Protein AF-0000000074318643 (afdb_homodimer)

Organism: NCBI:txid2715131

Sequence (458 aa):
MIDPKDTIEVNGYTHQRYYQDFYSNEEMIERSKALLELSLNRRSVRDYSDKEVPYEVIENILKTASSAPSGANKQPWTFCVVKDPEIKRKIREAAEKEEKQSYESRMSERWLKDLEHLGTDHHKPFLETAPYLIIVFKRVFEMENGEKHNNYYVNESVGLACGMLISAIHNAGLVTLTHTPSPMNFLHNILERPGNERPFLLLPIGYPAEKTYVPSISKKSTDDYIKIYMIDPKDTIEVNGYTHQRYYQDFYSNEEMIERSKALLELSLNRRSVRDYSDKEVPYEVIENILKTASSAPSGANKQPWTFCVVKDPEIKRKIREAAEKEEKQSYESRMSERWLKDLEHLGTDHHKPFLETAPYLIIVFKRVFEMENGEKHNNYYVNESVGLACGMLISAIHNAGLVTLTHTPSPMNFLHNILERPGNERPFLLLPIGYPAEKTYVPSISKKSTDDYIKIY

Structure (mmCIF, N/CA/C/O backbone):
data_AF-0000000074318643-model_v1
#
loop_
_entity.id
_entity.type
_entity.pdbx_description
1 polymer 'Nitroreductase family protein'
#
loop_
_atom_site.group_PDB
_atom_site.id
_atom_site.type_symbol
_atom_site.label_atom_id
_atom_site.label_alt_id
_atom_site.label_comp_id
_atom_site.label_asym_id
_atom_site.label_entity_id
_atom_site.label_seq_id
_atom_site.pdbx_PDB_ins_code
_atom_site.Cartn_x
_atom_site.Cartn_y
_atom_site.Cartn_z
_atom_site.occupancy
_atom_site.B_iso_or_equiv
_atom_site.auth_seq_id
_atom_site.auth_comp_id
_atom_site.auth_asym_id
_atom_site.auth_atom_id
_atom_site.pdbx_PDB_model_num
ATOM 1 N N . MET A 1 1 ? 18.359 -22.859 9.438 1 49 1 MET A N 1
ATOM 2 C CA . MET A 1 1 ? 19.234 -21.875 8.82 1 49 1 MET A CA 1
ATOM 3 C C . MET A 1 1 ? 19.312 -22.078 7.309 1 49 1 MET A C 1
ATOM 5 O O . MET A 1 1 ? 19.359 -23.219 6.836 1 49 1 MET A O 1
ATOM 9 N N . ILE A 1 2 ? 18.828 -21.094 6.535 1 59.81 2 ILE A N 1
ATOM 10 C CA . ILE A 1 2 ? 18.891 -21.234 5.086 1 59.81 2 ILE A CA 1
ATOM 11 C C . ILE A 1 2 ? 20.344 -21.484 4.652 1 59.81 2 ILE A C 1
ATOM 13 O O . ILE A 1 2 ? 21.25 -20.766 5.082 1 59.81 2 ILE A O 1
ATOM 17 N N . ASP A 1 3 ? 20.516 -22.609 4.145 1 69.94 3 ASP A N 1
ATOM 18 C CA . ASP A 1 3 ? 21.812 -22.906 3.535 1 69.94 3 ASP A CA 1
ATOM 19 C C . ASP A 1 3 ? 22.062 -22 2.328 1 69.94 3 ASP A C 1
ATOM 21 O O . ASP A 1 3 ? 21.438 -22.156 1.285 1 69.94 3 ASP A O 1
ATOM 25 N N . PRO A 1 4 ? 22.906 -20.906 2.523 1 70 4 PRO A N 1
ATOM 26 C CA . PRO A 1 4 ? 23.141 -19.984 1.401 1 70 4 PRO A CA 1
ATOM 27 C C . PRO A 1 4 ? 23.594 -20.719 0.137 1 70 4 PRO A C 1
ATOM 29 O O . PRO A 1 4 ? 23.484 -20.172 -0.963 1 70 4 PRO A O 1
ATOM 32 N N . LYS A 1 5 ? 24.031 -21.938 0.309 1 77.5 5 LYS A N 1
ATOM 33 C CA . LYS A 1 5 ? 24.562 -22.688 -0.826 1 77.5 5 LYS A CA 1
ATOM 34 C C . LYS A 1 5 ? 23.469 -23.5 -1.516 1 77.5 5 LYS A C 1
ATOM 36 O O . LYS A 1 5 ? 23.688 -24.078 -2.58 1 77.5 5 LYS A O 1
ATOM 41 N N . ASP A 1 6 ? 22.156 -23.344 -0.983 1 91.62 6 ASP A N 1
ATOM 42 C CA . ASP A 1 6 ? 21.062 -24.062 -1.625 1 91.62 6 ASP A CA 1
ATOM 43 C C . ASP A 1 6 ? 20.391 -23.219 -2.697 1 91.62 6 ASP A C 1
ATOM 45 O O . ASP A 1 6 ? 19.453 -22.469 -2.412 1 91.62 6 ASP A O 1
ATOM 49 N N . THR A 1 7 ? 20.922 -23.266 -3.9 1 94.25 7 THR A N 1
ATOM 50 C CA . THR A 1 7 ? 20.484 -22.422 -5.016 1 94.25 7 THR A CA 1
ATOM 51 C C . THR A 1 7 ? 20.25 -23.266 -6.262 1 94.25 7 THR A C 1
ATOM 53 O O . THR A 1 7 ? 20.734 -24.406 -6.355 1 94.25 7 THR A O 1
ATOM 56 N N . ILE A 1 8 ? 19.438 -22.797 -7.102 1 94.25 8 ILE A N 1
ATOM 57 C CA . ILE A 1 8 ? 19.25 -23.375 -8.43 1 94.25 8 ILE A CA 1
ATOM 58 C C . ILE A 1 8 ? 19.391 -22.281 -9.484 1 94.25 8 ILE A C 1
ATOM 60 O O . ILE A 1 8 ? 19.406 -21.094 -9.156 1 94.25 8 ILE A O 1
ATOM 64 N N . GLU A 1 9 ? 19.547 -22.719 -10.719 1 93.56 9 GLU A N 1
ATOM 65 C CA . GLU A 1 9 ? 19.562 -21.781 -11.836 1 93.56 9 GLU A CA 1
ATOM 66 C C . GLU A 1 9 ? 18.281 -21.859 -12.656 1 93.56 9 GLU A C 1
ATOM 68 O O . GLU A 1 9 ? 17.844 -22.953 -13.023 1 93.56 9 GLU A O 1
ATOM 73 N N . VAL A 1 10 ? 17.688 -20.781 -12.789 1 91.31 10 VAL A N 1
ATOM 74 C CA . VAL A 1 10 ? 16.516 -20.672 -13.656 1 91.31 10 VAL A CA 1
ATOM 75 C C . VAL A 1 10 ? 16.797 -19.688 -14.789 1 91.31 10 VAL A C 1
ATOM 77 O O . VAL A 1 10 ? 16.969 -18.5 -14.562 1 91.31 10 VAL A O 1
ATOM 80 N N . ASN A 1 11 ? 16.781 -20.125 -16.031 1 89.75 11 ASN A N 1
ATOM 81 C CA . ASN A 1 11 ? 17.078 -19.312 -17.203 1 89.75 11 ASN A CA 1
ATOM 82 C C . ASN A 1 11 ? 18.391 -18.547 -17.047 1 89.75 11 ASN A C 1
ATOM 84 O O . ASN A 1 11 ? 18.484 -17.375 -17.391 1 89.75 11 ASN A O 1
ATOM 88 N N . GLY A 1 12 ? 19.328 -19.156 -16.375 1 91.69 12 GLY A N 1
ATOM 89 C CA . GLY A 1 12 ? 20.656 -18.594 -16.25 1 91.69 12 GLY A CA 1
ATOM 90 C C . GLY A 1 12 ? 20.797 -17.688 -15.039 1 91.69 12 GLY A C 1
ATOM 91 O O . GLY A 1 12 ? 21.859 -17.109 -14.82 1 91.69 12 GLY A O 1
ATOM 92 N N . TYR A 1 13 ? 19.781 -17.609 -14.281 1 94 13 TYR A N 1
ATOM 93 C CA . TYR A 1 13 ? 19.828 -16.75 -13.109 1 94 13 TYR A CA 1
ATOM 94 C C . TYR A 1 13 ? 19.703 -17.547 -11.82 1 94 13 TYR A C 1
ATOM 96 O O . TYR A 1 13 ? 18.969 -18.531 -11.766 1 94 13 TYR A O 1
ATOM 104 N N . THR A 1 14 ? 20.344 -17.078 -10.867 1 95.06 14 THR A N 1
ATOM 105 C CA . THR A 1 14 ? 20.375 -17.781 -9.586 1 95.06 14 THR A CA 1
ATOM 106 C C . THR A 1 14 ? 19.078 -17.578 -8.828 1 95.06 14 THR A C 1
ATOM 108 O O . THR A 1 14 ? 18.594 -16.453 -8.695 1 95.06 14 THR A O 1
ATOM 111 N N . HIS A 1 15 ? 18.516 -18.625 -8.406 1 96.19 15 HIS A N 1
ATOM 112 C CA . HIS A 1 15 ? 17.406 -18.656 -7.465 1 96.19 15 HIS A CA 1
ATOM 113 C C . HIS A 1 15 ? 17.797 -19.328 -6.156 1 96.19 15 HIS A C 1
ATOM 115 O O . HIS A 1 15 ? 18.516 -20.344 -6.16 1 96.19 15 HIS A O 1
ATOM 121 N N . GLN A 1 16 ? 17.406 -18.75 -5.082 1 95.81 16 GLN A N 1
ATOM 122 C CA . GLN A 1 16 ? 17.812 -19.266 -3.779 1 95.81 16 GLN A CA 1
ATOM 123 C C . GLN A 1 16 ? 16.625 -19.922 -3.057 1 95.81 16 GLN A C 1
ATOM 125 O O . GLN A 1 16 ? 15.484 -19.516 -3.238 1 95.81 16 GLN A O 1
ATOM 130 N N . ARG A 1 17 ? 16.969 -20.906 -2.246 1 95.88 17 ARG A N 1
ATOM 131 C CA . ARG A 1 17 ? 15.961 -21.547 -1.423 1 95.88 17 ARG A CA 1
ATOM 132 C C . ARG A 1 17 ? 15.281 -20.547 -0.5 1 95.88 17 ARG A C 1
ATOM 134 O O . ARG A 1 17 ? 15.938 -19.688 0.093 1 95.88 17 ARG A O 1
ATOM 141 N N . TYR A 1 18 ? 13.953 -20.656 -0.482 1 95.31 18 TYR A N 1
ATOM 142 C CA . TYR A 1 18 ? 13.164 -19.781 0.376 1 95.31 18 TYR A CA 1
ATOM 143 C C . TYR A 1 18 ? 12.703 -20.5 1.629 1 95.31 18 TYR A C 1
ATOM 145 O O . TYR A 1 18 ? 12.227 -21.641 1.553 1 95.31 18 TYR A O 1
ATOM 153 N N . TYR A 1 19 ? 12.891 -19.781 2.803 1 89.94 19 TYR A N 1
ATOM 154 C CA . TYR A 1 19 ? 12.445 -20.312 4.082 1 89.94 19 TYR A CA 1
ATOM 155 C C . TYR A 1 19 ? 11.617 -19.281 4.84 1 89.94 19 TYR A C 1
ATOM 157 O O . TYR A 1 19 ? 11.945 -18.094 4.855 1 89.94 19 TYR A O 1
ATOM 165 N N . GLN A 1 20 ? 10.516 -19.75 5.348 1 87.62 20 GLN A N 1
ATOM 166 C CA . GLN A 1 20 ? 9.703 -18.891 6.215 1 87.62 20 GLN A CA 1
ATOM 167 C C . GLN A 1 20 ? 9.289 -19.641 7.48 1 87.62 20 GLN A C 1
ATOM 169 O O . GLN A 1 20 ? 9.18 -20.859 7.484 1 87.62 20 GLN A O 1
ATOM 174 N N . ASP A 1 21 ? 9.07 -18.828 8.484 1 87.19 21 ASP A N 1
ATOM 175 C CA . ASP A 1 21 ? 8.586 -19.391 9.734 1 87.19 21 ASP A CA 1
ATOM 176 C C . ASP A 1 21 ? 7.215 -20.031 9.562 1 87.19 21 ASP A C 1
ATOM 178 O O . ASP A 1 21 ? 6.371 -19.516 8.828 1 87.19 21 ASP A O 1
ATOM 182 N N . PHE A 1 22 ? 7.078 -21.188 10.188 1 90.31 22 PHE A N 1
ATOM 183 C CA . PHE A 1 22 ? 5.789 -21.859 10.203 1 90.31 22 PHE A CA 1
ATOM 184 C C . PHE A 1 22 ? 5.051 -21.594 11.508 1 90.31 22 PHE A C 1
ATOM 186 O O . PHE A 1 22 ? 5.656 -21.609 12.586 1 90.31 22 PHE A O 1
ATOM 193 N N . TYR A 1 23 ? 3.797 -21.25 11.383 1 96.75 23 TYR A N 1
ATOM 194 C CA . TYR A 1 23 ? 2.922 -21.047 12.531 1 96.75 23 TYR A CA 1
ATOM 195 C C . TYR A 1 23 ? 1.756 -22.031 12.508 1 96.75 23 TYR A C 1
ATOM 197 O O . TYR A 1 23 ? 1.24 -22.359 11.438 1 96.75 23 TYR A O 1
ATOM 205 N N . SER A 1 24 ? 1.366 -22.438 13.734 1 97.75 24 SER A N 1
ATOM 206 C CA . SER A 1 24 ? 0.136 -23.219 13.828 1 97.75 24 SER A CA 1
ATOM 207 C C . SER A 1 24 ? -1.076 -22.391 13.422 1 97.75 24 SER A C 1
ATOM 209 O O . SER A 1 24 ? -0.996 -21.172 13.344 1 97.75 24 SER A O 1
ATOM 211 N N . ASN A 1 25 ? -2.186 -23.078 13.148 1 98 25 ASN A N 1
ATOM 212 C CA . ASN A 1 25 ? -3.424 -22.375 12.836 1 98 25 ASN A CA 1
ATOM 213 C C . ASN A 1 25 ? -3.781 -21.359 13.914 1 98 25 ASN A C 1
ATOM 215 O O . ASN A 1 25 ? -4.168 -20.234 13.617 1 98 25 ASN A O 1
ATOM 219 N N . GLU A 1 26 ? -3.631 -21.797 15.148 1 98.31 26 GLU A N 1
ATOM 220 C CA . GLU A 1 26 ? -3.963 -20.922 16.266 1 98.31 26 GLU A CA 1
ATOM 221 C C . GLU A 1 26 ? -3.059 -19.703 16.312 1 98.31 26 GLU A C 1
ATOM 223 O O . GLU A 1 26 ? -3.529 -18.578 16.547 1 98.31 26 GLU A O 1
ATOM 228 N N . GLU A 1 27 ? -1.794 -19.922 16.109 1 98.5 27 GLU A N 1
ATOM 229 C CA . GLU A 1 27 ? -0.842 -18.812 16.094 1 98.5 27 GLU A CA 1
ATOM 230 C C . GLU A 1 27 ? -1.138 -17.844 14.961 1 98.5 27 GLU A C 1
ATOM 232 O O . GLU A 1 27 ? -1.041 -16.625 15.133 1 98.5 27 GLU A O 1
ATOM 237 N N . MET A 1 28 ? -1.51 -18.344 13.812 1 98.69 28 MET A N 1
ATOM 238 C CA . MET A 1 28 ? -1.831 -17.516 12.656 1 98.69 28 MET A CA 1
ATOM 239 C C . MET A 1 28 ? -3.049 -16.641 12.938 1 98.69 28 MET A C 1
ATOM 241 O O . MET A 1 28 ? -3.066 -15.461 12.586 1 98.69 28 MET A O 1
ATOM 245 N N . ILE A 1 29 ? -4.039 -17.234 13.539 1 98.75 29 ILE A N 1
ATOM 246 C CA . ILE A 1 29 ? -5.25 -16.484 13.891 1 98.75 29 ILE A CA 1
ATOM 247 C C . ILE A 1 29 ? -4.91 -15.383 14.883 1 98.75 29 ILE A C 1
ATOM 249 O O . ILE A 1 29 ? -5.332 -14.234 14.703 1 98.75 29 ILE A O 1
ATOM 253 N N . GLU A 1 30 ? -4.094 -15.711 15.867 1 98.75 30 GLU A N 1
ATOM 254 C CA . GLU A 1 30 ? -3.707 -14.727 16.875 1 98.75 30 GLU A CA 1
ATOM 255 C C . GLU A 1 30 ? -2.893 -13.594 16.25 1 98.75 30 GLU A C 1
ATOM 257 O O . GLU A 1 30 ? -3.123 -12.422 16.547 1 98.75 30 GLU A O 1
ATOM 262 N N . ARG A 1 31 ? -1.938 -13.969 15.406 1 98.56 31 ARG A N 1
ATOM 263 C CA . ARG A 1 31 ? -1.084 -12.977 14.766 1 98.56 31 ARG A CA 1
ATOM 264 C C . ARG A 1 31 ? -1.896 -12.055 13.859 1 98.56 31 ARG A C 1
ATOM 266 O O . ARG A 1 31 ? -1.709 -10.836 13.875 1 98.56 31 ARG A O 1
ATOM 273 N N . SER A 1 32 ? -2.785 -12.641 13.031 1 98.81 32 SER A N 1
ATOM 274 C CA . SER A 1 32 ? -3.609 -11.844 12.125 1 98.81 32 SER A CA 1
ATOM 275 C C . SER A 1 32 ? -4.57 -10.945 12.898 1 98.81 32 SER A C 1
ATOM 277 O O . SER A 1 32 ? -4.809 -9.797 12.516 1 98.81 32 SER A O 1
ATOM 279 N N . LYS A 1 33 ? -5.102 -11.406 13.992 1 98.81 33 LYS A N 1
ATOM 280 C CA . LYS A 1 33 ? -6.004 -10.617 14.828 1 98.81 33 LYS A CA 1
ATOM 281 C C . LYS A 1 33 ? -5.27 -9.461 15.492 1 98.81 33 LYS A C 1
ATOM 283 O O . LYS A 1 33 ? -5.793 -8.344 15.57 1 98.81 33 LYS A O 1
ATOM 288 N N . ALA A 1 34 ? -4.117 -9.719 16.016 1 98.69 34 ALA A N 1
ATOM 289 C CA . ALA A 1 34 ? -3.33 -8.68 16.672 1 98.69 34 ALA A CA 1
ATOM 290 C C . ALA A 1 34 ? -3.002 -7.547 15.703 1 98.69 34 ALA A C 1
ATOM 292 O O . ALA A 1 34 ? -3.113 -6.371 16.062 1 98.69 34 ALA A O 1
ATOM 293 N N . LEU A 1 35 ? -2.576 -7.898 14.492 1 98.69 35 LEU A N 1
ATOM 294 C CA . LEU A 1 35 ? -2.264 -6.867 13.508 1 98.69 35 LEU A CA 1
ATOM 295 C C . LEU A 1 35 ? -3.521 -6.102 13.109 1 98.69 35 LEU A C 1
ATOM 297 O O . LEU A 1 35 ? -3.473 -4.887 12.906 1 98.69 35 LEU A O 1
ATOM 301 N N . LEU A 1 36 ? -4.625 -6.797 12.961 1 98.62 36 LEU A N 1
ATOM 302 C CA . LEU A 1 36 ? -5.895 -6.152 12.648 1 98.62 36 LEU A CA 1
ATOM 303 C C . LEU A 1 36 ? -6.254 -5.121 13.711 1 98.62 36 LEU A C 1
ATOM 305 O O . LEU A 1 36 ? -6.598 -3.98 13.391 1 98.62 36 LEU A O 1
ATOM 309 N N . GLU A 1 37 ? -6.148 -5.488 14.938 1 97.94 37 GLU A N 1
ATOM 310 C CA . GLU A 1 37 ? -6.457 -4.574 16.031 1 97.94 37 GLU A CA 1
ATOM 311 C C . GLU A 1 37 ? -5.551 -3.348 16.016 1 97.94 37 GLU A C 1
ATOM 313 O O . GLU A 1 37 ? -6.016 -2.223 16.219 1 97.94 37 GLU A O 1
ATOM 318 N N . LEU A 1 38 ? -4.297 -3.578 15.789 1 97.5 38 LEU A N 1
ATOM 319 C CA . LEU A 1 38 ? -3.361 -2.469 15.648 1 97.5 38 LEU A CA 1
ATOM 320 C C . LEU A 1 38 ? -3.77 -1.551 14.5 1 97.5 38 LEU A C 1
ATOM 322 O O . LEU A 1 38 ? -3.771 -0.326 14.656 1 97.5 38 LEU A O 1
ATOM 326 N N . SER A 1 39 ? -4.09 -2.131 13.352 1 97.69 39 SER A N 1
ATOM 327 C CA . SER A 1 39 ? -4.402 -1.378 12.141 1 97.69 39 SER A CA 1
ATOM 328 C C . SER A 1 39 ? -5.691 -0.58 12.305 1 97.69 39 SER A C 1
ATOM 330 O O . SER A 1 39 ? -5.812 0.527 11.781 1 97.69 39 SER A O 1
ATOM 332 N N . LEU A 1 40 ? -6.652 -1.126 13.039 1 96 40 LEU A N 1
ATOM 333 C CA . LEU A 1 40 ? -7.938 -0.468 13.242 1 96 40 LEU A CA 1
ATOM 334 C C . LEU A 1 40 ? -7.789 0.766 14.125 1 96 40 LEU A C 1
ATOM 336 O O . LEU A 1 40 ? -8.648 1.646 14.117 1 96 40 LEU A O 1
ATOM 340 N N . ASN A 1 41 ? -6.754 0.829 14.844 1 95.25 41 ASN A N 1
ATOM 341 C CA . ASN A 1 41 ? -6.5 1.983 15.695 1 95.25 41 ASN A CA 1
ATOM 342 C C . ASN A 1 41 ? -5.805 3.105 14.93 1 95.25 41 ASN A C 1
ATOM 344 O O . ASN A 1 41 ? -5.676 4.223 15.438 1 95.25 41 ASN A O 1
ATOM 348 N N . ARG A 1 42 ? -5.336 2.844 13.758 1 97.25 42 ARG A N 1
ATOM 349 C CA . ARG A 1 42 ? -4.695 3.873 12.953 1 97.25 42 ARG A CA 1
ATOM 350 C C . ARG A 1 42 ? -5.719 4.871 12.422 1 97.25 42 ARG A C 1
ATOM 352 O O . ARG A 1 42 ? -6.75 4.48 11.875 1 97.25 42 ARG A O 1
ATOM 359 N N . ARG A 1 43 ? -5.434 6.168 12.57 1 96.81 43 ARG A N 1
ATOM 360 C CA . ARG A 1 43 ? -6.25 7.258 12.047 1 96.81 43 ARG A CA 1
ATOM 361 C C . ARG A 1 43 ? -5.383 8.297 11.344 1 96.81 43 ARG A C 1
ATOM 363 O O . ARG A 1 43 ? -4.215 8.484 11.695 1 96.81 43 ARG A O 1
ATOM 370 N N . SER A 1 44 ? -6 8.953 10.312 1 97.5 44 SER A N 1
ATOM 371 C CA . SER A 1 44 ? -5.363 10.148 9.781 1 97.5 44 SER A CA 1
ATOM 372 C C . SER A 1 44 ? -5.371 11.281 10.805 1 97.5 44 SER A C 1
ATOM 374 O O . SER A 1 44 ? -6.422 11.617 11.352 1 97.5 44 SER A O 1
ATOM 376 N N . VAL A 1 45 ? -4.242 11.82 11.062 1 97.62 45 VAL A N 1
ATOM 377 C CA . VAL A 1 45 ? -4.098 12.828 12.109 1 97.62 45 VAL A CA 1
ATOM 378 C C . VAL A 1 45 ? -3.639 14.148 11.5 1 97.62 45 VAL A C 1
ATOM 380 O O . VAL A 1 45 ? -2.768 14.164 10.625 1 97.62 45 VAL A O 1
ATOM 383 N N . ARG A 1 46 ? -4.223 15.258 11.992 1 97.06 46 ARG A N 1
ATOM 384 C CA . ARG A 1 46 ? -3.91 16.562 11.422 1 97.06 46 ARG A CA 1
ATOM 385 C C . ARG A 1 46 ? -3.396 17.516 12.492 1 97.06 46 ARG A C 1
ATOM 387 O O . ARG A 1 46 ? -3.145 18.703 12.219 1 97.06 46 ARG A O 1
ATOM 394 N N . ASP A 1 47 ? -3.338 17.125 13.727 1 96.56 47 ASP A N 1
ATOM 395 C CA . ASP A 1 47 ? -2.76 17.875 14.828 1 96.56 47 ASP A CA 1
ATOM 396 C C . ASP A 1 47 ? -1.521 17.172 15.391 1 96.56 47 ASP A C 1
ATOM 398 O O . ASP A 1 47 ? -1.609 16.062 15.891 1 96.56 47 ASP A O 1
ATOM 402 N N . TYR A 1 48 ? -0.387 17.906 15.383 1 98.06 48 TYR A N 1
ATOM 403 C CA . TYR A 1 48 ? 0.876 17.25 15.68 1 98.06 48 TYR A CA 1
ATOM 404 C C . TYR A 1 48 ? 1.578 17.922 16.859 1 98.06 48 TYR A C 1
ATOM 406 O O . TYR A 1 48 ? 1.402 19.125 17.094 1 98.06 48 TYR A O 1
ATOM 414 N N . SER A 1 49 ? 2.273 17.109 17.562 1 97.62 49 SER A N 1
ATOM 415 C CA . SER A 1 49 ? 3.336 17.594 18.422 1 97.62 49 SER A CA 1
ATOM 416 C C . SER A 1 49 ? 4.598 17.922 17.625 1 97.62 49 SER A C 1
ATOM 418 O O . SER A 1 49 ? 4.875 17.281 16.609 1 97.62 49 SER A O 1
ATOM 420 N N . ASP A 1 50 ? 5.359 18.859 18.109 1 97.38 50 ASP A N 1
ATOM 421 C CA . ASP A 1 50 ? 6.625 19.172 17.453 1 97.38 50 ASP A CA 1
ATOM 422 C C . ASP A 1 50 ? 7.77 18.344 18.047 1 97.38 50 ASP A C 1
ATOM 424 O O . ASP A 1 50 ? 8.938 18.562 17.719 1 97.38 50 ASP A O 1
ATOM 428 N N . LYS A 1 51 ? 7.43 17.391 18.844 1 97.25 51 LYS A N 1
ATOM 429 C CA . LYS A 1 51 ? 8.438 16.531 19.469 1 97.25 51 LYS A CA 1
ATOM 430 C C . LYS A 1 51 ? 9.266 15.805 18.406 1 97.25 51 LYS A C 1
ATOM 432 O O . LYS A 1 51 ? 8.719 15.312 17.422 1 97.25 51 LYS A O 1
ATOM 437 N N . GLU A 1 52 ? 10.562 15.727 18.641 1 97.5 52 GLU A N 1
ATOM 438 C CA . GLU A 1 52 ? 11.469 15.086 17.688 1 97.5 52 GLU A CA 1
ATOM 439 C C . GLU A 1 52 ? 11.266 13.578 17.656 1 97.5 52 GLU A C 1
ATOM 441 O O . GLU A 1 52 ? 10.898 12.977 18.672 1 97.5 52 GLU A O 1
ATOM 446 N N . VAL A 1 53 ? 11.531 12.984 16.516 1 98.38 53 VAL A N 1
ATOM 447 C CA . VAL A 1 53 ? 11.539 11.547 16.297 1 98.38 53 VAL A CA 1
ATOM 448 C C . VAL A 1 53 ? 12.945 11.086 15.914 1 98.38 53 VAL A C 1
ATOM 450 O O . VAL A 1 53 ? 13.594 11.703 15.07 1 98.38 53 VAL A O 1
ATOM 453 N N . PRO A 1 54 ? 13.453 10.023 16.547 1 98.5 54 PRO A N 1
ATOM 454 C CA . PRO A 1 54 ? 14.781 9.547 16.141 1 98.5 54 PRO A CA 1
ATOM 455 C C . PRO A 1 54 ? 14.859 9.234 14.648 1 98.5 54 PRO A C 1
ATOM 457 O O . PRO A 1 54 ? 13.992 8.531 14.117 1 98.5 54 PRO A O 1
ATOM 460 N N . TYR A 1 55 ? 15.914 9.719 14.055 1 98.56 55 TYR A N 1
ATOM 461 C CA . TYR A 1 55 ? 16.062 9.5 12.617 1 98.56 55 TYR A CA 1
ATOM 462 C C . TYR A 1 55 ? 16.156 8.016 12.297 1 98.56 55 TYR A C 1
ATOM 464 O O . TYR A 1 55 ? 15.68 7.574 11.242 1 98.56 55 TYR A O 1
ATOM 472 N N . GLU A 1 56 ? 16.75 7.254 13.18 1 98.75 56 GLU A N 1
ATOM 473 C CA . GLU A 1 56 ? 16.859 5.812 12.953 1 98.75 56 GLU A CA 1
ATOM 474 C C . GLU A 1 56 ? 15.492 5.188 12.719 1 98.75 56 GLU A C 1
ATOM 476 O O . GLU A 1 56 ? 15.352 4.262 11.914 1 98.75 56 GLU A O 1
ATOM 481 N N . VAL A 1 57 ? 14.461 5.641 13.438 1 98.88 57 VAL A N 1
ATOM 482 C CA . VAL A 1 57 ? 13.102 5.164 13.242 1 98.88 57 VAL A CA 1
ATOM 483 C C . VAL A 1 57 ? 12.625 5.5 11.828 1 98.88 57 VAL A C 1
ATOM 485 O O . VAL A 1 57 ? 12.055 4.652 11.141 1 98.88 57 VAL A O 1
ATOM 488 N N . ILE A 1 58 ? 12.906 6.738 11.344 1 98.88 58 ILE A N 1
ATOM 489 C CA . ILE A 1 58 ? 12.508 7.195 10.016 1 98.88 58 ILE A CA 1
ATOM 490 C C . ILE A 1 58 ? 13.172 6.328 8.953 1 98.88 58 ILE A C 1
ATOM 492 O O . ILE A 1 58 ? 12.516 5.871 8.016 1 98.88 58 ILE A O 1
ATOM 496 N N . GLU A 1 59 ? 14.383 6.082 9.133 1 98.75 59 GLU A N 1
ATOM 497 C CA . GLU A 1 59 ? 15.109 5.266 8.164 1 98.75 59 GLU A CA 1
ATOM 498 C C . GLU A 1 59 ? 14.555 3.846 8.109 1 98.75 59 GLU A C 1
ATOM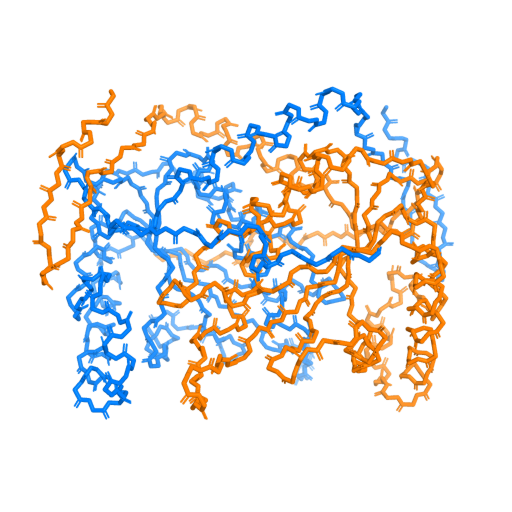 500 O O . GLU A 1 59 ? 14.375 3.285 7.023 1 98.75 59 GLU A O 1
ATOM 505 N N . ASN A 1 60 ? 14.344 3.236 9.312 1 98.88 60 ASN A N 1
ATOM 506 C CA . ASN A 1 60 ? 13.797 1.886 9.367 1 98.88 60 ASN A CA 1
ATOM 507 C C . ASN A 1 60 ? 12.445 1.798 8.664 1 98.88 60 ASN A C 1
ATOM 509 O O . ASN A 1 60 ? 12.18 0.833 7.945 1 98.88 60 ASN A O 1
ATOM 513 N N . ILE A 1 61 ? 11.57 2.787 8.867 1 98.88 61 ILE A N 1
ATOM 514 C CA . ILE A 1 61 ? 10.234 2.721 8.273 1 98.88 61 ILE A CA 1
ATOM 515 C C . ILE A 1 61 ? 10.336 2.869 6.762 1 98.88 61 ILE A C 1
ATOM 517 O O . ILE A 1 61 ? 9.57 2.246 6.016 1 98.88 61 ILE A O 1
ATOM 521 N N . LEU A 1 62 ? 11.305 3.674 6.258 1 98.88 62 LEU A N 1
ATOM 522 C CA . LEU A 1 62 ? 11.477 3.836 4.82 1 98.88 62 LEU A CA 1
ATOM 523 C C . LEU A 1 62 ? 12.055 2.568 4.199 1 98.88 62 LEU A C 1
ATOM 525 O O . LEU A 1 62 ? 11.688 2.197 3.08 1 98.88 62 LEU A O 1
ATOM 529 N N . LYS A 1 63 ? 12.992 1.949 4.902 1 98.75 63 LYS A N 1
ATOM 530 C CA . LYS A 1 63 ? 13.5 0.66 4.441 1 98.75 63 LYS A CA 1
ATOM 531 C C . LYS A 1 63 ? 12.383 -0.377 4.371 1 98.75 63 LYS A C 1
ATOM 533 O O . LYS A 1 63 ? 12.352 -1.203 3.455 1 98.75 63 LYS A O 1
ATOM 538 N N . THR A 1 64 ? 11.492 -0.357 5.328 1 98.88 64 THR A N 1
ATOM 539 C CA . THR A 1 64 ? 10.344 -1.25 5.309 1 98.88 64 THR A CA 1
ATOM 540 C C . THR A 1 64 ? 9.477 -0.993 4.074 1 98.88 64 THR A C 1
ATOM 542 O O . THR A 1 64 ? 9.086 -1.931 3.377 1 98.88 64 THR A O 1
ATOM 545 N N . ALA A 1 65 ? 9.211 0.258 3.787 1 98.88 65 ALA A N 1
ATOM 546 C CA . ALA A 1 65 ? 8.461 0.62 2.586 1 98.88 65 ALA A CA 1
ATOM 547 C C . ALA A 1 65 ? 9.156 0.108 1.329 1 98.88 65 ALA A C 1
ATOM 549 O O . ALA A 1 65 ? 8.5 -0.41 0.419 1 98.88 65 ALA A O 1
ATOM 550 N N . SER A 1 66 ? 10.445 0.178 1.299 1 98.5 66 SER A N 1
ATOM 551 C CA . SER A 1 66 ? 11.242 -0.158 0.122 1 98.5 66 SER A CA 1
ATOM 552 C C . SER A 1 66 ? 11.336 -1.668 -0.072 1 98.5 66 SER A C 1
ATOM 554 O O . SER A 1 66 ? 11.812 -2.139 -1.107 1 98.5 66 SER A O 1
ATOM 556 N N . SER A 1 67 ? 10.898 -2.445 0.891 1 98.19 67 SER A N 1
ATOM 557 C CA . SER A 1 67 ? 10.859 -3.898 0.748 1 98.19 67 SER A CA 1
ATOM 558 C C . SER A 1 67 ? 9.664 -4.336 -0.095 1 98.19 67 SER A C 1
ATOM 560 O O . SER A 1 67 ? 9.508 -5.523 -0.388 1 98.19 67 SER A O 1
ATOM 562 N N . ALA A 1 68 ? 8.836 -3.395 -0.527 1 98.62 68 ALA A N 1
ATOM 563 C CA . ALA A 1 68 ? 7.617 -3.684 -1.277 1 98.62 68 ALA A CA 1
ATOM 564 C C . ALA A 1 68 ? 7.938 -4.359 -2.605 1 98.62 68 ALA A C 1
ATOM 566 O O . ALA A 1 68 ? 9.008 -4.145 -3.18 1 98.62 68 ALA A O 1
ATOM 567 N N . PRO A 1 69 ? 7.055 -5.289 -3.074 1 98.12 69 PRO A N 1
ATOM 568 C CA . PRO A 1 69 ? 7.203 -5.746 -4.457 1 98.12 69 PRO A CA 1
ATOM 569 C C . PRO A 1 69 ? 7.008 -4.621 -5.473 1 98.12 69 PRO A C 1
ATOM 571 O O . PRO A 1 69 ? 6.348 -3.623 -5.172 1 98.12 69 PRO A O 1
ATOM 574 N N . SER A 1 70 ? 7.602 -4.75 -6.641 1 97.81 70 SER A N 1
ATOM 575 C CA . SER A 1 70 ? 7.461 -3.785 -7.727 1 97.81 70 SER A CA 1
ATOM 576 C C . SER A 1 70 ? 7.621 -4.457 -9.086 1 97.81 70 SER A C 1
ATOM 578 O O . SER A 1 70 ? 8.172 -5.555 -9.18 1 97.81 70 SER A O 1
ATOM 580 N N . GLY A 1 71 ? 7.043 -3.797 -10.094 1 96.19 71 GLY A N 1
ATOM 581 C CA . GLY A 1 71 ? 7.207 -4.32 -11.438 1 96.19 71 GLY A CA 1
ATOM 582 C C . GLY A 1 71 ? 8.656 -4.582 -11.805 1 96.19 71 GLY A C 1
ATOM 583 O O . GLY A 1 71 ? 9.484 -3.664 -11.797 1 96.19 71 GLY A O 1
ATOM 584 N N . ALA A 1 72 ? 8.953 -5.891 -12.133 1 94.25 72 ALA A N 1
ATOM 585 C CA . ALA A 1 72 ? 10.281 -6.336 -12.547 1 94.25 72 ALA A CA 1
ATOM 586 C C . ALA A 1 72 ? 11.336 -5.949 -11.516 1 94.25 72 ALA A C 1
ATOM 588 O O . ALA A 1 72 ? 12.508 -5.77 -11.852 1 94.25 72 ALA A O 1
ATOM 589 N N . ASN A 1 73 ? 10.875 -5.68 -10.242 1 96 73 ASN A N 1
ATOM 590 C CA . ASN A 1 73 ? 11.742 -5.277 -9.141 1 96 73 ASN A CA 1
ATOM 591 C C . ASN A 1 73 ? 12.484 -3.979 -9.453 1 96 73 ASN A C 1
ATOM 593 O O . ASN A 1 73 ? 13.648 -3.818 -9.094 1 96 73 ASN A O 1
ATOM 597 N N . LYS A 1 74 ? 11.773 -3.07 -10.156 1 96.5 74 LYS A N 1
ATOM 598 C CA . LYS A 1 74 ? 12.406 -1.813 -10.547 1 96.5 74 LYS A CA 1
ATOM 599 C C . LYS A 1 74 ? 12.461 -0.838 -9.375 1 96.5 74 LYS A C 1
ATOM 601 O O . LYS A 1 74 ? 13.211 0.14 -9.406 1 96.5 74 LYS A O 1
ATOM 606 N N . GLN A 1 75 ? 11.664 -1.037 -8.344 1 98.06 75 GLN A N 1
ATOM 607 C CA . GLN A 1 75 ? 11.68 -0.212 -7.145 1 98.06 75 GLN A CA 1
ATOM 608 C C . GLN A 1 75 ? 11.602 1.271 -7.492 1 98.06 75 GLN A C 1
ATOM 610 O O . GLN A 1 75 ? 12.477 2.053 -7.109 1 98.06 75 GLN A O 1
ATOM 615 N N . PRO A 1 76 ? 10.438 1.645 -8.164 1 98.62 76 PRO A N 1
ATOM 616 C CA . PRO A 1 76 ? 10.328 2.977 -8.766 1 98.62 76 PRO A CA 1
ATOM 617 C C . PRO A 1 76 ? 9.875 4.039 -7.766 1 98.62 76 PRO A C 1
ATOM 619 O O . PRO A 1 76 ? 8.93 4.781 -8.039 1 98.62 76 PRO A O 1
ATOM 622 N N . TRP A 1 77 ? 10.57 4.242 -6.695 1 98.81 77 TRP A N 1
ATOM 623 C CA . TRP A 1 77 ? 10.188 5.207 -5.676 1 98.81 77 TRP A CA 1
ATOM 624 C C . TRP A 1 77 ? 11.398 5.984 -5.172 1 98.81 77 TRP A C 1
ATOM 626 O O . TRP A 1 77 ? 12.516 5.461 -5.148 1 98.81 77 TRP A O 1
ATOM 636 N N . THR A 1 78 ? 11.203 7.191 -4.84 1 98.88 78 THR A N 1
ATOM 637 C CA . THR A 1 78 ? 12.094 8.047 -4.062 1 98.88 78 THR A CA 1
ATOM 638 C C . THR A 1 78 ? 11.367 8.609 -2.842 1 98.88 78 THR A C 1
ATOM 640 O O . THR A 1 78 ? 10.242 9.086 -2.951 1 98.88 78 THR A O 1
ATOM 643 N N . PHE A 1 79 ? 11.977 8.492 -1.711 1 98.94 79 PHE A N 1
ATOM 644 C CA . PHE A 1 79 ? 11.453 9.055 -0.477 1 98.94 79 PHE A CA 1
ATOM 645 C C . PHE A 1 79 ? 12.242 10.297 -0.068 1 98.94 79 PHE A C 1
ATOM 647 O O . PHE A 1 79 ? 13.398 10.188 0.348 1 98.94 79 PHE A O 1
ATOM 654 N N . CYS A 1 80 ? 11.633 11.438 -0.157 1 98.94 80 CYS A N 1
ATOM 655 C CA . CYS A 1 80 ? 12.242 12.68 0.311 1 98.94 80 CYS A CA 1
ATOM 656 C C . CYS A 1 80 ? 11.867 12.961 1.762 1 98.94 80 CYS A C 1
ATOM 658 O O . CYS A 1 80 ? 10.688 13.109 2.084 1 98.94 80 CYS A O 1
ATOM 660 N N . VAL A 1 81 ? 12.836 13 2.6 1 98.94 81 VAL A N 1
ATOM 661 C CA . VAL A 1 81 ? 12.656 13.281 4.02 1 98.94 81 VAL A CA 1
ATOM 662 C C . VAL A 1 81 ? 12.969 14.75 4.301 1 98.94 81 VAL A C 1
ATOM 664 O O . VAL A 1 81 ? 14.117 15.18 4.156 1 98.94 81 VAL A O 1
ATOM 667 N N . VAL A 1 82 ? 11.977 15.508 4.73 1 98.88 82 VAL A N 1
ATOM 668 C CA . VAL A 1 82 ? 12.164 16.938 4.949 1 98.88 82 VAL A CA 1
ATOM 669 C C . VAL A 1 82 ? 12.094 17.25 6.445 1 98.88 82 VAL A C 1
ATOM 671 O O . VAL A 1 82 ? 11.062 17.031 7.078 1 98.88 82 VAL A O 1
ATOM 674 N N . LYS A 1 83 ? 13.094 17.734 7 1 98.38 83 LYS A N 1
ATOM 675 C CA . LYS A 1 83 ? 13.148 18.172 8.391 1 98.38 83 LYS A CA 1
ATOM 676 C C . LYS A 1 83 ? 13.461 19.672 8.492 1 98.38 83 LYS A C 1
ATOM 678 O O . LYS A 1 83 ? 13.219 20.281 9.531 1 98.38 83 LYS A O 1
ATOM 683 N N . ASP A 1 84 ? 14 20.281 7.434 1 98.5 84 ASP A N 1
ATOM 684 C CA . ASP A 1 84 ? 14.367 21.688 7.418 1 98.5 84 ASP A CA 1
ATOM 685 C C . ASP A 1 84 ? 13.133 22.578 7.578 1 98.5 84 ASP A C 1
ATOM 687 O O . ASP A 1 84 ? 12.195 22.5 6.781 1 98.5 84 ASP A O 1
ATOM 691 N N . PRO A 1 85 ? 13.133 23.422 8.625 1 98.31 85 PRO A N 1
ATOM 692 C CA . PRO A 1 85 ? 11.93 24.219 8.898 1 98.31 85 PRO A CA 1
ATOM 693 C C . PRO A 1 85 ? 11.586 25.172 7.758 1 98.31 85 PRO A C 1
ATOM 695 O O . PRO A 1 85 ? 10.406 25.438 7.512 1 98.31 85 PRO A O 1
ATOM 698 N N . GLU A 1 86 ? 12.555 25.688 7.078 1 98.62 86 GLU A N 1
ATOM 699 C CA . GLU A 1 86 ? 12.289 26.609 5.98 1 98.62 86 GLU A CA 1
ATOM 700 C C . GLU A 1 86 ? 11.641 25.906 4.797 1 98.62 86 GLU A C 1
ATOM 702 O O . GLU A 1 86 ? 10.727 26.438 4.172 1 98.62 86 GLU A O 1
ATOM 707 N N . ILE A 1 87 ? 12.156 24.734 4.449 1 98.88 87 ILE A N 1
ATOM 708 C CA . ILE A 1 87 ? 11.586 23.953 3.354 1 98.88 87 ILE A CA 1
ATOM 709 C C . ILE A 1 87 ? 10.172 23.516 3.715 1 98.88 87 ILE A C 1
ATOM 711 O O . ILE A 1 87 ? 9.266 23.562 2.877 1 98.88 87 ILE A O 1
ATOM 715 N N . LYS A 1 88 ? 9.969 23.062 4.957 1 98.81 88 LYS A N 1
ATOM 716 C CA . LYS A 1 88 ? 8.625 22.703 5.398 1 98.81 88 LYS A CA 1
ATOM 717 C C . LYS A 1 88 ? 7.672 23.891 5.266 1 98.81 88 LYS A C 1
ATOM 719 O O . LYS A 1 88 ? 6.527 23.734 4.844 1 98.81 88 LYS A O 1
ATOM 724 N N . ARG A 1 89 ? 8.133 25.062 5.652 1 98.69 89 ARG A N 1
ATOM 725 C CA . ARG A 1 89 ? 7.316 26.266 5.527 1 98.69 89 ARG A CA 1
ATOM 726 C C . ARG A 1 89 ? 6.945 26.516 4.07 1 98.69 89 ARG A C 1
ATOM 728 O O . ARG A 1 89 ? 5.789 26.828 3.762 1 98.69 89 ARG A O 1
ATOM 735 N N . LYS A 1 90 ? 7.93 26.453 3.176 1 98.75 90 LYS A N 1
ATOM 736 C CA . LYS A 1 90 ? 7.672 26.641 1.752 1 98.75 90 LYS A CA 1
ATOM 737 C C . LYS A 1 90 ? 6.629 25.656 1.245 1 98.75 90 LYS A C 1
ATOM 739 O O . LYS A 1 90 ? 5.742 26.016 0.471 1 98.75 90 LYS A O 1
ATOM 744 N N . ILE A 1 91 ? 6.758 24.391 1.672 1 98.81 91 ILE A N 1
ATOM 745 C CA . ILE A 1 91 ? 5.82 23.344 1.265 1 98.81 91 ILE A CA 1
ATOM 746 C C . ILE A 1 91 ? 4.426 23.672 1.791 1 98.81 91 ILE A C 1
ATOM 748 O O . ILE A 1 91 ? 3.441 23.578 1.053 1 98.81 91 ILE A O 1
ATOM 752 N N . ARG A 1 92 ? 4.336 24.047 3.053 1 98.56 92 ARG A N 1
ATOM 753 C CA . ARG A 1 92 ? 3.045 24.406 3.637 1 98.56 92 ARG A CA 1
ATOM 754 C C . ARG A 1 92 ? 2.379 25.531 2.855 1 98.56 92 ARG A C 1
ATOM 756 O O . ARG A 1 92 ? 1.214 25.422 2.467 1 98.56 92 ARG A O 1
ATOM 763 N N . GLU A 1 93 ? 3.107 26.578 2.645 1 98.44 93 GLU A N 1
ATOM 764 C CA . GLU A 1 93 ? 2.566 27.75 1.952 1 98.44 93 GLU A CA 1
ATOM 765 C C . GLU A 1 93 ? 2.08 27.391 0.553 1 98.44 93 GLU A C 1
ATOM 767 O O . GLU A 1 93 ? 0.999 27.797 0.136 1 98.44 93 GLU A O 1
ATOM 772 N N . ALA A 1 94 ? 2.861 26.672 -0.161 1 98.12 94 ALA A N 1
ATOM 773 C CA . ALA A 1 94 ? 2.498 26.266 -1.518 1 98.12 94 ALA A CA 1
ATOM 774 C C . ALA A 1 94 ? 1.278 25.344 -1.51 1 98.12 94 ALA A C 1
ATOM 776 O O . ALA A 1 94 ? 0.38 25.484 -2.344 1 98.12 94 ALA A O 1
ATOM 777 N N . ALA A 1 95 ? 1.3 24.359 -0.59 1 97.56 95 ALA A N 1
ATOM 778 C CA . ALA A 1 95 ? 0.164 23.453 -0.475 1 97.56 95 ALA A CA 1
ATOM 779 C C . ALA A 1 95 ? -1.126 24.203 -0.189 1 97.56 95 ALA A C 1
ATOM 781 O O . ALA A 1 95 ? -2.16 23.953 -0.808 1 97.56 95 ALA A O 1
ATOM 782 N N . GLU A 1 96 ? -1.085 25.125 0.751 1 97.31 96 GLU A N 1
ATOM 783 C CA . GLU A 1 96 ? -2.258 25.922 1.121 1 97.31 96 GLU A CA 1
ATOM 784 C C . GLU A 1 96 ? -2.746 26.766 -0.049 1 97.31 96 GLU A C 1
ATOM 786 O O . GLU A 1 96 ? -3.951 26.906 -0.258 1 97.31 96 GLU A O 1
ATOM 791 N N . LYS A 1 97 ? -1.822 27.328 -0.776 1 95.5 97 LYS A N 1
ATOM 792 C CA . LYS A 1 97 ? -2.182 28.109 -1.955 1 95.5 97 LYS A CA 1
ATOM 793 C C . LYS A 1 97 ? -2.912 27.25 -2.982 1 95.5 97 LYS A C 1
ATOM 795 O O . LYS A 1 97 ? -3.965 27.641 -3.492 1 95.5 97 LYS A O 1
ATOM 800 N N . GLU A 1 98 ? -2.344 26.078 -3.291 1 93 98 GLU A N 1
ATOM 801 C CA . GLU A 1 98 ? -2.957 25.156 -4.25 1 93 98 GLU A CA 1
ATOM 802 C C . GLU A 1 98 ? -4.344 24.719 -3.787 1 93 98 GLU A C 1
ATOM 804 O O . GLU A 1 98 ? -5.285 24.672 -4.582 1 93 98 GLU A O 1
ATOM 809 N N . GLU A 1 99 ? -4.457 24.328 -2.533 1 91.56 99 GLU A N 1
ATOM 810 C CA . GLU A 1 99 ? -5.73 23.844 -2.002 1 91.56 99 GLU A CA 1
ATOM 811 C C . GLU A 1 99 ? -6.777 24.953 -1.99 1 91.56 99 GLU A C 1
ATOM 813 O O . GLU A 1 99 ? -7.953 24.719 -2.262 1 91.56 99 GLU A O 1
ATOM 818 N N . LYS A 1 100 ? -6.379 26.156 -1.609 1 91.75 100 LYS A N 1
ATOM 819 C CA . LYS A 1 100 ? -7.305 27.297 -1.653 1 91.75 100 LYS A CA 1
ATOM 820 C C . LYS A 1 100 ? -7.883 27.469 -3.053 1 91.75 100 LYS A C 1
ATOM 822 O O . LYS A 1 100 ? -9.094 27.641 -3.213 1 91.75 100 LYS A O 1
ATOM 827 N N . GLN A 1 101 ? -7.039 27.422 -4.027 1 90 101 GLN A N 1
ATOM 828 C CA . GLN A 1 101 ? -7.477 27.547 -5.414 1 90 101 GLN A CA 1
ATOM 829 C C . GLN A 1 101 ? -8.398 26.391 -5.805 1 90 101 GLN A C 1
ATOM 831 O O . GLN A 1 101 ? -9.406 26.594 -6.484 1 90 101 GLN A O 1
ATOM 836 N N . SER A 1 102 ? -8.047 25.203 -5.398 1 86.06 102 SER A N 1
ATOM 837 C CA . SER A 1 102 ? -8.844 24.031 -5.715 1 86.06 102 SER A CA 1
ATOM 838 C C . SER A 1 102 ? -10.219 24.109 -5.07 1 86.06 102 SER A C 1
ATOM 840 O O . SER A 1 102 ? -11.234 23.828 -5.719 1 86.06 102 SER A O 1
ATOM 842 N N . TYR A 1 103 ? -10.281 24.453 -3.793 1 82.56 103 TYR A N 1
ATOM 843 C CA . TYR A 1 103 ? -11.531 24.547 -3.049 1 82.56 103 TYR A CA 1
ATOM 844 C C . TYR A 1 103 ? -12.445 25.609 -3.666 1 82.56 103 TYR A C 1
ATOM 846 O O . TYR A 1 103 ? -13.672 25.453 -3.668 1 82.56 103 TYR A O 1
ATOM 854 N N . GLU A 1 104 ? -11.859 26.578 -4.223 1 83.5 104 GLU A N 1
ATOM 855 C CA . GLU A 1 104 ? -12.633 27.703 -4.719 1 83.5 104 GLU A CA 1
ATOM 856 C C . GLU A 1 104 ? -13.023 27.516 -6.184 1 83.5 104 GLU A C 1
ATOM 858 O O . GLU A 1 104 ? -13.984 28.109 -6.66 1 83.5 104 GLU A O 1
ATOM 863 N N . SER A 1 105 ? -12.32 26.688 -6.918 1 82.25 105 SER A N 1
ATOM 864 C CA . SER A 1 105 ? -12.562 26.75 -8.359 1 82.25 105 SER A CA 1
ATOM 865 C C . SER A 1 105 ? -12.547 25.359 -8.977 1 82.25 105 SER A C 1
ATOM 867 O O . SER A 1 105 ? -13.156 25.141 -10.023 1 82.25 105 SER A O 1
ATOM 869 N N . ARG A 1 106 ? -11.867 24.438 -8.414 1 75.38 106 ARG A N 1
ATOM 870 C CA . ARG A 1 106 ? -11.609 23.203 -9.125 1 75.38 106 ARG A CA 1
ATOM 871 C C . ARG A 1 106 ? -12.484 22.062 -8.594 1 75.38 106 ARG A C 1
ATOM 873 O O . ARG A 1 106 ? -12.914 21.188 -9.359 1 75.38 106 ARG A O 1
ATOM 880 N N . MET A 1 107 ? -12.867 22.125 -7.383 1 81.81 107 MET A N 1
ATOM 881 C CA . MET A 1 107 ? -13.578 21.016 -6.77 1 81.81 107 MET A CA 1
ATOM 882 C C . MET A 1 107 ? -15.078 21.109 -7.031 1 81.81 107 MET A C 1
ATOM 884 O O . MET A 1 107 ? -15.664 22.188 -6.93 1 81.81 107 MET A O 1
ATOM 888 N N . SER A 1 108 ? -15.578 19.984 -7.434 1 84.75 108 SER A N 1
ATOM 889 C CA . SER A 1 108 ? -17.031 19.938 -7.605 1 84.75 108 SER A CA 1
ATOM 890 C C . SER A 1 108 ? -17.75 20.094 -6.27 1 84.75 108 SER A C 1
ATOM 892 O O . SER A 1 108 ? -17.172 19.844 -5.211 1 84.75 108 SER A O 1
ATOM 894 N N . GLU A 1 109 ? -18.922 20.516 -6.355 1 86.19 109 GLU A N 1
ATOM 895 C CA . GLU A 1 109 ? -19.75 20.625 -5.16 1 86.19 109 GLU A CA 1
ATOM 896 C C . GLU A 1 109 ? -19.859 19.281 -4.445 1 86.19 109 GLU A C 1
ATOM 898 O O . GLU A 1 109 ? -19.859 19.234 -3.213 1 86.19 109 GLU A O 1
ATOM 903 N N . ARG A 1 110 ? -19.953 18.328 -5.203 1 86.62 110 ARG A N 1
ATOM 904 C CA . ARG A 1 110 ? -20.094 17 -4.629 1 86.62 110 ARG A CA 1
ATOM 905 C C . ARG A 1 110 ? -18.844 16.594 -3.861 1 86.62 110 ARG A C 1
ATOM 907 O O . ARG A 1 110 ? -18.922 16.047 -2.764 1 86.62 110 ARG A O 1
ATOM 914 N N . TRP A 1 111 ? -17.75 16.812 -4.422 1 85.12 111 TRP A N 1
ATOM 915 C CA . TRP A 1 111 ? -16.5 16.5 -3.748 1 85.12 111 TRP A CA 1
ATOM 916 C C . TRP A 1 111 ? -16.375 17.266 -2.434 1 85.12 111 TRP A C 1
ATOM 918 O O . TRP A 1 111 ? -15.969 16.703 -1.414 1 85.12 111 TRP A O 1
ATOM 928 N N . LEU A 1 112 ? -16.766 18.5 -2.51 1 87.19 112 LEU A N 1
ATOM 929 C CA . LEU A 1 112 ? -16.719 19.328 -1.307 1 87.19 112 LEU A CA 1
ATOM 930 C C . LEU A 1 112 ? -17.641 18.766 -0.226 1 87.19 112 LEU A C 1
ATOM 932 O O . LEU A 1 112 ? -17.266 18.703 0.946 1 87.19 112 LEU A O 1
ATOM 936 N N . LYS A 1 113 ? -18.75 18.359 -0.651 1 88.62 113 LYS A N 1
ATOM 937 C CA . LYS A 1 113 ? -19.703 17.766 0.28 1 88.62 113 LYS A CA 1
ATOM 938 C C . LYS A 1 113 ? -19.172 16.469 0.877 1 88.62 113 LYS A C 1
ATOM 940 O O . LYS A 1 113 ? -19.328 16.219 2.072 1 88.62 113 LYS A O 1
ATOM 945 N N . ASP A 1 114 ? -18.516 15.695 0.073 1 89.75 114 ASP A N 1
ATOM 946 C CA . ASP A 1 114 ? -17.969 14.406 0.505 1 89.75 114 ASP A CA 1
ATOM 947 C C . ASP A 1 114 ? -16.828 14.602 1.5 1 89.75 114 ASP A C 1
ATOM 949 O O . ASP A 1 114 ? -16.484 13.688 2.25 1 89.75 114 ASP A O 1
ATOM 953 N N . LEU A 1 115 ? -16.281 15.797 1.524 1 90.31 115 LEU A N 1
ATOM 954 C CA . LEU A 1 115 ? -15.141 16.078 2.389 1 90.31 115 LEU A CA 1
ATOM 955 C C . LEU A 1 115 ? -15.586 16.719 3.697 1 90.31 115 LEU A C 1
ATOM 957 O O . LEU A 1 115 ? -14.82 16.781 4.66 1 90.31 115 LEU A O 1
ATOM 961 N N . GLU A 1 116 ? -16.797 17.141 3.777 1 89 116 GLU A N 1
ATOM 962 C CA . GLU A 1 116 ? -17.281 17.969 4.879 1 89 116 GLU A CA 1
ATOM 963 C C . GLU A 1 116 ? -17.125 17.25 6.219 1 89 116 GLU A C 1
ATOM 965 O O . GLU A 1 116 ? -16.688 17.859 7.199 1 89 116 GLU A O 1
ATOM 970 N N . HIS A 1 117 ? -17.422 15.969 6.234 1 89.62 117 HIS A N 1
ATOM 971 C CA . HIS A 1 117 ? -17.422 15.242 7.496 1 89.62 117 HIS A CA 1
ATOM 972 C C . HIS A 1 117 ? -16 15.055 8.031 1 89.62 117 HIS A C 1
ATOM 974 O O . HIS A 1 117 ? -15.812 14.742 9.203 1 89.62 117 HIS A O 1
ATOM 980 N N . LEU A 1 118 ? -15.031 15.281 7.172 1 92.12 118 LEU A N 1
ATOM 981 C CA . LEU A 1 118 ? -13.641 15.102 7.582 1 92.12 118 LEU A CA 1
ATOM 982 C C . LEU A 1 118 ? -13.094 16.375 8.219 1 92.12 118 LEU A C 1
ATOM 984 O O . LEU A 1 118 ? -12.062 16.344 8.891 1 92.12 118 LEU A O 1
ATOM 988 N N . GLY A 1 119 ? -13.742 17.453 7.996 1 87.69 119 GLY A N 1
ATOM 989 C CA . GLY A 1 119 ? -13.422 18.703 8.664 1 87.69 119 GLY A CA 1
ATOM 990 C C . GLY A 1 119 ? -12.109 19.312 8.195 1 87.69 119 GLY A C 1
ATOM 991 O O . GLY A 1 119 ? -11.391 19.938 8.977 1 87.69 119 GLY A O 1
ATOM 992 N N . THR A 1 120 ? -11.781 19.094 6.988 1 84.94 120 THR A N 1
ATOM 993 C CA . THR A 1 120 ? -10.508 19.609 6.484 1 84.94 120 THR A CA 1
ATOM 994 C C . THR A 1 120 ? -10.711 20.953 5.777 1 84.94 120 THR A C 1
ATOM 996 O O . THR A 1 120 ? -11.812 21.25 5.312 1 84.94 120 THR A O 1
ATOM 999 N N . ASP A 1 121 ? -9.781 21.828 5.875 1 87.5 121 ASP A N 1
ATOM 1000 C CA . ASP A 1 121 ? -9.758 23.094 5.145 1 87.5 121 ASP A CA 1
ATOM 1001 C C . ASP A 1 121 ? -8.383 23.328 4.52 1 87.5 121 ASP A C 1
ATOM 1003 O O . ASP A 1 121 ? -7.559 22.422 4.445 1 87.5 121 ASP A O 1
ATOM 1007 N N . HIS A 1 122 ? -8.227 24.531 3.945 1 90.75 122 HIS A N 1
ATOM 1008 C CA . HIS A 1 122 ? -7 24.781 3.195 1 90.75 122 HIS A CA 1
ATOM 1009 C C . HIS A 1 122 ? -5.836 25.094 4.129 1 90.75 122 HIS A C 1
ATOM 1011 O O . HIS A 1 122 ? -4.684 25.141 3.697 1 90.75 122 HIS A O 1
ATOM 1017 N N . HIS A 1 123 ? -6.047 25.266 5.398 1 93 123 HIS A N 1
ATOM 1018 C CA . HIS A 1 123 ? -4.98 25.547 6.352 1 93 123 HIS A CA 1
ATOM 1019 C C . HIS A 1 123 ? -4.297 24.25 6.805 1 93 123 HIS A C 1
ATOM 1021 O O . HIS A 1 123 ? -4.961 23.328 7.289 1 93 123 HIS A O 1
ATOM 1027 N N . LYS A 1 124 ? -2.98 24.188 6.621 1 96.56 124 LYS A N 1
ATOM 1028 C CA . LYS A 1 124 ? -2.236 22.953 6.883 1 96.56 124 LYS A CA 1
ATOM 1029 C C . LYS A 1 124 ? -1.062 23.219 7.82 1 96.56 124 LYS A C 1
ATOM 1031 O O . LYS A 1 124 ? 0.079 22.875 7.504 1 96.56 124 LYS A O 1
ATOM 1036 N N . PRO A 1 125 ? -1.307 23.781 9.031 1 96.94 125 PRO A N 1
ATOM 1037 C CA . PRO A 1 125 ? -0.19 24.094 9.922 1 96.94 125 PRO A CA 1
ATOM 1038 C C . PRO A 1 125 ? 0.646 22.875 10.289 1 96.94 125 PRO A C 1
ATOM 1040 O O . PRO A 1 125 ? 1.83 23 10.609 1 96.94 125 PRO A O 1
ATOM 1043 N N . PHE A 1 126 ? 0.066 21.688 10.227 1 97.31 126 PHE A N 1
ATOM 1044 C CA . PHE A 1 126 ? 0.747 20.469 10.625 1 97.31 126 PHE A CA 1
ATOM 1045 C C . PHE A 1 126 ? 1.926 20.172 9.703 1 97.31 126 PHE A C 1
ATOM 1047 O O . PHE A 1 126 ? 2.816 19.391 10.055 1 97.31 126 PHE A O 1
ATOM 1054 N N . LEU A 1 127 ? 2 20.766 8.508 1 98.56 127 LEU A N 1
ATOM 1055 C CA . LEU A 1 127 ? 3.123 20.578 7.594 1 98.56 127 LEU A CA 1
ATOM 1056 C C . LEU A 1 127 ? 4.383 21.234 8.133 1 98.56 127 LEU A C 1
ATOM 1058 O O . LEU A 1 127 ? 5.496 20.875 7.746 1 98.56 127 LEU A O 1
ATOM 1062 N N . GLU A 1 128 ? 4.18 22.188 9.023 1 98.31 128 GLU A N 1
ATOM 1063 C CA . GLU A 1 128 ? 5.328 22.797 9.68 1 98.31 128 GLU A CA 1
ATOM 1064 C C . GLU A 1 128 ? 5.574 22.188 11.055 1 98.31 128 GLU A C 1
ATOM 1066 O O . GLU A 1 128 ? 6.719 22.094 11.5 1 98.31 128 GLU A O 1
ATOM 1071 N N . THR A 1 129 ? 4.504 21.828 11.75 1 98.56 129 THR A N 1
ATOM 1072 C CA . THR A 1 129 ? 4.594 21.375 13.133 1 98.56 129 THR A CA 1
ATOM 1073 C C . THR A 1 129 ? 5.211 19.984 13.203 1 98.56 129 THR A C 1
ATOM 1075 O O . THR A 1 129 ? 6.043 19.719 14.078 1 98.56 129 THR A O 1
ATOM 1078 N N . ALA A 1 130 ? 4.805 19.094 12.32 1 98.75 130 ALA A N 1
ATOM 1079 C CA . ALA A 1 130 ? 5.34 17.734 12.328 1 98.75 130 ALA A CA 1
ATOM 1080 C C . ALA A 1 130 ? 6.859 17.734 12.172 1 98.75 130 ALA A C 1
ATOM 1082 O O . ALA A 1 130 ? 7.402 18.5 11.367 1 98.75 130 ALA A O 1
ATOM 1083 N N . PRO A 1 131 ? 7.559 16.938 12.875 1 98.75 131 PRO A N 1
ATOM 1084 C CA . PRO A 1 131 ? 9.023 16.969 12.828 1 98.75 131 PRO A CA 1
ATOM 1085 C C . PRO A 1 131 ? 9.578 16.547 11.469 1 98.75 131 PRO A C 1
ATOM 1087 O O . PRO A 1 131 ? 10.664 16.984 11.078 1 98.75 131 PRO A O 1
ATOM 1090 N N . TYR A 1 132 ? 8.891 15.656 10.766 1 98.81 132 TYR A N 1
ATOM 1091 C CA . TYR A 1 132 ? 9.305 15.234 9.43 1 98.81 132 TYR A CA 1
ATOM 1092 C C . TYR A 1 132 ? 8.148 15.297 8.445 1 98.81 132 TYR A C 1
ATOM 1094 O O . TYR A 1 132 ? 6.992 15.094 8.828 1 98.81 132 TYR A O 1
ATOM 1102 N N . LEU A 1 133 ? 8.438 15.664 7.25 1 98.94 133 LEU A N 1
ATOM 1103 C CA . LEU A 1 133 ? 7.605 15.344 6.094 1 98.94 133 LEU A CA 1
ATOM 1104 C C . LEU A 1 133 ? 8.266 14.273 5.227 1 98.94 133 LEU A C 1
ATOM 1106 O O . LEU A 1 133 ? 9.469 14.336 4.977 1 98.94 133 LEU A O 1
ATOM 1110 N N . ILE A 1 134 ? 7.531 13.281 4.871 1 98.94 134 ILE A N 1
ATOM 1111 C CA . ILE A 1 134 ? 7.965 12.359 3.826 1 98.94 134 ILE A CA 1
ATOM 1112 C C . ILE A 1 134 ? 7.172 12.625 2.547 1 98.94 134 ILE A C 1
ATOM 1114 O O . ILE A 1 134 ? 5.949 12.477 2.527 1 98.94 134 ILE A O 1
ATOM 1118 N N . ILE A 1 135 ? 7.832 13.047 1.515 1 98.94 135 ILE A N 1
ATOM 1119 C CA . ILE A 1 135 ? 7.234 13.156 0.188 1 98.94 135 ILE A CA 1
ATOM 1120 C C . ILE A 1 135 ? 7.664 11.977 -0.674 1 98.94 135 ILE A C 1
ATOM 1122 O O . ILE A 1 135 ? 8.859 11.773 -0.911 1 98.94 135 ILE A O 1
ATOM 1126 N N . VAL A 1 136 ? 6.695 11.25 -1.096 1 98.94 136 VAL A N 1
ATOM 1127 C CA . VAL A 1 136 ? 6.957 10.094 -1.941 1 98.94 136 VAL A CA 1
ATOM 1128 C C . VAL A 1 136 ? 6.855 10.492 -3.412 1 98.94 136 VAL A C 1
ATOM 1130 O O . VAL A 1 136 ? 5.844 11.055 -3.84 1 98.94 136 VAL A O 1
ATOM 1133 N N . PHE A 1 137 ? 7.895 10.258 -4.148 1 98.88 137 PHE A N 1
ATOM 1134 C CA . PHE A 1 137 ? 7.902 10.445 -5.594 1 98.88 137 PHE A CA 1
ATOM 1135 C C . PHE A 1 137 ? 7.902 9.102 -6.312 1 98.88 137 PHE A C 1
ATOM 1137 O O . PHE A 1 137 ? 8.586 8.164 -5.891 1 98.88 137 PHE A O 1
ATOM 1144 N N . LYS A 1 138 ? 7.102 8.984 -7.336 1 98.81 138 LYS A N 1
ATOM 1145 C CA . LYS A 1 138 ? 7.203 7.82 -8.211 1 98.81 138 LYS A CA 1
ATOM 1146 C C . LYS A 1 138 ? 8.117 8.102 -9.398 1 98.81 138 LYS A C 1
ATOM 1148 O O . LYS A 1 138 ? 8.062 9.188 -9.992 1 98.81 138 LYS A O 1
ATOM 1153 N N . ARG A 1 139 ? 9.008 7.238 -9.664 1 98.62 139 ARG A N 1
ATOM 1154 C CA . ARG A 1 139 ? 9.898 7.324 -10.812 1 98.62 139 ARG A CA 1
ATOM 1155 C C . ARG A 1 139 ? 9.281 6.664 -12.039 1 98.62 139 ARG A C 1
ATOM 1157 O O . ARG A 1 139 ? 9.227 5.434 -12.133 1 98.62 139 ARG A O 1
ATOM 1164 N N . VAL A 1 140 ? 8.891 7.465 -12.938 1 98.31 140 VAL A N 1
ATOM 1165 C CA . VAL A 1 140 ? 8.102 6.953 -14.062 1 98.31 140 VAL A C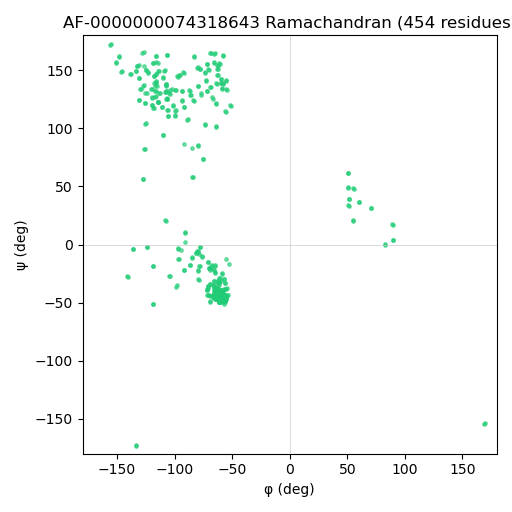A 1
ATOM 1166 C C . VAL A 1 140 ? 9.023 6.305 -15.086 1 98.31 140 VAL A C 1
ATOM 1168 O O . VAL A 1 140 ? 8.609 5.406 -15.82 1 98.31 140 VAL A O 1
ATOM 1171 N N . PHE A 1 141 ? 10.203 6.762 -15.18 1 97.75 141 PHE A N 1
ATOM 1172 C CA . PHE A 1 141 ? 11.219 6.184 -16.047 1 97.75 141 PHE A CA 1
ATOM 1173 C C . PHE A 1 141 ? 12.609 6.359 -15.461 1 97.75 141 PHE A C 1
ATOM 1175 O O . PHE A 1 141 ? 12.789 7.086 -14.484 1 97.75 141 PHE A O 1
ATOM 1182 N N . GLU A 1 142 ? 13.469 5.621 -15.938 1 96.5 142 GLU A N 1
ATOM 1183 C CA . GLU A 1 142 ? 14.891 5.773 -15.625 1 96.5 142 GLU A CA 1
ATOM 1184 C C . GLU A 1 142 ? 15.688 6.188 -16.859 1 96.5 142 GLU A C 1
ATOM 1186 O O . GLU A 1 142 ? 15.289 5.895 -17.984 1 96.5 142 GLU A O 1
ATOM 1191 N N . MET A 1 143 ? 16.75 6.945 -16.578 1 93.88 143 MET A N 1
ATOM 1192 C CA . MET A 1 143 ? 17.703 7.266 -17.625 1 93.88 143 MET A CA 1
ATOM 1193 C C . MET A 1 143 ? 18.938 6.355 -17.547 1 93.88 143 MET A C 1
ATOM 1195 O O . MET A 1 143 ? 19.656 6.383 -16.547 1 93.88 143 MET A O 1
ATOM 1199 N N . GLU A 1 144 ? 19.078 5.484 -18.5 1 88.94 144 GLU A N 1
ATOM 1200 C CA . GLU A 1 144 ? 20.25 4.602 -18.578 1 88.94 144 GLU A CA 1
ATOM 1201 C C . GLU A 1 144 ? 21.016 4.828 -19.875 1 88.94 144 GLU A C 1
ATOM 1203 O O . GLU A 1 144 ? 20.484 4.625 -20.969 1 88.94 144 GLU A O 1
ATOM 1208 N N . ASN A 1 145 ? 22.344 5.23 -19.75 1 91.88 145 ASN A N 1
ATOM 1209 C CA . ASN A 1 145 ? 23.203 5.496 -20.891 1 91.88 145 ASN A CA 1
ATOM 1210 C C . ASN A 1 145 ? 22.547 6.465 -21.875 1 91.88 145 ASN A C 1
ATOM 1212 O O . ASN A 1 145 ? 22.531 6.215 -23.078 1 91.88 145 ASN A O 1
ATOM 1216 N N . GLY A 1 146 ? 21.859 7.453 -21.359 1 91.12 146 GLY A N 1
ATOM 1217 C CA . GLY A 1 146 ? 21.281 8.516 -22.156 1 91.12 146 GLY A CA 1
ATOM 1218 C C . GLY A 1 146 ? 19.953 8.148 -22.766 1 91.12 146 GLY A C 1
ATOM 1219 O O . GLY A 1 146 ? 19.344 8.945 -23.484 1 91.12 146 GLY A O 1
ATOM 1220 N N . GLU A 1 147 ? 19.531 6.977 -22.5 1 93.75 147 GLU A N 1
ATOM 1221 C CA . GLU A 1 147 ? 18.25 6.516 -23.047 1 93.75 147 GLU A CA 1
ATOM 1222 C C . GLU A 1 147 ? 17.203 6.395 -21.953 1 93.75 147 GLU A C 1
ATOM 1224 O O . GLU A 1 147 ? 17.5 5.977 -20.828 1 93.75 147 GLU A O 1
ATOM 1229 N N . LYS A 1 148 ? 16.016 6.715 -22.312 1 94.62 148 LYS A N 1
ATOM 1230 C CA . LYS A 1 148 ? 14.883 6.648 -21.406 1 94.62 148 LYS A CA 1
ATOM 1231 C C . LYS A 1 148 ? 14.266 5.254 -21.406 1 94.62 148 LYS A C 1
ATOM 1233 O O . LYS A 1 148 ? 14.008 4.676 -22.453 1 94.62 148 LYS A O 1
ATOM 1238 N N . HIS A 1 149 ? 14.109 4.75 -20.234 1 94.75 149 HIS A N 1
ATOM 1239 C CA . HIS A 1 149 ? 13.453 3.461 -20.062 1 94.75 149 HIS A CA 1
ATOM 1240 C C . HIS A 1 149 ? 12.297 3.564 -19.078 1 94.75 149 HIS A C 1
ATOM 1242 O O . HIS A 1 149 ? 12.508 3.842 -17.891 1 94.75 149 HIS A O 1
ATOM 1248 N N . ASN A 1 150 ? 11.133 3.225 -19.531 1 95.25 150 ASN A N 1
ATOM 1249 C CA . ASN A 1 150 ? 9.953 3.316 -18.672 1 95.25 150 ASN A CA 1
ATOM 1250 C C . ASN A 1 150 ? 9.945 2.219 -17.609 1 95.25 150 ASN A C 1
ATOM 1252 O O . ASN A 1 150 ? 10.352 1.087 -17.875 1 95.25 150 ASN A O 1
ATOM 1256 N N . ASN A 1 151 ? 9.508 2.586 -16.391 1 96.69 151 ASN A N 1
ATOM 1257 C CA . ASN A 1 151 ? 9.25 1.581 -15.367 1 96.69 151 ASN A CA 1
ATOM 1258 C C . ASN A 1 151 ? 7.867 0.96 -15.523 1 96.69 151 ASN A C 1
ATOM 1260 O O . ASN A 1 151 ? 7.008 1.514 -16.203 1 96.69 151 ASN A O 1
ATOM 1264 N N . TYR A 1 152 ? 7.734 -0.199 -14.883 1 93.69 152 TYR A N 1
ATOM 1265 C CA . TYR A 1 152 ? 6.516 -0.978 -15.055 1 93.69 152 TYR A CA 1
ATOM 1266 C C . TYR A 1 152 ? 5.648 -0.917 -13.805 1 93.69 152 TYR A C 1
ATOM 1268 O O . TYR A 1 152 ? 6.156 -0.973 -12.688 1 93.69 152 TYR A O 1
ATOM 1276 N N . TYR A 1 153 ? 4.305 -0.775 -14.07 1 96.19 153 TYR A N 1
ATOM 1277 C CA . TYR A 1 153 ? 3.352 -0.807 -12.961 1 96.19 153 TYR A CA 1
ATOM 1278 C C . TYR A 1 153 ? 3.77 0.154 -11.859 1 96.19 153 TYR A C 1
ATOM 1280 O O . TYR A 1 153 ? 3.807 -0.22 -10.68 1 96.19 153 TYR A O 1
ATOM 1288 N N . VAL A 1 154 ? 4.078 1.367 -12.258 1 98.31 154 VAL A N 1
ATOM 1289 C CA . VAL A 1 154 ? 4.688 2.342 -11.359 1 98.31 154 VAL A CA 1
ATOM 1290 C C . VAL A 1 154 ? 3.701 2.717 -10.258 1 98.31 154 VAL A C 1
ATOM 1292 O O . VAL A 1 154 ? 4.043 2.688 -9.078 1 98.31 154 VAL A O 1
ATOM 1295 N N . ASN A 1 155 ? 2.453 2.986 -10.633 1 98.19 155 ASN A N 1
ATOM 1296 C CA . ASN A 1 155 ? 1.459 3.4 -9.648 1 98.19 155 ASN A CA 1
ATOM 1297 C C . ASN A 1 155 ? 1.174 2.293 -8.641 1 98.19 155 ASN A C 1
ATOM 1299 O O . ASN A 1 155 ? 1.107 2.547 -7.438 1 98.19 155 ASN A O 1
ATOM 1303 N N . GLU A 1 156 ? 1.016 1.089 -9.156 1 98.38 156 GLU A N 1
ATOM 1304 C CA . GLU A 1 156 ? 0.788 -0.051 -8.273 1 98.38 156 GLU A CA 1
ATOM 1305 C C . GLU A 1 156 ? 1.97 -0.263 -7.332 1 98.38 156 GLU A C 1
ATOM 1307 O O . GLU A 1 156 ? 1.785 -0.423 -6.125 1 98.38 156 GLU A O 1
ATOM 1312 N N . SER A 1 157 ? 3.188 -0.208 -7.879 1 98.75 157 SER A N 1
ATOM 1313 C CA . SER A 1 157 ? 4.406 -0.436 -7.105 1 98.75 157 SER A CA 1
ATOM 1314 C C . SER A 1 157 ? 4.543 0.583 -5.98 1 98.75 157 SER A C 1
ATOM 1316 O O . SER A 1 157 ? 4.766 0.213 -4.824 1 98.75 157 SER A O 1
ATOM 1318 N N . VAL A 1 158 ? 4.391 1.831 -6.297 1 98.88 158 VAL A N 1
ATOM 1319 C CA . VAL A 1 158 ? 4.574 2.898 -5.32 1 98.88 158 VAL A CA 1
ATOM 1320 C C . VAL A 1 158 ? 3.42 2.887 -4.32 1 98.88 158 VAL A C 1
ATOM 1322 O O . VAL A 1 158 ? 3.619 3.154 -3.131 1 98.88 158 VAL A O 1
ATOM 1325 N N . GLY A 1 159 ? 2.203 2.566 -4.777 1 98.88 159 GLY A N 1
ATOM 1326 C CA . GLY A 1 159 ? 1.077 2.42 -3.869 1 98.88 159 GLY A CA 1
ATOM 1327 C C . GLY A 1 159 ? 1.298 1.354 -2.812 1 98.88 159 GLY A C 1
ATOM 1328 O O . GLY A 1 159 ? 1.03 1.579 -1.63 1 98.88 159 GLY A O 1
ATOM 1329 N N . LEU A 1 160 ? 1.792 0.205 -3.264 1 98.94 160 LEU A N 1
ATOM 1330 C CA . LEU A 1 160 ? 2.1 -0.871 -2.328 1 98.94 160 LEU A CA 1
ATOM 1331 C C . LEU A 1 160 ? 3.119 -0.413 -1.29 1 98.94 160 LEU A C 1
ATOM 1333 O O . LEU A 1 160 ? 2.926 -0.622 -0.09 1 98.94 160 LEU A O 1
ATOM 1337 N N . ALA A 1 161 ? 4.156 0.243 -1.749 1 98.94 161 ALA A N 1
ATOM 1338 C CA . ALA A 1 161 ? 5.207 0.735 -0.861 1 98.94 161 ALA A CA 1
ATOM 1339 C C . ALA A 1 161 ? 4.645 1.712 0.167 1 98.94 161 ALA A C 1
ATOM 1341 O O . ALA A 1 161 ? 5.02 1.674 1.341 1 98.94 161 ALA A O 1
ATOM 1342 N N . CYS A 1 162 ? 3.76 2.521 -0.251 1 98.94 162 CYS A N 1
ATOM 1343 C CA . CYS A 1 162 ? 3.189 3.525 0.641 1 98.94 162 CYS A CA 1
ATOM 1344 C C . CYS A 1 162 ? 2.271 2.879 1.672 1 98.94 162 CYS A C 1
ATOM 1346 O O . CYS A 1 162 ? 2.186 3.344 2.811 1 98.94 162 CY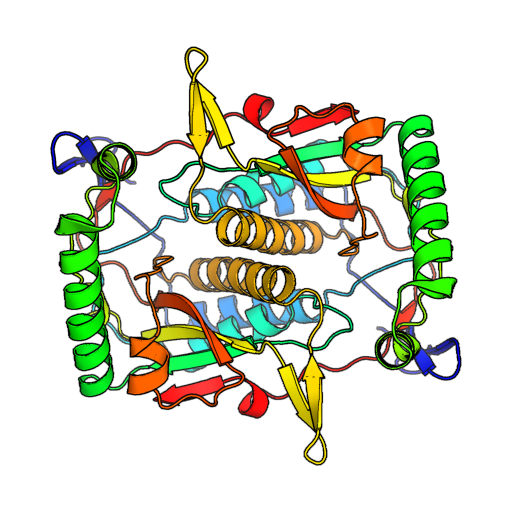S A O 1
ATOM 1348 N N . GLY A 1 163 ? 1.502 1.843 1.249 1 98.94 163 GLY A N 1
ATOM 1349 C CA . GLY A 1 163 ? 0.742 1.098 2.24 1 98.94 163 GLY A CA 1
ATOM 1350 C C . GLY A 1 163 ? 1.609 0.5 3.332 1 98.94 163 GLY A C 1
ATOM 1351 O O . GLY A 1 163 ? 1.267 0.572 4.512 1 98.94 163 GLY A O 1
ATOM 1352 N N . MET A 1 164 ? 2.709 -0.061 2.949 1 98.94 164 MET A N 1
ATOM 1353 C CA . MET A 1 164 ? 3.658 -0.624 3.906 1 98.94 164 MET A CA 1
ATOM 1354 C C . MET A 1 164 ? 4.277 0.472 4.766 1 98.94 164 MET A C 1
ATOM 1356 O O . MET A 1 164 ? 4.492 0.28 5.965 1 98.94 164 MET A O 1
ATOM 1360 N N . LEU A 1 165 ? 4.523 1.616 4.164 1 98.94 165 LEU A N 1
ATOM 1361 C CA . LEU A 1 165 ? 5.078 2.768 4.871 1 98.94 165 LEU A CA 1
ATOM 1362 C C . LEU A 1 165 ? 4.137 3.223 5.98 1 98.94 165 LEU A C 1
ATOM 1364 O O . LEU A 1 165 ? 4.555 3.379 7.129 1 98.94 165 LEU A O 1
ATOM 1368 N N . ILE A 1 166 ? 2.893 3.391 5.645 1 98.94 166 ILE A N 1
ATOM 1369 C CA . ILE A 1 166 ? 1.898 3.873 6.598 1 98.94 166 ILE A CA 1
ATOM 1370 C C . ILE A 1 166 ? 1.757 2.875 7.746 1 98.94 166 ILE A C 1
ATOM 1372 O O . ILE A 1 166 ? 1.681 3.27 8.914 1 98.94 166 ILE A O 1
ATOM 1376 N N . SER A 1 167 ? 1.767 1.59 7.414 1 98.88 167 SER A N 1
ATOM 1377 C CA . SER A 1 167 ? 1.725 0.56 8.445 1 98.88 167 SER A CA 1
ATOM 1378 C C . SER A 1 167 ? 2.949 0.635 9.352 1 98.88 167 SER A C 1
ATOM 1380 O O . SER A 1 167 ? 2.834 0.491 10.57 1 98.88 167 SER A O 1
ATOM 1382 N N . ALA A 1 168 ? 4.102 0.835 8.75 1 98.94 168 ALA A N 1
ATOM 1383 C CA . ALA A 1 168 ? 5.348 0.906 9.508 1 98.94 168 ALA A CA 1
ATOM 1384 C C . ALA A 1 168 ? 5.363 2.123 10.43 1 98.94 168 ALA A C 1
ATOM 1386 O O . ALA A 1 168 ? 5.824 2.041 11.57 1 98.94 168 ALA A O 1
ATOM 1387 N N . ILE A 1 169 ? 4.887 3.256 9.93 1 98.88 169 ILE A N 1
ATOM 1388 C CA . ILE A 1 169 ? 4.777 4.473 10.734 1 98.88 169 ILE A CA 1
ATOM 1389 C C . ILE A 1 169 ? 3.938 4.195 11.977 1 98.88 169 ILE A C 1
ATOM 1391 O O . ILE A 1 169 ? 4.359 4.492 13.094 1 98.88 169 ILE A O 1
ATOM 1395 N N . HIS A 1 170 ? 2.816 3.598 11.789 1 98.69 170 HIS A N 1
ATOM 1396 C CA . HIS A 1 170 ? 1.899 3.326 12.891 1 98.69 170 HIS A CA 1
ATOM 1397 C C . HIS A 1 170 ? 2.494 2.312 13.867 1 98.69 170 HIS A C 1
ATOM 1399 O O . HIS A 1 170 ? 2.367 2.467 15.086 1 98.69 170 HIS A O 1
ATOM 1405 N N . ASN A 1 171 ? 3.105 1.263 13.32 1 98.5 171 ASN A N 1
ATOM 1406 C CA . ASN A 1 171 ? 3.746 0.247 14.148 1 98.5 171 ASN A CA 1
ATOM 1407 C C . ASN A 1 171 ? 4.793 0.857 15.078 1 98.5 171 ASN A C 1
ATOM 1409 O O . ASN A 1 171 ? 4.988 0.383 16.188 1 98.5 171 ASN A O 1
ATOM 1413 N N . ALA A 1 172 ? 5.449 1.899 14.648 1 98.5 172 ALA A N 1
ATOM 1414 C CA . ALA A 1 172 ? 6.512 2.547 15.414 1 98.5 172 ALA A CA 1
ATOM 1415 C C . ALA A 1 172 ? 5.934 3.471 16.484 1 98.5 172 ALA A C 1
ATOM 1417 O O . ALA A 1 172 ? 6.676 4.051 17.281 1 98.5 172 ALA A O 1
ATOM 1418 N N . GLY A 1 173 ? 4.625 3.652 16.516 1 97.94 173 GLY A N 1
ATOM 1419 C CA . GLY A 1 173 ? 3.988 4.516 17.484 1 97.94 173 GLY A CA 1
ATOM 1420 C C . GLY A 1 173 ? 3.867 5.953 17.031 1 97.94 173 GLY A C 1
ATOM 1421 O O . GLY A 1 173 ? 3.723 6.863 17.859 1 97.94 173 GLY A O 1
ATOM 1422 N N . LEU A 1 174 ? 4.008 6.18 15.75 1 98.62 174 LEU A N 1
ATOM 1423 C CA . LEU A 1 174 ? 3.869 7.508 15.164 1 98.62 174 LEU A CA 1
ATOM 1424 C C . LEU A 1 174 ? 2.562 7.629 14.391 1 98.62 174 LEU A C 1
ATOM 1426 O O . LEU A 1 174 ? 1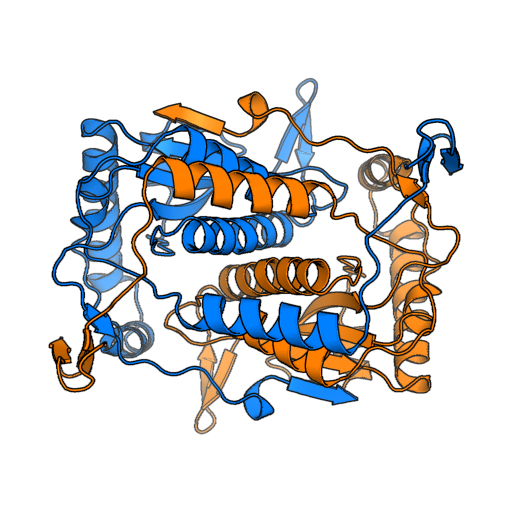.879 6.629 14.156 1 98.62 174 LEU A O 1
ATOM 1430 N N . VAL A 1 175 ? 2.168 8.883 14.117 1 98.62 175 VAL A N 1
ATOM 1431 C CA . VAL A 1 175 ? 0.966 9.133 13.328 1 98.62 175 VAL A CA 1
ATOM 1432 C C . VAL A 1 175 ? 1.34 9.836 12.031 1 98.62 175 VAL A C 1
ATOM 1434 O O . VAL A 1 175 ? 2.451 10.359 11.891 1 98.62 175 VAL A O 1
ATOM 1437 N N . THR A 1 176 ? 0.411 9.789 11.086 1 98.75 176 THR A N 1
ATOM 1438 C CA . THR A 1 176 ? 0.614 10.438 9.797 1 98.75 176 THR A CA 1
ATOM 1439 C C . THR A 1 176 ? -0.724 10.781 9.148 1 98.75 176 THR A C 1
ATOM 1441 O O . THR A 1 176 ? -1.783 10.547 9.734 1 98.75 176 THR A O 1
ATOM 1444 N N . LEU A 1 177 ? -0.667 11.508 8.062 1 98.38 177 LEU A N 1
ATOM 1445 C CA . LEU A 1 177 ? -1.771 11.875 7.18 1 98.38 177 LEU A CA 1
ATOM 1446 C C . LEU A 1 177 ? -1.419 11.602 5.723 1 98.38 177 LEU A C 1
ATOM 1448 O O . LEU A 1 177 ? -0.332 11.961 5.266 1 98.38 177 LEU A O 1
ATOM 1452 N N . THR A 1 178 ? -2.273 10.805 5.043 1 98.12 178 THR A N 1
ATOM 1453 C CA . THR A 1 178 ? -2.141 10.695 3.596 1 98.12 178 THR A CA 1
ATOM 1454 C C . THR A 1 178 ? -2.645 11.961 2.91 1 98.12 178 THR A C 1
ATOM 1456 O O . THR A 1 178 ? -3.854 12.156 2.76 1 98.12 178 THR A O 1
ATOM 1459 N N . HIS A 1 179 ? -1.743 12.773 2.49 1 96.81 179 HIS A N 1
ATOM 1460 C CA . HIS A 1 179 ? -2.08 14.086 1.952 1 96.81 179 HIS A CA 1
ATOM 1461 C C . HIS A 1 179 ? -1.692 14.195 0.482 1 96.81 179 HIS A C 1
ATOM 1463 O O . HIS A 1 179 ? -0.596 13.789 0.092 1 96.81 179 HIS A O 1
ATOM 1469 N N . THR A 1 180 ? -2.619 14.594 -0.341 1 93.62 180 THR A N 1
ATOM 1470 C CA . THR A 1 180 ? -2.408 14.82 -1.767 1 93.62 180 THR A CA 1
ATOM 1471 C C . THR A 1 180 ? -2.857 16.219 -2.164 1 93.62 180 THR A C 1
ATOM 1473 O O . THR A 1 180 ? -3.949 16.406 -2.709 1 93.62 180 THR A O 1
ATOM 1476 N N . PRO A 1 181 ? -2.086 17.203 -1.979 1 91.38 181 PRO A N 1
ATOM 1477 C CA . PRO A 1 181 ? -2.447 18.562 -2.381 1 91.38 181 PRO A CA 1
ATOM 1478 C C . PRO A 1 181 ? -2.346 18.781 -3.889 1 91.38 181 PRO A C 1
ATOM 1480 O O . PRO A 1 181 ? -1.451 19.484 -4.355 1 91.38 181 PRO A O 1
ATOM 1483 N N . SER A 1 182 ? -3.182 18.297 -4.605 1 85.69 182 SER A N 1
ATOM 1484 C CA . SER A 1 182 ? -3.141 18.266 -6.066 1 85.69 182 SER A CA 1
ATOM 1485 C C . SER A 1 182 ? -3.574 19.609 -6.66 1 85.69 182 SER A C 1
ATOM 1487 O O . SER A 1 182 ? -4.586 20.172 -6.25 1 85.69 182 SER A O 1
ATOM 1489 N N . PRO A 1 183 ? -2.818 20.141 -7.73 1 91.56 183 PRO A N 1
ATOM 1490 C CA . PRO A 1 183 ? -1.614 19.547 -8.328 1 91.56 183 PRO A CA 1
ATOM 1491 C C . PRO A 1 183 ? -0.388 19.672 -7.43 1 91.56 183 PRO A C 1
ATOM 1493 O O . PRO A 1 183 ? -0.274 20.641 -6.664 1 91.56 183 PRO A O 1
ATOM 1496 N N . MET A 1 184 ? 0.474 18.703 -7.52 1 94.94 184 MET A N 1
ATOM 1497 C CA . MET A 1 184 ? 1.568 18.594 -6.559 1 94.94 184 MET A CA 1
ATOM 1498 C C . MET A 1 184 ? 2.898 18.969 -7.207 1 94.94 184 MET A C 1
ATOM 1500 O O . MET A 1 184 ? 3.963 18.688 -6.652 1 94.94 184 MET A O 1
ATOM 1504 N N . ASN A 1 185 ? 2.865 19.688 -8.312 1 94.62 185 ASN A N 1
ATOM 1505 C CA . ASN A 1 185 ? 4.074 20.078 -9.031 1 94.62 185 ASN A CA 1
ATOM 1506 C C . ASN A 1 185 ? 4.98 20.953 -8.172 1 94.62 185 ASN A C 1
ATOM 1508 O O . ASN A 1 185 ? 6.203 20.938 -8.328 1 94.62 185 ASN A O 1
ATOM 1512 N N . PHE A 1 186 ? 4.344 21.766 -7.281 1 97.25 186 PHE A N 1
ATOM 1513 C CA . PHE A 1 186 ? 5.137 22.641 -6.43 1 97.25 186 PHE A CA 1
ATOM 1514 C C . PHE A 1 186 ? 6.141 21.828 -5.613 1 97.25 186 PHE A C 1
ATOM 1516 O O . PHE A 1 186 ? 7.215 22.328 -5.27 1 97.25 186 PHE A O 1
ATOM 1523 N N . LEU A 1 187 ? 5.852 20.562 -5.258 1 98.5 187 LEU A N 1
ATOM 1524 C CA . LEU A 1 187 ? 6.77 19.703 -4.512 1 98.5 187 LEU A CA 1
ATOM 1525 C C . LEU A 1 187 ? 8.016 19.406 -5.336 1 98.5 187 LEU A C 1
ATOM 1527 O O . LEU A 1 187 ? 9.133 19.406 -4.812 1 98.5 187 LEU A O 1
ATOM 1531 N N . HIS A 1 188 ? 7.754 19.078 -6.598 1 97.62 188 HIS A N 1
ATOM 1532 C CA . HIS A 1 188 ? 8.859 18.844 -7.52 1 97.62 188 HIS A CA 1
ATOM 1533 C C . HIS A 1 188 ? 9.805 20.031 -7.574 1 97.62 188 HIS A C 1
ATOM 1535 O O . HIS A 1 188 ? 11.023 19.875 -7.527 1 97.62 188 HIS A O 1
ATOM 1541 N N . ASN A 1 189 ? 9.25 21.234 -7.664 1 97.88 189 ASN A N 1
ATOM 1542 C CA . ASN A 1 189 ? 10.023 22.469 -7.781 1 97.88 189 ASN A CA 1
ATOM 1543 C C . ASN A 1 189 ? 10.773 22.781 -6.492 1 97.88 189 ASN A C 1
ATOM 1545 O O . ASN A 1 189 ? 11.977 23.047 -6.52 1 97.88 189 ASN A O 1
ATOM 1549 N N . ILE A 1 190 ? 10.086 22.734 -5.363 1 98.62 190 ILE A N 1
ATOM 1550 C CA . ILE A 1 190 ? 10.656 23.094 -4.07 1 98.62 190 ILE A CA 1
ATOM 1551 C C . ILE A 1 190 ? 11.805 22.156 -3.729 1 98.62 190 ILE A C 1
ATOM 1553 O O . ILE A 1 190 ? 12.836 22.594 -3.207 1 98.62 190 ILE A O 1
ATOM 1557 N N . LEU A 1 191 ? 11.648 20.875 -4.082 1 98.75 191 LEU A N 1
ATOM 1558 C CA . LEU A 1 191 ? 12.641 19.875 -3.699 1 98.75 191 LEU A CA 1
ATOM 1559 C C . LEU A 1 191 ? 13.625 19.625 -4.84 1 98.75 191 LEU A C 1
ATOM 1561 O O . LEU A 1 191 ? 14.539 18.812 -4.707 1 98.75 191 LEU A O 1
ATOM 1565 N N . GLU A 1 192 ? 13.414 20.25 -5.945 1 98.31 192 GLU A N 1
ATOM 1566 C CA . GLU A 1 192 ? 14.297 20.188 -7.105 1 98.31 192 GLU A CA 1
ATOM 1567 C C . GLU A 1 192 ? 14.539 18.734 -7.535 1 98.31 192 GLU A C 1
ATOM 1569 O O . GLU A 1 192 ? 15.68 18.312 -7.695 1 98.31 192 GLU A O 1
ATOM 1574 N N . ARG A 1 193 ? 13.5 18.047 -7.633 1 98.25 193 ARG A N 1
ATOM 1575 C CA . ARG A 1 193 ? 13.594 16.641 -8.039 1 98.25 193 ARG A CA 1
ATOM 1576 C C . ARG A 1 193 ? 13.758 16.516 -9.547 1 98.25 193 ARG A C 1
ATOM 1578 O O . ARG A 1 193 ? 13.312 17.391 -10.297 1 98.25 193 ARG A O 1
ATOM 1585 N N . PRO A 1 194 ? 14.391 15.438 -10.023 1 97.12 194 PRO A N 1
ATOM 1586 C CA . PRO A 1 194 ? 14.594 15.273 -11.469 1 97.12 194 PRO A CA 1
ATOM 1587 C C . PRO A 1 194 ? 13.297 15.008 -12.219 1 97.12 194 PRO A C 1
ATOM 1589 O O . PRO A 1 194 ? 12.289 14.633 -11.609 1 97.12 194 PRO A O 1
ATOM 1592 N N . GLY A 1 195 ? 13.305 15.141 -13.539 1 95.94 195 GLY A N 1
ATOM 1593 C CA . GLY A 1 195 ? 12.133 15.125 -14.406 1 95.94 195 GLY A CA 1
ATOM 1594 C C . GLY A 1 195 ? 11.438 13.773 -14.445 1 95.94 195 GLY A C 1
ATOM 1595 O O . GLY A 1 195 ? 10.266 13.688 -14.812 1 95.94 195 GLY A O 1
ATOM 1596 N N . ASN A 1 196 ? 12.148 12.719 -14.094 1 97.75 196 ASN A N 1
ATOM 1597 C CA . ASN A 1 196 ? 11.547 11.391 -14.117 1 97.75 196 ASN A CA 1
ATOM 1598 C C . ASN A 1 196 ? 10.727 11.117 -12.867 1 97.75 196 ASN A C 1
ATOM 1600 O O . ASN A 1 196 ? 10.07 10.078 -12.758 1 97.75 196 ASN A O 1
ATOM 1604 N N . GLU A 1 197 ? 10.773 12.008 -11.891 1 98.25 197 GLU A N 1
ATOM 1605 C CA . GLU A 1 197 ? 10.07 11.812 -10.625 1 98.25 197 GLU A CA 1
ATOM 1606 C C . GLU A 1 197 ? 8.82 12.688 -10.555 1 98.25 197 GLU A C 1
ATOM 1608 O O . GLU A 1 197 ? 8.867 13.875 -10.883 1 98.25 197 GLU A O 1
ATOM 1613 N N . ARG A 1 198 ? 7.711 12.047 -10.203 1 98.19 198 ARG A N 1
ATOM 1614 C CA . ARG A 1 198 ? 6.438 12.727 -9.992 1 98.19 198 ARG A CA 1
ATOM 1615 C C . ARG A 1 198 ? 5.934 12.516 -8.57 1 98.19 198 ARG A C 1
ATOM 1617 O O . ARG A 1 198 ? 5.992 11.398 -8.047 1 98.19 198 ARG A O 1
ATOM 1624 N N . PRO A 1 199 ? 5.504 13.641 -7.965 1 98.38 199 PRO A N 1
ATOM 1625 C CA . PRO A 1 199 ? 5.004 13.453 -6.602 1 98.38 199 PRO A CA 1
ATOM 1626 C C . PRO A 1 199 ? 3.82 12.492 -6.535 1 98.38 199 PRO A C 1
ATOM 1628 O O . PRO A 1 199 ? 2.971 12.492 -7.43 1 98.38 199 PRO A O 1
ATOM 1631 N N . PHE A 1 200 ? 3.777 11.688 -5.508 1 98.56 200 PHE A N 1
ATOM 1632 C CA . PHE A 1 200 ? 2.748 10.672 -5.324 1 98.56 200 PHE A CA 1
ATOM 1633 C C . PHE A 1 200 ? 1.949 10.93 -4.055 1 98.56 200 PHE A C 1
ATOM 1635 O O . PHE A 1 200 ? 0.717 10.969 -4.086 1 98.56 200 PHE A O 1
ATOM 1642 N N . LEU A 1 201 ? 2.66 11.125 -2.881 1 98.44 201 LEU A N 1
ATOM 1643 C CA . LEU A 1 201 ? 2.037 11.398 -1.591 1 98.44 201 LEU A CA 1
ATOM 1644 C C . LEU A 1 201 ? 2.904 12.328 -0.755 1 98.44 201 LEU A C 1
ATOM 1646 O O . LEU A 1 201 ? 4.129 12.336 -0.891 1 98.44 201 LEU A O 1
ATOM 1650 N N . LEU A 1 202 ? 2.26 13.102 0.036 1 98.75 202 LEU A N 1
ATOM 1651 C CA . LEU A 1 202 ? 2.891 13.875 1.101 1 98.75 202 LEU A CA 1
ATOM 1652 C C . LEU A 1 202 ? 2.416 13.398 2.471 1 98.75 202 LEU A C 1
ATOM 1654 O O . LEU A 1 202 ? 1.216 13.398 2.75 1 98.75 202 LEU A O 1
ATOM 1658 N N . LEU A 1 203 ? 3.387 12.969 3.373 1 98.88 203 LEU A N 1
ATOM 1659 C CA . LEU A 1 203 ? 3.061 12.406 4.676 1 98.88 203 LEU A CA 1
ATOM 1660 C C . LEU A 1 203 ? 3.771 13.164 5.793 1 98.88 203 LEU A C 1
ATOM 1662 O O . LEU A 1 203 ? 4.977 12.992 5.992 1 98.88 203 LEU A O 1
ATOM 1666 N N . PRO A 1 204 ? 3.023 14.023 6.543 1 98.88 204 PRO A N 1
ATOM 1667 C CA . PRO A 1 204 ? 3.613 14.477 7.805 1 98.88 204 PRO A CA 1
ATOM 1668 C C . PRO A 1 204 ? 3.713 13.359 8.844 1 98.88 204 PRO A C 1
ATOM 1670 O O . PRO A 1 204 ? 2.787 12.555 8.977 1 98.88 204 PRO A O 1
ATOM 1673 N N . ILE A 1 205 ? 4.816 13.273 9.484 1 98.75 205 ILE A N 1
ATOM 1674 C CA . ILE A 1 205 ? 5.062 12.195 10.438 1 98.75 205 ILE A CA 1
ATOM 1675 C C . ILE A 1 205 ? 5.492 12.773 11.781 1 98.75 205 ILE A C 1
ATOM 1677 O O . ILE A 1 205 ? 6.336 13.672 11.836 1 98.75 205 ILE A O 1
ATOM 1681 N N . GLY A 1 206 ? 4.953 12.227 12.836 1 98.5 206 GLY A N 1
ATOM 1682 C CA . GLY A 1 206 ? 5.312 12.617 14.188 1 98.5 206 GLY A CA 1
ATOM 1683 C C . GLY A 1 206 ? 4.379 12.055 15.242 1 98.5 206 GLY A C 1
ATOM 1684 O O . GLY A 1 206 ? 3.807 10.977 15.055 1 98.5 206 GLY A O 1
ATOM 1685 N N . TYR A 1 207 ? 4.305 12.742 16.344 1 98.25 207 TYR A N 1
ATOM 1686 C CA . TYR A 1 207 ? 3.379 12.422 17.422 1 98.25 207 TYR A CA 1
ATOM 1687 C C . TYR A 1 207 ? 2.123 13.281 17.344 1 98.25 207 TYR A C 1
ATOM 1689 O O . TYR A 1 207 ? 2.18 14.43 16.891 1 98.25 207 TYR A O 1
ATOM 1697 N N . PRO A 1 208 ? 1.003 12.648 17.719 1 97.94 208 PRO A N 1
ATOM 1698 C CA . PRO A 1 208 ? -0.166 13.531 17.812 1 97.94 208 PRO A CA 1
ATOM 1699 C C . PRO A 1 208 ? -0.007 14.617 18.875 1 97.94 208 PRO A C 1
ATOM 1701 O O . PRO A 1 208 ? 0.747 14.438 19.828 1 97.94 208 PRO A O 1
ATOM 1704 N N . ALA A 1 209 ? -0.643 15.727 18.656 1 97.19 209 ALA A N 1
ATOM 1705 C CA . ALA A 1 209 ? -0.732 16.734 19.703 1 97.19 209 ALA A CA 1
ATOM 1706 C C . ALA A 1 209 ? -1.377 16.172 20.969 1 97.19 209 ALA A C 1
ATOM 1708 O O . ALA A 1 209 ? -2.006 15.109 20.922 1 97.19 209 ALA A O 1
ATOM 1709 N N . GLU A 1 210 ? -1.213 16.812 22.062 1 92.62 210 GLU A N 1
ATOM 1710 C CA . GLU A 1 210 ? -1.774 16.359 23.328 1 92.62 210 GLU A CA 1
ATOM 1711 C C . GLU A 1 210 ? -3.285 16.172 23.219 1 92.62 210 GLU A C 1
ATOM 1713 O O . GLU A 1 210 ? -3.826 15.18 23.703 1 92.62 210 GLU A O 1
ATOM 1718 N N . LYS A 1 211 ? -3.949 17.172 22.656 1 92.81 211 LYS A N 1
ATOM 1719 C CA . LYS A 1 211 ? -5.379 17.078 22.375 1 92.81 211 LYS A CA 1
ATOM 1720 C C . LYS A 1 211 ? -5.641 16.984 20.875 1 92.81 211 LYS A C 1
ATOM 1722 O O . LYS A 1 211 ? -5.602 17.984 20.172 1 92.81 211 LYS A O 1
ATOM 1727 N N . THR A 1 212 ? -5.75 15.758 20.438 1 95.5 212 THR A N 1
ATOM 1728 C CA . THR A 1 212 ? -6 15.492 19.016 1 95.5 212 THR A CA 1
ATOM 1729 C C . THR A 1 212 ? -7.379 14.875 18.828 1 95.5 212 THR A C 1
ATOM 1731 O O . THR A 1 212 ? -7.789 14 19.594 1 95.5 212 THR A O 1
ATOM 1734 N N . TYR A 1 213 ? -8.094 15.438 17.922 1 95.75 213 TYR A N 1
ATOM 1735 C CA . TYR A 1 213 ? -9.391 14.883 17.547 1 95.75 213 TYR A CA 1
ATOM 1736 C C . TYR A 1 213 ? -9.391 14.422 16.094 1 95.75 213 TYR A C 1
ATOM 1738 O O . TYR A 1 213 ? -8.773 15.062 15.234 1 95.75 213 TYR A O 1
ATOM 1746 N N . VAL A 1 214 ? -10.023 13.328 15.82 1 96.19 214 VAL A N 1
ATOM 1747 C CA . VAL A 1 214 ? -10.148 12.781 14.477 1 96.19 214 VAL A CA 1
ATOM 1748 C C . VAL A 1 214 ? -11.617 12.562 14.133 1 96.19 214 VAL A C 1
ATOM 1750 O O . VAL A 1 214 ? -12.445 12.359 15.031 1 96.19 214 VAL A O 1
ATOM 1753 N N . PRO A 1 215 ? -11.953 12.656 12.883 1 95.81 215 PRO A N 1
ATOM 1754 C CA . PRO A 1 215 ? -13.359 12.461 12.508 1 95.81 215 PRO A CA 1
ATOM 1755 C C . PRO A 1 215 ? -13.914 11.117 12.984 1 95.81 215 PRO A C 1
ATOM 1757 O O . PRO A 1 215 ? -13.211 10.102 12.922 1 95.81 215 PRO A O 1
ATOM 1760 N N . SER A 1 216 ? -15.164 11.156 13.422 1 93.5 216 SER A N 1
ATOM 1761 C CA . SER A 1 216 ? -15.852 9.914 13.766 1 93.5 216 SER A CA 1
ATOM 1762 C C . SER A 1 216 ? -16.375 9.211 12.516 1 93.5 216 SER A C 1
ATOM 1764 O O . SER A 1 216 ? -17.531 9.398 12.141 1 93.5 216 SER A O 1
ATOM 1766 N N . ILE A 1 217 ? -15.539 8.461 11.93 1 90.62 217 ILE A N 1
ATOM 1767 C CA . ILE A 1 217 ? -15.898 7.77 10.695 1 90.62 217 ILE A CA 1
ATOM 1768 C C . ILE A 1 217 ? -15.875 6.258 10.922 1 90.62 217 ILE A C 1
ATOM 1770 O O . ILE A 1 217 ? -15.289 5.777 11.898 1 90.62 217 ILE A O 1
ATOM 1774 N N . SER A 1 218 ? -16.609 5.605 10.078 1 86.75 218 SER A N 1
ATOM 1775 C CA . SER A 1 218 ? -16.688 4.152 10.195 1 86.75 218 SER A CA 1
ATOM 1776 C C . SER A 1 218 ? -16.156 3.469 8.938 1 86.75 218 SER A C 1
ATOM 1778 O O . SER A 1 218 ? -16.109 4.078 7.867 1 86.75 218 SER A O 1
ATOM 1780 N N . LYS A 1 219 ? -15.727 2.252 9.109 1 88.75 219 LYS A N 1
ATOM 1781 C CA . LYS A 1 219 ? -15.383 1.391 7.98 1 88.75 219 LYS A CA 1
ATOM 1782 C C . LYS A 1 219 ? -16.578 0.553 7.539 1 88.75 219 LYS A C 1
ATOM 1784 O O . LYS A 1 219 ? -17.438 0.196 8.359 1 88.75 219 LYS A O 1
ATOM 1789 N N . LYS A 1 220 ? -16.578 0.313 6.27 1 92.38 220 LYS A N 1
ATOM 1790 C CA . LYS A 1 220 ? -17.656 -0.502 5.703 1 92.38 220 LYS A CA 1
ATOM 1791 C C . LYS A 1 220 ? -17.656 -1.901 6.312 1 92.38 220 LYS A C 1
ATOM 1793 O O . LYS A 1 220 ? -16.625 -2.383 6.789 1 92.38 220 LYS A O 1
ATOM 1798 N N . SER A 1 221 ? -18.828 -2.535 6.266 1 94.06 221 SER A N 1
ATOM 1799 C CA . SER A 1 221 ? -18.938 -3.924 6.699 1 94.06 221 SER A CA 1
ATOM 1800 C C . SER A 1 221 ? -18.281 -4.867 5.703 1 94.06 221 SER A C 1
ATOM 1802 O O . SER A 1 221 ? -18.203 -4.562 4.512 1 94.06 221 SER A O 1
ATOM 1804 N N . THR A 1 222 ? -17.875 -6.031 6.223 1 96.06 222 THR A N 1
ATOM 1805 C CA . THR A 1 222 ? -17.203 -7 5.371 1 96.06 222 THR A CA 1
ATOM 1806 C C . THR A 1 222 ? -18.094 -7.438 4.219 1 96.06 222 THR A C 1
ATOM 1808 O O . THR A 1 222 ? -17.609 -7.727 3.123 1 96.06 222 THR A O 1
ATOM 1811 N N . ASP A 1 223 ? -19.391 -7.426 4.387 1 95.5 223 ASP A N 1
ATOM 1812 C CA . ASP A 1 223 ? -20.328 -7.824 3.34 1 95.5 223 ASP A CA 1
ATOM 1813 C C . ASP A 1 223 ? -20.266 -6.867 2.15 1 95.5 223 ASP A C 1
ATOM 1815 O O . ASP A 1 223 ? -20.609 -7.242 1.028 1 95.5 223 ASP A O 1
ATOM 1819 N N . ASP A 1 224 ? -19.812 -5.66 2.453 1 95.44 224 ASP A N 1
ATOM 1820 C CA . ASP A 1 224 ? -19.781 -4.625 1.423 1 95.44 224 ASP A CA 1
ATOM 1821 C C . ASP A 1 224 ? -18.578 -4.793 0.502 1 95.44 224 ASP A C 1
ATOM 1823 O O . ASP A 1 224 ? -18.594 -4.312 -0.632 1 95.44 224 ASP A O 1
ATOM 1827 N N . TYR A 1 225 ? -17.516 -5.492 1.012 1 97.88 225 TYR A N 1
ATOM 1828 C CA . TYR A 1 225 ? -16.328 -5.438 0.175 1 97.88 225 TYR A CA 1
ATOM 1829 C C . TYR A 1 225 ? -15.68 -6.812 0.056 1 97.88 225 TYR A C 1
ATOM 1831 O O . TYR A 1 225 ? -14.711 -6.988 -0.683 1 97.88 225 TYR A O 1
ATOM 1839 N N . ILE A 1 226 ? -16.172 -7.863 0.736 1 98.69 226 ILE A N 1
ATOM 1840 C CA . ILE A 1 226 ? -15.664 -9.219 0.558 1 98.69 226 ILE A CA 1
ATOM 1841 C C . ILE A 1 226 ? -16.672 -10.047 -0.233 1 98.69 226 ILE A C 1
ATOM 1843 O O . ILE A 1 226 ? -17.859 -10.086 0.11 1 98.69 226 ILE A O 1
ATOM 1847 N N . LYS A 1 227 ? -16.25 -10.633 -1.296 1 98.69 227 LYS A N 1
ATOM 1848 C CA . LYS A 1 227 ? -17.031 -11.578 -2.084 1 98.69 227 LYS A CA 1
ATOM 1849 C C . LYS A 1 227 ? -16.359 -12.945 -2.15 1 98.69 227 LYS A C 1
ATOM 1851 O O . LYS A 1 227 ? -15.203 -13.047 -2.572 1 98.69 227 LYS A O 1
ATOM 1856 N N . ILE A 1 228 ? -17.078 -14.016 -1.785 1 98.5 228 ILE A N 1
ATOM 1857 C CA . ILE A 1 228 ? -16.484 -15.344 -1.666 1 98.5 228 ILE A CA 1
ATOM 1858 C C . ILE A 1 228 ? -16.953 -16.219 -2.82 1 98.5 228 ILE A C 1
ATOM 1860 O O . ILE A 1 228 ? -18.141 -16.25 -3.156 1 98.5 228 ILE A O 1
ATOM 1864 N N . TYR A 1 229 ? -16.062 -16.844 -3.416 1 98.62 229 TYR A N 1
ATOM 1865 C CA . TYR A 1 229 ? -16.328 -17.781 -4.508 1 98.62 229 TYR A CA 1
ATOM 1866 C C . TYR A 1 229 ? -15.773 -19.156 -4.188 1 98.62 229 TYR A C 1
ATOM 1868 O O . TYR A 1 229 ? -14.586 -19.312 -3.879 1 98.62 229 TYR A O 1
ATOM 1876 N N . MET B 1 1 ? -8.016 5.141 29.016 1 49.19 1 MET B N 1
ATOM 1877 C CA . MET B 1 1 ? -9.227 4.723 28.328 1 49.19 1 MET B CA 1
ATOM 1878 C C . MET B 1 1 ? -9.875 5.902 27.609 1 49.19 1 MET B C 1
ATOM 1880 O O . MET B 1 1 ? -9.93 7.008 28.141 1 49.19 1 MET B O 1
ATOM 1884 N N . ILE B 1 2 ? -9.93 5.816 26.25 1 59.47 2 ILE B N 1
ATOM 1885 C CA . ILE B 1 2 ? -10.555 6.906 25.516 1 59.47 2 ILE B CA 1
ATOM 1886 C C . ILE B 1 2 ? -11.977 7.129 26.031 1 59.47 2 ILE B C 1
ATOM 1888 O O . ILE B 1 2 ? -12.75 6.18 26.141 1 59.47 2 ILE B O 1
ATOM 1892 N N . ASP B 1 3 ? -12.156 8.227 26.609 1 69.38 3 ASP B N 1
ATOM 1893 C CA . ASP B 1 3 ? -13.508 8.625 26.984 1 69.38 3 ASP B CA 1
ATOM 1894 C C . ASP B 1 3 ? -14.398 8.828 25.766 1 69.38 3 ASP B C 1
ATOM 1896 O O . ASP B 1 3 ? -14.227 9.789 25.016 1 69.38 3 ASP B O 1
ATOM 1900 N N . PRO B 1 4 ? -15.281 7.844 25.453 1 70 4 PRO B N 1
ATOM 1901 C CA . PRO B 1 4 ? -16.109 7.977 24.25 1 70 4 PRO B CA 1
ATOM 1902 C C . PRO B 1 4 ? -16.906 9.273 24.234 1 70 4 PRO B C 1
ATOM 1904 O O . PRO B 1 4 ? -17.406 9.688 23.172 1 70 4 PRO B O 1
ATOM 1907 N N . LYS B 1 5 ? -16.938 9.875 25.281 1 76.94 5 LYS B N 1
ATOM 1908 C CA . LYS B 1 5 ? -17.75 11.094 25.375 1 76.94 5 LYS B CA 1
ATOM 1909 C C . LYS B 1 5 ? -16.906 12.328 25.094 1 76.94 5 LYS B C 1
ATOM 1911 O O . LYS B 1 5 ? -17.438 13.438 24.969 1 76.94 5 LYS B O 1
ATOM 1916 N N . ASP B 1 6 ? -15.641 12.117 24.922 1 91.94 6 ASP B N 1
ATOM 1917 C CA . ASP B 1 6 ? -14.789 13.266 24.625 1 91.94 6 ASP B CA 1
ATOM 1918 C C . ASP B 1 6 ? -14.789 13.57 23.125 1 91.94 6 ASP B C 1
ATOM 1920 O O . ASP B 1 6 ? -13.977 13.031 22.375 1 91.94 6 ASP B O 1
ATOM 1924 N N . THR B 1 7 ? -15.789 14.289 22.688 1 94.31 7 THR B N 1
ATOM 1925 C CA . THR B 1 7 ? -16 14.609 21.281 1 94.31 7 THR B CA 1
ATOM 1926 C C . THR B 1 7 ? -16.141 16.109 21.078 1 94.31 7 THR B C 1
ATOM 1928 O O . THR B 1 7 ? -16.406 16.844 22.031 1 94.31 7 THR B O 1
ATOM 1931 N N . ILE B 1 8 ? -15.812 16.562 19.938 1 94.19 8 ILE B N 1
ATOM 1932 C CA . ILE B 1 8 ? -16.078 17.938 19.5 1 94.19 8 ILE B CA 1
ATOM 1933 C C . ILE B 1 8 ? -16.828 17.922 18.172 1 94.19 8 ILE B C 1
ATOM 1935 O O . ILE B 1 8 ? -16.938 16.891 17.516 1 94.19 8 ILE B O 1
ATOM 1939 N N . GLU B 1 9 ? -17.375 19.047 17.828 1 93.5 9 GLU B N 1
ATOM 1940 C CA . GLU B 1 9 ? -18.031 19.219 16.531 1 93.5 9 GLU B CA 1
ATOM 1941 C C . GLU B 1 9 ? -17.188 20.094 15.609 1 93.5 9 GLU B C 1
ATOM 1943 O O . GLU B 1 9 ? -16.75 21.172 16 1 93.5 9 GLU B O 1
ATOM 1948 N N . VAL B 1 10 ? -16.922 19.578 14.516 1 91.19 10 VAL B N 1
ATOM 1949 C CA . VAL B 1 10 ? -16.234 20.344 13.477 1 91.19 10 VAL B CA 1
ATOM 1950 C C . VAL B 1 10 ? -17.125 20.453 12.242 1 91.19 10 VAL B C 1
ATOM 1952 O O . VAL B 1 10 ? -17.406 19.453 11.578 1 91.19 10 VAL B O 1
ATOM 1955 N N . ASN B 1 11 ? -17.531 21.641 11.844 1 89.62 11 ASN B N 1
ATOM 1956 C CA . ASN B 1 11 ? -18.406 21.875 10.711 1 89.62 11 ASN B CA 1
ATOM 1957 C C . ASN B 1 11 ? -19.672 21.016 10.789 1 89.62 11 ASN B C 1
ATOM 1959 O O . ASN B 1 11 ? -20.109 20.469 9.773 1 89.62 11 ASN B O 1
ATOM 1963 N N . GLY B 1 12 ? -20.109 20.781 11.984 1 91.56 12 GLY B N 1
ATOM 1964 C CA . GLY B 1 12 ? -21.359 20.047 12.188 1 91.56 12 GLY B CA 1
ATOM 1965 C C . GLY B 1 12 ? -21.172 18.547 12.289 1 91.56 12 GLY B C 1
ATOM 1966 O O . GLY B 1 12 ? -22.141 17.797 12.43 1 91.56 12 GLY B O 1
ATOM 1967 N N . TYR B 1 13 ? -19.969 18.141 12.258 1 93.88 13 TYR B N 1
ATOM 1968 C CA . TYR B 1 13 ? -19.688 16.703 12.32 1 93.88 13 TYR B CA 1
ATOM 1969 C C . TYR B 1 13 ? -18.906 16.359 13.586 1 93.88 13 TYR B C 1
ATOM 1971 O O . TYR B 1 13 ? -18.047 17.109 14.016 1 93.88 13 TYR B O 1
ATOM 1979 N N . THR B 1 14 ? -19.188 15.227 14.047 1 95.06 14 THR B N 1
ATOM 1980 C CA . THR B 1 14 ? -18.562 14.789 15.289 1 95.06 14 THR B CA 1
ATOM 1981 C C . THR B 1 14 ? -17.125 14.344 15.047 1 95.06 14 THR B C 1
ATOM 1983 O O . THR B 1 14 ? -16.859 13.578 14.125 1 95.06 14 THR B O 1
ATOM 1986 N N . HIS B 1 15 ? -16.266 14.836 15.828 1 96.12 15 HIS B N 1
ATOM 1987 C CA . HIS B 1 15 ? -14.875 14.398 15.93 1 96.12 15 HIS B CA 1
ATOM 1988 C C . HIS B 1 15 ? -14.586 13.836 17.328 1 96.12 15 HIS B C 1
ATOM 1990 O O . HIS B 1 15 ? -15.047 14.383 18.328 1 96.12 15 HIS B O 1
ATOM 1996 N N . GLN B 1 16 ? -13.898 12.758 17.344 1 95.81 16 GLN B N 1
ATOM 1997 C CA . GLN B 1 16 ? -13.641 12.094 18.609 1 95.81 16 GLN B CA 1
ATOM 1998 C C . GLN B 1 16 ? -12.172 12.234 19.016 1 95.81 16 GLN B C 1
ATOM 2000 O O . GLN B 1 16 ? -11.289 12.32 18.156 1 95.81 16 GLN B O 1
ATOM 2005 N N . ARG B 1 17 ? -11.977 12.266 20.328 1 95.81 17 ARG B N 1
ATOM 2006 C CA . ARG B 1 17 ? -10.609 12.297 20.844 1 95.81 17 ARG B CA 1
ATOM 2007 C C . ARG B 1 17 ? -9.812 11.086 20.375 1 95.81 17 ARG B C 1
ATOM 2009 O O . ARG B 1 17 ? -10.32 9.969 20.375 1 95.81 17 ARG B O 1
ATOM 2016 N N . TYR B 1 18 ? -8.578 11.383 19.938 1 95.25 18 TYR B N 1
ATOM 2017 C CA . TYR B 1 18 ? -7.691 10.328 19.469 1 95.25 18 TYR B CA 1
ATOM 2018 C C . TYR B 1 18 ? -6.629 10.016 20.516 1 95.25 18 TYR B C 1
ATOM 2020 O O . TYR B 1 18 ? -6.02 10.922 21.094 1 95.25 18 TYR B O 1
ATOM 2028 N N . TYR B 1 19 ? -6.465 8.664 20.75 1 90 19 TYR B N 1
ATOM 2029 C CA . TYR B 1 19 ? -5.441 8.195 21.672 1 90 19 TYR B CA 1
ATOM 2030 C C . TYR B 1 19 ? -4.578 7.113 21.031 1 90 19 TYR B C 1
ATOM 2032 O O . TYR B 1 19 ? -5.09 6.238 20.328 1 90 19 TYR B O 1
ATOM 2040 N N . GLN B 1 20 ? -3.309 7.258 21.203 1 87.62 20 GLN B N 1
ATOM 2041 C CA . GLN B 1 20 ? -2.385 6.219 20.75 1 87.62 20 GLN B CA 1
ATOM 2042 C C . GLN B 1 20 ? -1.363 5.891 21.844 1 87.62 20 GLN B C 1
ATOM 2044 O O . GLN B 1 20 ? -1.043 6.734 22.672 1 87.62 20 GLN B O 1
ATOM 2049 N N . ASP B 1 21 ? -0.9 4.676 21.734 1 87.12 21 ASP B N 1
ATOM 2050 C CA . ASP B 1 21 ? 0.147 4.254 22.672 1 87.12 21 ASP B CA 1
ATOM 2051 C C . ASP B 1 21 ? 1.419 5.074 22.469 1 87.12 21 ASP B C 1
ATOM 2053 O O . ASP B 1 21 ? 1.78 5.406 21.344 1 87.12 21 ASP B O 1
ATOM 2057 N N . PHE B 1 22 ? 2.004 5.422 23.594 1 90.12 22 PHE B N 1
ATOM 2058 C CA . PHE B 1 22 ? 3.287 6.109 23.562 1 90.12 22 PHE B CA 1
ATOM 2059 C C . PHE B 1 22 ? 4.43 5.137 23.828 1 90.12 22 PHE B C 1
ATOM 2061 O O . PHE B 1 22 ? 4.332 4.266 24.688 1 90.12 22 PHE B O 1
ATOM 2068 N N . TYR B 1 23 ? 5.445 5.23 22.984 1 96.81 23 TYR B N 1
ATOM 2069 C CA . TYR B 1 23 ? 6.66 4.438 23.141 1 96.81 23 TYR B CA 1
ATOM 2070 C C . TYR B 1 23 ? 7.871 5.336 23.359 1 96.81 23 TYR B C 1
ATOM 2072 O O . TYR B 1 23 ? 7.961 6.422 22.781 1 96.81 23 TYR B O 1
ATOM 2080 N N . SER B 1 24 ? 8.805 4.812 24.203 1 97.69 24 SER B N 1
ATOM 2081 C CA . SER B 1 24 ? 10.086 5.504 24.297 1 97.69 24 SER B CA 1
ATOM 2082 C C . SER B 1 24 ? 10.852 5.457 22.984 1 97.69 24 SER B C 1
ATOM 2084 O O . SER B 1 24 ? 10.516 4.668 22.094 1 97.69 24 SER B O 1
ATOM 2086 N N . ASN B 1 25 ? 11.859 6.309 22.875 1 98 25 ASN B N 1
ATOM 2087 C CA . ASN B 1 25 ? 12.703 6.285 21.688 1 98 25 ASN B CA 1
ATOM 2088 C C . ASN B 1 25 ? 13.281 4.891 21.438 1 98 25 ASN B C 1
ATOM 2090 O O . ASN B 1 25 ? 13.297 4.418 20.297 1 98 25 ASN B O 1
ATOM 2094 N N . GLU B 1 26 ? 13.727 4.289 22.516 1 98.31 26 GLU B N 1
ATOM 2095 C CA . GLU B 1 26 ? 14.32 2.961 22.406 1 98.31 26 GLU B CA 1
ATOM 2096 C C . GLU B 1 26 ? 13.297 1.938 21.922 1 98.31 26 GLU B C 1
ATOM 2098 O O . GLU B 1 26 ? 13.609 1.104 21.062 1 98.31 26 GLU B O 1
ATOM 2103 N N . GLU B 1 27 ? 12.125 2 22.469 1 98.5 27 GLU B N 1
ATOM 2104 C CA . GLU B 1 27 ? 11.062 1.083 22.062 1 98.5 27 GLU B CA 1
ATOM 2105 C C . GLU B 1 27 ? 10.688 1.294 20.594 1 98.5 27 GLU B C 1
ATOM 2107 O O . GLU B 1 27 ? 10.445 0.33 19.875 1 98.5 27 GLU B O 1
ATOM 2112 N N . MET B 1 28 ? 10.641 2.525 20.156 1 98.62 28 MET B N 1
ATOM 2113 C CA . MET B 1 28 ? 10.305 2.844 18.766 1 98.62 28 MET B CA 1
ATOM 2114 C C . MET B 1 28 ? 11.352 2.273 17.812 1 98.62 28 MET B C 1
ATOM 2116 O O . MET B 1 28 ? 11 1.731 16.766 1 98.62 28 MET B O 1
ATOM 2120 N N . ILE B 1 29 ? 12.586 2.422 18.172 1 98.75 29 ILE B N 1
ATOM 2121 C CA . ILE B 1 29 ? 13.672 1.898 17.344 1 98.75 29 ILE B CA 1
ATOM 2122 C C . ILE B 1 29 ? 13.57 0.378 17.266 1 98.75 29 ILE B C 1
ATOM 2124 O O . ILE B 1 29 ? 13.664 -0.194 16.172 1 98.75 29 ILE B O 1
ATOM 2128 N N . GLU B 1 30 ? 13.297 -0.253 18.391 1 98.75 30 GLU B N 1
ATOM 2129 C CA . GLU B 1 30 ? 13.172 -1.707 18.422 1 98.75 30 GLU B CA 1
ATOM 2130 C C . GLU B 1 30 ? 11.984 -2.18 17.594 1 98.75 30 GLU B C 1
ATOM 2132 O O . GLU B 1 30 ? 12.094 -3.145 16.828 1 98.75 30 GLU B O 1
ATOM 2137 N N . ARG B 1 31 ? 10.859 -1.508 17.75 1 98.56 31 ARG B N 1
ATOM 2138 C CA . ARG B 1 31 ? 9.656 -1.881 17.031 1 98.56 31 ARG B CA 1
ATOM 2139 C C . ARG B 1 31 ? 9.844 -1.705 15.523 1 98.56 31 ARG B C 1
ATOM 2141 O O . ARG B 1 31 ? 9.453 -2.572 14.742 1 98.56 31 ARG B O 1
ATOM 2148 N N . SER B 1 32 ? 10.406 -0.544 15.109 1 98.81 32 SER B N 1
ATOM 2149 C CA . SER B 1 32 ? 10.633 -0.292 13.688 1 98.81 32 SER B CA 1
ATOM 2150 C C . SER B 1 32 ? 11.641 -1.273 13.102 1 98.81 32 SER B C 1
ATOM 2152 O O . SER B 1 32 ? 11.492 -1.729 11.969 1 98.81 32 SER B O 1
ATOM 2154 N N . LYS B 1 33 ? 12.648 -1.642 13.836 1 98.81 33 LYS B N 1
ATOM 2155 C CA . LYS B 1 33 ? 13.648 -2.604 13.398 1 98.81 33 LYS B CA 1
ATOM 2156 C C . LYS B 1 33 ? 13.047 -3.998 13.242 1 98.81 33 LYS B C 1
ATOM 2158 O O . LYS B 1 33 ? 13.352 -4.707 12.281 1 98.81 33 LYS B O 1
ATOM 2163 N N . ALA B 1 34 ? 12.273 -4.402 14.195 1 98.69 34 ALA B N 1
ATOM 2164 C CA . ALA B 1 34 ? 11.641 -5.719 14.148 1 98.69 34 ALA B CA 1
ATOM 2165 C C . ALA B 1 34 ? 10.742 -5.855 12.922 1 98.69 34 ALA B C 1
ATOM 2167 O O . ALA B 1 34 ? 10.773 -6.883 12.234 1 98.69 34 ALA B O 1
ATOM 2168 N N . LEU B 1 35 ? 9.938 -4.832 12.656 1 98.69 35 LEU B N 1
ATOM 2169 C CA . LEU B 1 35 ? 9.07 -4.887 11.484 1 98.69 35 LEU B CA 1
ATOM 2170 C C . LEU B 1 35 ? 9.891 -4.887 10.195 1 98.69 35 LEU B C 1
ATOM 2172 O O . LEU B 1 35 ? 9.539 -5.57 9.234 1 98.69 35 LEU B O 1
ATOM 2176 N N . LEU B 1 36 ? 10.953 -4.105 10.164 1 98.62 36 LEU B N 1
ATOM 2177 C CA . LEU B 1 36 ? 11.844 -4.086 9.008 1 98.62 36 LEU B CA 1
ATOM 2178 C C . LEU B 1 36 ? 12.406 -5.477 8.734 1 98.62 36 LEU B C 1
ATOM 2180 O O . LEU B 1 36 ? 12.375 -5.949 7.598 1 98.62 36 LEU B O 1
ATOM 2184 N N . GLU B 1 37 ? 12.867 -6.133 9.742 1 97.94 37 GLU B N 1
ATOM 2185 C CA . GLU B 1 37 ? 13.422 -7.473 9.586 1 97.94 37 GLU B CA 1
ATOM 2186 C C . GLU B 1 37 ? 12.375 -8.445 9.062 1 97.94 37 GLU B C 1
ATOM 2188 O O . GLU B 1 37 ? 12.664 -9.266 8.188 1 97.94 37 GLU B O 1
ATOM 2193 N N . LEU B 1 38 ? 11.203 -8.367 9.602 1 97.5 38 LEU B N 1
ATOM 2194 C CA . LEU B 1 38 ? 10.109 -9.188 9.117 1 97.5 38 LEU B CA 1
ATOM 2195 C C . LEU B 1 38 ? 9.836 -8.914 7.637 1 97.5 38 LEU B C 1
ATOM 2197 O O . LEU B 1 38 ? 9.672 -9.844 6.848 1 97.5 38 LEU B O 1
ATOM 2201 N N . SER B 1 39 ? 9.75 -7.637 7.266 1 97.75 39 SER B N 1
ATOM 2202 C CA . SER B 1 39 ? 9.398 -7.223 5.91 1 97.75 39 SER B CA 1
ATOM 2203 C C . SER B 1 39 ? 10.477 -7.641 4.91 1 97.75 39 SER B C 1
ATOM 2205 O O . SER B 1 39 ? 10.164 -7.988 3.768 1 97.75 39 SER B O 1
ATOM 2207 N N . LEU B 1 40 ? 11.742 -7.621 5.336 1 96 40 LEU B N 1
ATOM 2208 C CA . LEU B 1 40 ? 12.852 -7.965 4.457 1 96 40 LEU B CA 1
ATOM 2209 C C . LEU B 1 40 ? 12.844 -9.461 4.141 1 96 40 LEU B C 1
ATOM 2211 O O . LEU B 1 40 ? 13.461 -9.891 3.16 1 96 40 LEU B O 1
ATOM 2215 N N . ASN B 1 41 ? 12.203 -10.219 4.922 1 95.31 41 ASN B N 1
ATOM 2216 C CA . ASN B 1 41 ? 12.109 -11.648 4.688 1 95.31 41 ASN B CA 1
ATOM 2217 C C . ASN B 1 41 ? 10.969 -11.992 3.732 1 95.31 41 ASN B C 1
ATOM 2219 O O . ASN B 1 41 ? 10.844 -13.133 3.285 1 95.31 41 ASN B O 1
ATOM 2223 N N . ARG B 1 42 ? 10.125 -11.062 3.434 1 97.25 42 ARG B N 1
ATOM 2224 C CA . ARG B 1 42 ? 9.031 -11.297 2.498 1 97.25 42 ARG B CA 1
ATOM 2225 C C . ARG B 1 42 ? 9.547 -11.406 1.067 1 97.25 42 ARG B C 1
ATOM 2227 O O . ARG B 1 42 ? 10.32 -10.562 0.614 1 97.25 42 ARG B O 1
ATOM 2234 N N . ARG B 1 43 ? 9.117 -12.438 0.335 1 96.88 43 ARG B N 1
ATOM 2235 C CA . ARG B 1 43 ? 9.43 -12.648 -1.074 1 96.88 43 ARG B CA 1
ATOM 2236 C C . ARG B 1 43 ? 8.18 -13.016 -1.865 1 96.88 43 ARG B C 1
ATOM 2238 O O 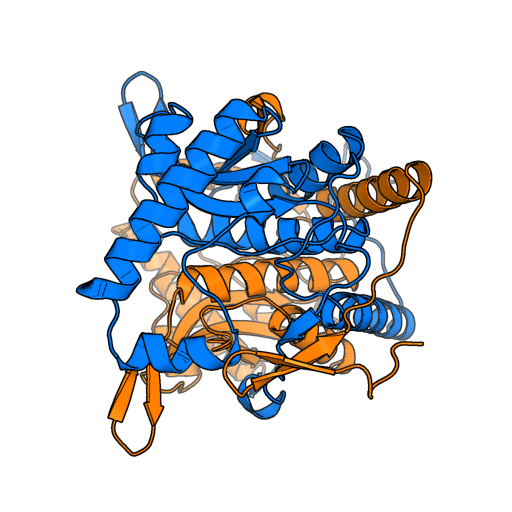. ARG B 1 43 ? 7.238 -13.594 -1.318 1 96.88 43 ARG B O 1
ATOM 2245 N N . SER B 1 44 ? 8.18 -12.609 -3.174 1 97.56 44 SER B N 1
ATOM 2246 C CA . SER B 1 44 ? 7.172 -13.156 -4.074 1 97.56 44 SER B CA 1
ATOM 2247 C C . SER B 1 44 ? 7.383 -14.648 -4.309 1 97.56 44 SER B C 1
ATOM 2249 O O . SER B 1 44 ? 8.484 -15.07 -4.676 1 97.56 44 SER B O 1
ATOM 2251 N N . VAL B 1 45 ? 6.395 -15.406 -4.066 1 97.69 45 VAL B N 1
ATOM 2252 C CA . VAL B 1 45 ? 6.504 -16.859 -4.133 1 97.69 45 VAL B CA 1
ATOM 2253 C C . VAL B 1 45 ? 5.598 -17.406 -5.234 1 97.69 45 VAL B C 1
ATOM 2255 O O . VAL B 1 45 ? 4.457 -16.953 -5.387 1 97.69 45 VAL B O 1
ATOM 2258 N N . ARG B 1 46 ? 6.102 -18.406 -5.988 1 97.12 46 ARG B N 1
ATOM 2259 C CA . ARG B 1 46 ? 5.344 -18.938 -7.113 1 97.12 46 ARG B CA 1
ATOM 2260 C C . ARG B 1 46 ? 5.141 -20.438 -6.977 1 97.12 46 ARG B C 1
ATOM 2262 O O . ARG B 1 46 ? 4.582 -21.078 -7.867 1 97.12 46 ARG B O 1
ATOM 2269 N N . ASP B 1 47 ? 5.672 -21.047 -5.969 1 96.69 47 ASP B N 1
ATOM 2270 C CA . ASP B 1 47 ? 5.465 -22.453 -5.645 1 96.69 47 ASP B CA 1
ATOM 2271 C C . ASP B 1 47 ? 4.715 -22.609 -4.324 1 96.69 47 ASP B C 1
ATOM 2273 O O . ASP B 1 47 ? 5.211 -22.203 -3.271 1 96.69 47 ASP B O 1
ATOM 2277 N N . TYR B 1 48 ? 3.557 -23.312 -4.387 1 98.12 48 TYR B N 1
ATOM 2278 C CA . TYR B 1 48 ? 2.674 -23.312 -3.227 1 98.12 48 TYR B CA 1
ATOM 2279 C C . TYR B 1 48 ? 2.398 -24.734 -2.754 1 98.12 48 TYR B C 1
ATOM 2281 O O . TYR B 1 48 ? 2.424 -25.688 -3.551 1 98.12 48 TYR B O 1
ATOM 2289 N N . SER B 1 49 ? 2.227 -24.812 -1.479 1 97.69 49 SER B N 1
ATOM 2290 C CA . SER B 1 49 ? 1.538 -25.969 -0.903 1 97.69 49 SER B CA 1
ATOM 2291 C C . SER B 1 49 ? 0.027 -25.859 -1.072 1 97.69 49 SER B C 1
ATOM 2293 O O . SER B 1 49 ? -0.518 -24.75 -1.086 1 97.69 49 SER B O 1
ATOM 2295 N N . ASP B 1 50 ? -0.638 -26.984 -1.155 1 97.44 50 ASP B N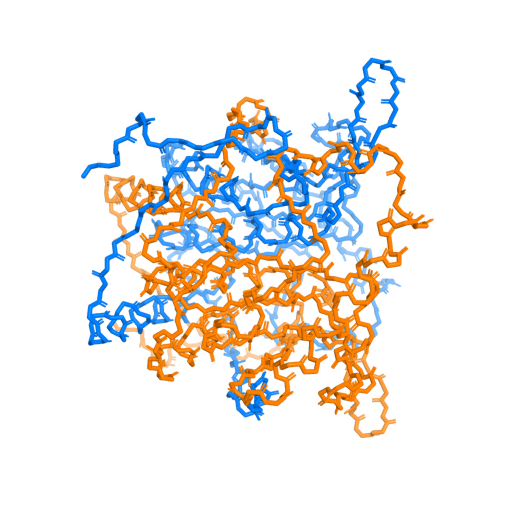 1
ATOM 2296 C CA . ASP B 1 50 ? -2.096 -26.953 -1.235 1 97.44 50 ASP B CA 1
ATOM 2297 C C . ASP B 1 50 ? -2.723 -27.031 0.154 1 97.44 50 ASP B C 1
ATOM 2299 O O . ASP B 1 50 ? -3.941 -27.172 0.283 1 97.44 50 ASP B O 1
ATOM 2303 N N . LYS B 1 51 ? -1.911 -26.891 1.145 1 97.31 51 LYS B N 1
ATOM 2304 C CA . LYS B 1 51 ? -2.402 -26.938 2.518 1 97.31 51 LYS B CA 1
ATOM 2305 C C . LYS B 1 51 ? -3.436 -25.844 2.773 1 97.31 51 LYS B C 1
ATOM 2307 O O . LYS B 1 51 ? -3.258 -24.703 2.338 1 97.31 51 LYS B O 1
ATOM 2312 N N . GLU B 1 52 ? -4.492 -26.188 3.496 1 97.56 52 GLU B N 1
ATOM 2313 C CA . GLU B 1 52 ? -5.574 -25.25 3.777 1 97.56 52 GLU B CA 1
ATOM 2314 C C . GLU B 1 52 ? -5.125 -24.172 4.754 1 97.56 52 GLU B C 1
ATOM 2316 O O . GLU B 1 52 ? -4.262 -24.406 5.602 1 97.56 52 GLU B O 1
ATOM 2321 N N . VAL B 1 53 ? -5.707 -23.016 4.652 1 98.38 53 VAL B N 1
ATOM 2322 C CA . VAL B 1 53 ? -5.543 -21.891 5.559 1 98.38 53 VAL B CA 1
ATOM 2323 C C . VAL B 1 53 ? -6.871 -21.562 6.234 1 98.38 53 VAL B C 1
ATOM 2325 O O . VAL B 1 53 ? -7.91 -21.5 5.57 1 98.38 53 VAL B O 1
ATOM 2328 N N . PRO B 1 54 ? -6.875 -21.391 7.562 1 98.56 54 PRO B N 1
ATOM 2329 C CA . PRO B 1 54 ? -8.133 -21.016 8.211 1 98.56 54 PRO B CA 1
ATOM 2330 C C . PRO B 1 54 ? -8.758 -19.75 7.609 1 98.56 54 PRO B C 1
ATOM 2332 O O . PRO B 1 54 ? -8.07 -18.75 7.453 1 98.56 54 PRO B O 1
ATOM 2335 N N . TYR B 1 55 ? -10.039 -19.859 7.352 1 98.56 55 TYR B N 1
ATOM 2336 C CA . TYR B 1 55 ? -10.711 -18.719 6.738 1 98.56 55 TYR B CA 1
ATOM 2337 C C . TYR B 1 55 ? -10.648 -17.5 7.648 1 98.56 55 TYR B C 1
ATOM 2339 O O . TYR B 1 55 ? -10.578 -16.359 7.172 1 98.56 55 TYR B O 1
ATOM 2347 N N . GLU B 1 56 ? -10.703 -17.719 8.945 1 98.75 56 GLU B N 1
ATOM 2348 C CA . GLU B 1 56 ? -10.625 -16.594 9.891 1 98.75 56 GLU B CA 1
ATOM 2349 C C . GLU B 1 56 ? -9.375 -15.758 9.648 1 98.75 56 GLU B C 1
ATOM 2351 O O . GLU B 1 56 ? -9.406 -14.531 9.789 1 98.75 56 GLU B O 1
ATOM 2356 N N . VAL B 1 57 ? -8.242 -16.391 9.305 1 98.88 57 VAL B N 1
ATOM 2357 C CA . VAL B 1 57 ? -7.012 -15.68 8.984 1 98.88 57 VAL B CA 1
ATOM 2358 C C . VAL B 1 57 ? -7.223 -14.805 7.742 1 98.88 57 VAL B C 1
ATOM 2360 O O . VAL B 1 57 ? -6.828 -13.641 7.723 1 98.88 57 VAL B O 1
ATOM 2363 N N . ILE B 1 58 ? -7.898 -15.359 6.703 1 98.88 58 ILE B N 1
ATOM 2364 C CA . ILE B 1 58 ? -8.164 -14.648 5.457 1 98.88 58 ILE B CA 1
ATOM 2365 C C . ILE B 1 58 ? -9.039 -13.422 5.738 1 98.88 58 ILE B C 1
ATOM 2367 O O . ILE B 1 58 ? -8.742 -12.32 5.262 1 98.88 58 ILE B O 1
ATOM 2371 N N . GLU B 1 59 ? -10 -13.609 6.512 1 98.75 59 GLU B N 1
ATOM 2372 C CA . GLU B 1 59 ? -10.891 -12.5 6.836 1 98.75 59 GLU B CA 1
ATOM 2373 C C . GLU B 1 59 ? -10.148 -11.398 7.59 1 98.75 59 GLU B C 1
ATOM 2375 O O . GLU B 1 59 ? -10.328 -10.211 7.297 1 98.75 59 GLU B O 1
ATOM 2380 N N . ASN B 1 60 ? -9.359 -11.805 8.625 1 98.88 60 ASN B N 1
ATOM 2381 C CA . ASN B 1 60 ? -8.594 -10.828 9.398 1 98.88 60 ASN B CA 1
ATOM 2382 C C . ASN B 1 60 ? -7.66 -10.016 8.508 1 98.88 60 ASN B C 1
ATOM 2384 O O . ASN B 1 60 ? -7.535 -8.805 8.68 1 98.88 60 ASN B O 1
ATOM 2388 N N . ILE B 1 61 ? -6.977 -10.672 7.559 1 98.88 61 ILE B N 1
ATOM 2389 C CA . ILE B 1 61 ? -6.016 -9.961 6.723 1 98.88 61 ILE B CA 1
ATOM 2390 C C . ILE B 1 61 ? -6.754 -9 5.793 1 98.88 61 ILE B C 1
ATOM 2392 O O . ILE B 1 61 ? -6.258 -7.906 5.504 1 98.88 61 ILE B O 1
ATOM 2396 N N . LEU B 1 62 ? -7.969 -9.359 5.336 1 98.88 62 LEU B N 1
ATOM 2397 C CA . LEU B 1 62 ? -8.742 -8.477 4.473 1 98.88 62 LEU B CA 1
ATOM 2398 C C . LEU B 1 62 ? -9.281 -7.281 5.254 1 98.88 62 LEU B C 1
ATOM 2400 O O . LEU B 1 62 ? -9.336 -6.168 4.73 1 98.88 62 LEU B O 1
ATOM 2404 N N . LYS B 1 63 ? -9.711 -7.531 6.484 1 98.81 63 LYS B N 1
ATOM 2405 C CA . LYS B 1 63 ? -10.117 -6.426 7.348 1 98.81 63 LYS B CA 1
ATOM 2406 C C . LYS B 1 63 ? -8.953 -5.469 7.59 1 98.81 63 LYS B C 1
ATOM 2408 O O . LYS B 1 63 ? -9.148 -4.25 7.645 1 98.81 63 LYS B O 1
ATOM 2413 N N . THR B 1 64 ? -7.77 -6 7.758 1 98.88 64 THR B N 1
ATOM 2414 C CA . THR B 1 64 ? -6.582 -5.168 7.91 1 98.88 64 THR B CA 1
ATOM 2415 C C . THR B 1 64 ? -6.359 -4.305 6.672 1 98.88 64 THR B C 1
ATOM 2417 O O . THR B 1 64 ? -6.121 -3.102 6.785 1 98.88 64 THR B O 1
ATOM 2420 N N . ALA B 1 65 ? -6.469 -4.902 5.504 1 98.88 65 ALA B N 1
ATOM 2421 C CA . ALA B 1 65 ? -6.352 -4.156 4.254 1 98.88 65 ALA B CA 1
ATOM 2422 C C . ALA B 1 65 ? -7.391 -3.041 4.184 1 98.88 65 ALA B C 1
ATOM 2424 O O . ALA B 1 65 ? -7.082 -1.921 3.771 1 98.88 65 ALA B O 1
ATOM 2425 N N . SER B 1 66 ? -8.57 -3.303 4.645 1 98.56 66 SER B N 1
ATOM 2426 C CA . SER B 1 66 ? -9.703 -2.385 4.531 1 98.56 66 SER B CA 1
ATOM 2427 C C . SER B 1 66 ? -9.586 -1.242 5.535 1 98.56 66 SER B C 1
ATOM 2429 O O . SER B 1 66 ? -10.352 -0.277 5.477 1 98.56 66 SER B O 1
ATOM 2431 N N . SER B 1 67 ? -8.664 -1.332 6.465 1 98.19 67 SER B N 1
ATOM 2432 C CA . SER B 1 67 ? -8.422 -0.243 7.406 1 98.19 67 SER B CA 1
ATOM 2433 C C . SER B 1 67 ? -7.613 0.877 6.758 1 98.19 67 SER B C 1
ATOM 2435 O O . SER B 1 67 ? -7.375 1.916 7.379 1 98.19 67 SER B O 1
ATOM 2437 N N . ALA B 1 68 ? -7.223 0.707 5.5 1 98.62 68 ALA B N 1
ATOM 2438 C CA . ALA B 1 68 ? -6.379 1.665 4.789 1 98.62 68 ALA B CA 1
ATOM 2439 C C . ALA B 1 68 ? -7.082 3.012 4.648 1 98.62 68 ALA B C 1
ATOM 2441 O O . ALA B 1 68 ? -8.312 3.076 4.598 1 98.62 68 ALA B O 1
ATOM 2442 N N . PRO B 1 69 ? -6.305 4.137 4.695 1 98.06 69 PRO B N 1
ATOM 2443 C CA . PRO B 1 69 ? -6.914 5.406 4.293 1 98.06 69 PRO B CA 1
ATOM 2444 C C . PRO B 1 69 ? -7.355 5.414 2.834 1 98.06 69 PRO B C 1
ATOM 2446 O O . PRO B 1 69 ? -6.82 4.656 2.02 1 98.06 69 PRO B O 1
ATOM 2449 N N . SER B 1 70 ? -8.344 6.223 2.5 1 97.81 70 SER B N 1
ATOM 2450 C CA . SER B 1 70 ? -8.836 6.375 1.135 1 97.81 70 SER B CA 1
ATOM 2451 C C . SER B 1 70 ? -9.414 7.77 0.906 1 97.81 70 SER B C 1
ATOM 2453 O O . SER B 1 70 ? -9.742 8.477 1.861 1 97.81 70 SER B O 1
ATOM 2455 N N . GLY B 1 71 ? -9.422 8.148 -0.375 1 96.12 71 GLY B N 1
ATOM 2456 C CA . GLY B 1 71 ? -10.016 9.43 -0.705 1 96.12 71 GLY B CA 1
ATOM 2457 C C . GLY B 1 71 ? -11.414 9.609 -0.138 1 96.12 71 GLY B C 1
ATOM 2458 O O . GLY B 1 71 ? -12.32 8.836 -0.458 1 96.12 71 GLY B O 1
ATOM 2459 N N . ALA B 1 72 ? -11.562 10.656 0.731 1 94.19 72 ALA B N 1
ATOM 2460 C CA . ALA B 1 72 ? -12.836 11.016 1.355 1 94.19 72 ALA B CA 1
ATOM 2461 C C . ALA B 1 72 ? -13.438 9.82 2.094 1 94.19 72 ALA B C 1
ATOM 2463 O O . ALA B 1 72 ? -14.656 9.734 2.25 1 94.19 72 ALA B O 1
ATOM 2464 N N . ASN B 1 73 ? -12.562 8.812 2.445 1 96 73 ASN B N 1
ATOM 2465 C CA . ASN B 1 73 ? -12.969 7.598 3.137 1 96 73 ASN B CA 1
ATOM 2466 C C . ASN B 1 73 ? -14 6.812 2.326 1 96 73 ASN B C 1
ATOM 2468 O O . ASN B 1 73 ? -14.922 6.227 2.889 1 96 73 ASN B O 1
ATOM 2472 N N . LYS B 1 74 ? -13.812 6.832 0.991 1 96.5 74 LYS B N 1
ATOM 2473 C CA . LYS B 1 74 ? -14.773 6.145 0.125 1 96.5 74 LYS B CA 1
ATOM 2474 C C . LYS B 1 74 ? -14.523 4.637 0.121 1 96.5 74 LYS B C 1
ATOM 2476 O O . LYS B 1 74 ? -15.391 3.863 -0.293 1 96.5 74 LYS B O 1
ATOM 2481 N N . GLN B 1 75 ? -13.359 4.18 0.527 1 98.06 75 GLN B N 1
ATOM 2482 C CA . GLN B 1 75 ? -13.039 2.76 0.631 1 98.06 75 GLN B CA 1
ATOM 2483 C C . GLN B 1 75 ? -13.383 2.021 -0.659 1 98.06 75 GLN B C 1
ATOM 2485 O O . GLN B 1 75 ? -14.156 1.06 -0.644 1 98.06 75 GLN B O 1
ATOM 2490 N N . PRO B 1 76 ? -12.688 2.469 -1.781 1 98.62 76 PRO B N 1
ATOM 2491 C CA . PRO B 1 76 ? -13.078 2.018 -3.119 1 98.62 76 PRO B CA 1
ATOM 2492 C C . PRO B 1 76 ? -12.461 0.673 -3.494 1 98.62 76 PRO B C 1
ATOM 2494 O O . PRO B 1 76 ? -11.859 0.543 -4.562 1 98.62 76 PRO B O 1
ATOM 2497 N N . TRP B 1 77 ? -12.695 -0.358 -2.75 1 98.81 77 TRP B N 1
ATOM 2498 C CA . TRP B 1 77 ? -12.109 -1.67 -3.016 1 98.81 77 TRP B CA 1
ATOM 2499 C C . TRP B 1 77 ? -13.141 -2.775 -2.791 1 98.81 77 TRP B C 1
ATOM 2501 O O . TRP B 1 77 ? -14.031 -2.641 -1.952 1 98.81 77 TRP B O 1
ATOM 2511 N N . THR B 1 78 ? -13.039 -3.797 -3.545 1 98.88 78 THR B N 1
ATOM 2512 C CA . THR B 1 78 ? -13.68 -5.094 -3.346 1 98.88 78 THR B CA 1
ATOM 2513 C C . THR B 1 78 ? -12.648 -6.211 -3.352 1 98.88 78 THR B C 1
ATOM 2515 O O . THR B 1 78 ? -11.766 -6.246 -4.215 1 98.88 78 THR B O 1
ATOM 2518 N N . PHE B 1 79 ? -12.719 -7.051 -2.371 1 98.94 79 PHE B N 1
ATOM 2519 C CA . PHE B 1 79 ? -11.844 -8.219 -2.289 1 98.94 79 PHE B CA 1
ATOM 2520 C C . PHE B 1 79 ? -12.609 -9.492 -2.617 1 98.94 79 PHE B C 1
ATOM 2522 O O . PHE B 1 79 ? -13.461 -9.93 -1.837 1 98.94 79 PHE B O 1
ATOM 2529 N N . CYS B 1 80 ? -12.305 -10.078 -3.727 1 98.94 80 CYS B N 1
ATOM 2530 C CA . CYS B 1 80 ? -12.891 -11.359 -4.098 1 98.94 80 CYS B CA 1
ATOM 2531 C C . CYS B 1 80 ? -12.016 -12.516 -3.621 1 98.94 80 CYS B C 1
ATOM 2533 O O . CYS B 1 80 ? -10.859 -12.625 -4.023 1 98.94 80 CYS B O 1
ATOM 2535 N N . VAL B 1 81 ? -12.555 -13.336 -2.775 1 98.94 81 VAL B N 1
ATOM 2536 C CA . VAL B 1 81 ? -11.867 -14.5 -2.24 1 98.94 81 VAL B CA 1
ATOM 2537 C C . VAL B 1 81 ? -12.305 -15.758 -2.996 1 98.94 81 VAL B C 1
ATOM 2539 O O . VAL B 1 81 ? -13.469 -16.156 -2.916 1 98.94 81 VAL B O 1
ATOM 2542 N N . VAL B 1 82 ? -11.383 -16.375 -3.703 1 98.88 82 VAL B N 1
ATOM 2543 C CA . VAL B 1 82 ? -11.719 -17.531 -4.523 1 98.88 82 VAL B CA 1
ATOM 2544 C C . VAL B 1 82 ? -11.102 -18.797 -3.922 1 98.88 82 VAL B C 1
ATOM 2546 O O . VAL B 1 82 ? -9.875 -18.906 -3.826 1 98.88 82 VAL B O 1
ATOM 2549 N N . LYS B 1 83 ? -11.867 -19.719 -3.543 1 98.44 83 LYS B N 1
ATOM 2550 C CA . LYS B 1 83 ? -11.43 -21.016 -3.029 1 98.44 83 LYS B CA 1
ATOM 2551 C C . LYS B 1 83 ? -11.945 -22.141 -3.908 1 98.44 83 LYS B C 1
ATOM 2553 O O . LYS B 1 83 ? -11.414 -23.266 -3.861 1 98.44 83 LYS B O 1
ATOM 2558 N N . ASP B 1 84 ? -12.969 -21.906 -4.727 1 98.5 84 ASP B N 1
ATOM 2559 C CA . ASP B 1 84 ? -13.562 -22.906 -5.598 1 98.5 84 ASP B CA 1
ATOM 2560 C C . ASP B 1 84 ? -12.562 -23.391 -6.641 1 98.5 84 ASP B C 1
ATOM 2562 O O . ASP B 1 84 ? -12.039 -22.594 -7.422 1 98.5 84 ASP B O 1
ATOM 2566 N N . PRO B 1 85 ? -12.289 -24.719 -6.648 1 98.31 85 PRO B N 1
ATOM 2567 C CA . PRO B 1 85 ? -11.258 -25.234 -7.551 1 98.31 85 PRO B CA 1
ATOM 2568 C C . PRO B 1 85 ? -11.594 -25 -9.023 1 98.31 85 PRO B C 1
ATOM 2570 O O . PRO B 1 85 ? -10.688 -24.797 -9.836 1 98.31 85 PRO B O 1
ATOM 2573 N N . GLU B 1 86 ? -12.828 -25.031 -9.383 1 98.62 86 GLU B N 1
ATOM 2574 C CA . GLU B 1 86 ? -13.211 -24.828 -10.781 1 98.62 86 GLU B CA 1
ATOM 2575 C C . GLU B 1 86 ? -12.984 -23.391 -11.211 1 98.62 86 GLU B C 1
ATOM 2577 O O . GLU B 1 86 ? -12.516 -23.125 -12.32 1 98.62 86 GLU B O 1
ATOM 2582 N N . ILE B 1 87 ? -13.367 -22.453 -10.359 1 98.88 87 ILE B N 1
ATOM 2583 C CA . ILE B 1 87 ? -13.156 -21.031 -10.664 1 98.88 87 ILE B CA 1
ATOM 2584 C C . ILE B 1 87 ? -11.664 -20.734 -10.727 1 98.88 87 ILE B C 1
ATOM 2586 O O . ILE B 1 87 ? -11.203 -20 -11.609 1 98.88 87 ILE B O 1
ATOM 2590 N N . LYS B 1 88 ? -10.898 -21.281 -9.781 1 98.81 88 LYS B N 1
ATOM 2591 C CA . LYS B 1 88 ? -9.453 -21.109 -9.828 1 98.81 88 LYS B CA 1
ATOM 2592 C C . LYS B 1 88 ? -8.875 -21.641 -11.133 1 98.81 88 LYS B C 1
ATOM 2594 O O . LYS B 1 88 ? -7.992 -21.016 -11.727 1 98.81 88 LYS B O 1
ATOM 2599 N N . ARG B 1 89 ? -9.328 -22.781 -11.555 1 98.69 89 ARG B N 1
ATOM 2600 C CA . ARG B 1 89 ? -8.883 -23.359 -12.82 1 98.69 89 ARG B CA 1
ATOM 2601 C C . ARG B 1 89 ? -9.195 -22.422 -13.984 1 98.69 89 ARG B C 1
ATOM 2603 O O . ARG B 1 89 ? -8.344 -22.188 -14.852 1 98.69 89 ARG B O 1
ATOM 2610 N N . LYS B 1 90 ? -10.43 -21.906 -14.047 1 98.75 90 LYS B N 1
ATOM 2611 C CA . LYS B 1 90 ? -10.812 -20.969 -15.094 1 98.75 90 LYS B CA 1
ATOM 2612 C C . LYS B 1 90 ? -9.906 -19.75 -15.102 1 98.75 90 LYS B C 1
ATOM 2614 O O . LYS B 1 90 ? -9.5 -19.281 -16.156 1 98.75 90 LYS B O 1
ATOM 2619 N N . ILE B 1 91 ? -9.617 -19.234 -13.898 1 98.81 91 ILE B N 1
ATOM 2620 C CA . ILE B 1 91 ? -8.75 -18.062 -13.766 1 98.81 91 ILE B CA 1
ATOM 2621 C C . ILE B 1 91 ? -7.352 -18.406 -14.273 1 98.81 91 ILE B C 1
ATOM 2623 O O . ILE B 1 91 ? -6.754 -17.625 -15.031 1 98.81 91 ILE B O 1
ATOM 2627 N N . ARG B 1 92 ? -6.824 -19.547 -13.867 1 98.62 92 ARG B N 1
ATOM 2628 C CA . ARG B 1 92 ? -5.496 -19.953 -14.312 1 98.62 92 ARG B CA 1
ATOM 2629 C C . ARG B 1 92 ? -5.426 -20.047 -15.836 1 98.62 92 ARG B C 1
ATOM 2631 O O . ARG B 1 92 ? -4.52 -19.484 -16.453 1 98.62 92 ARG B O 1
ATOM 2638 N N . GLU B 1 93 ? -6.363 -20.719 -16.406 1 98.44 93 GLU B N 1
ATOM 2639 C CA . GLU B 1 93 ? -6.379 -20.922 -17.859 1 98.44 93 GLU B CA 1
ATOM 2640 C C . GLU B 1 93 ? -6.449 -19.578 -18.594 1 98.44 93 GLU B C 1
ATOM 2642 O O . GLU B 1 93 ? -5.727 -19.375 -19.562 1 98.44 93 GLU B O 1
ATOM 2647 N N . ALA B 1 94 ? -7.305 -18.734 -18.172 1 98.19 94 ALA B N 1
ATOM 2648 C CA . ALA B 1 94 ? -7.457 -17.422 -18.797 1 98.19 94 ALA B CA 1
ATOM 2649 C C . ALA B 1 94 ? -6.191 -16.594 -18.641 1 98.19 94 ALA B C 1
ATOM 2651 O O . ALA B 1 94 ? -5.754 -15.93 -19.578 1 98.19 94 ALA B O 1
ATOM 2652 N N . ALA B 1 95 ? -5.648 -16.578 -17.406 1 97.69 95 ALA B N 1
ATOM 2653 C CA . ALA B 1 95 ? -4.418 -15.844 -17.156 1 97.69 95 ALA B CA 1
ATOM 2654 C C . ALA B 1 95 ? -3.289 -16.328 -18.062 1 97.69 95 ALA B C 1
ATOM 2656 O O . ALA B 1 95 ? -2.57 -15.516 -18.656 1 97.69 95 ALA B O 1
ATOM 2657 N N . GLU B 1 96 ? -3.121 -17.625 -18.172 1 97.44 96 GLU B N 1
ATOM 2658 C CA . GLU B 1 96 ? -2.066 -18.203 -19 1 97.44 96 GLU B CA 1
ATOM 2659 C C . GLU B 1 96 ? -2.264 -17.844 -20.469 1 97.44 96 GLU B C 1
ATOM 2661 O O . GLU B 1 96 ? -1.296 -17.578 -21.188 1 97.44 96 GLU B O 1
ATOM 2666 N N . LYS B 1 97 ? -3.49 -17.875 -20.906 1 95.69 97 LYS B N 1
ATOM 2667 C CA . LYS B 1 97 ? -3.795 -17.5 -22.281 1 95.69 97 LYS B CA 1
ATOM 2668 C C . LYS B 1 97 ? -3.398 -16.047 -22.547 1 95.69 97 LYS B C 1
ATOM 2670 O O . LYS B 1 97 ? -2.734 -15.766 -23.547 1 95.69 97 LYS B O 1
ATOM 2675 N N . GLU B 1 98 ? -3.812 -15.141 -21.656 1 93.31 98 GLU B N 1
ATOM 2676 C CA . GLU B 1 98 ? -3.484 -13.727 -21.797 1 93.31 98 GLU B CA 1
ATOM 2677 C C . GLU B 1 98 ? -1.975 -13.5 -21.781 1 93.31 98 GLU B C 1
ATOM 2679 O O . GLU B 1 98 ? -1.444 -12.734 -22.594 1 93.31 98 GLU B O 1
ATOM 2684 N N . GLU B 1 99 ? -1.292 -14.109 -20.844 1 91.88 99 GLU B N 1
ATOM 2685 C CA . GLU B 1 99 ? 0.152 -13.938 -20.703 1 91.88 99 GLU B CA 1
ATOM 2686 C C . GLU B 1 99 ? 0.886 -14.508 -21.922 1 91.88 99 GLU B C 1
ATOM 2688 O O . GLU B 1 99 ? 1.872 -13.93 -22.391 1 91.88 99 GLU B O 1
ATOM 2693 N N . LYS B 1 100 ? 0.465 -15.672 -22.391 1 92.19 100 LYS B N 1
ATOM 2694 C CA . LYS B 1 100 ? 1.067 -16.234 -23.609 1 92.19 100 LYS B CA 1
ATOM 2695 C C . LYS B 1 100 ? 0.982 -15.25 -24.766 1 92.19 100 LYS B C 1
ATOM 2697 O O . LYS B 1 100 ? 1.97 -15.023 -25.469 1 92.19 100 LYS B O 1
ATOM 2702 N N . GLN B 1 101 ? -0.158 -14.672 -24.953 1 90.25 101 GLN B N 1
ATOM 2703 C CA . GLN B 1 101 ? -0.355 -13.688 -26 1 90.25 101 GLN B CA 1
ATOM 2704 C C . GLN B 1 101 ? 0.525 -12.461 -25.781 1 90.25 101 GLN B C 1
ATOM 2706 O O . GLN B 1 101 ? 1.108 -11.93 -26.734 1 90.25 101 GLN B O 1
ATOM 2711 N N . SER B 1 102 ? 0.593 -12.016 -24.562 1 86.44 102 SER B N 1
ATOM 2712 C CA . SER B 1 102 ? 1.396 -10.844 -24.234 1 86.44 102 SER B CA 1
ATOM 2713 C C . SER B 1 102 ? 2.879 -11.102 -24.469 1 86.44 102 SER B C 1
ATOM 2715 O O . SER B 1 102 ? 3.574 -10.266 -25.062 1 86.44 102 SER B O 1
ATOM 2717 N N . TYR B 1 103 ? 3.395 -12.219 -24 1 83.12 103 TYR B N 1
ATOM 2718 C CA . TYR B 1 103 ? 4.793 -12.594 -24.156 1 83.12 103 TYR B CA 1
ATOM 2719 C C . TYR B 1 103 ? 5.172 -12.703 -25.641 1 83.12 103 TYR B C 1
ATOM 2721 O O . TYR B 1 103 ? 6.293 -12.367 -26.031 1 83.12 103 TYR B O 1
ATOM 2729 N N . GLU B 1 104 ? 4.246 -13.078 -26.406 1 84 104 GLU B N 1
ATOM 2730 C CA . GLU B 1 104 ? 4.531 -13.352 -27.812 1 84 104 GLU B CA 1
ATOM 2731 C C . GLU B 1 104 ? 4.32 -12.109 -28.672 1 84 104 GLU B C 1
ATOM 2733 O O . GLU B 1 104 ? 4.875 -12 -29.766 1 84 104 GLU B O 1
ATOM 2738 N N . SER B 1 105 ? 3.537 -11.156 -28.219 1 82.5 105 SER B N 1
ATOM 2739 C CA . SER B 1 105 ? 3.15 -10.125 -29.188 1 82.5 105 SER B CA 1
ATOM 2740 C C . SER B 1 105 ? 3.15 -8.742 -28.531 1 82.5 105 SER B C 1
ATOM 2742 O O . SER B 1 105 ? 3.316 -7.734 -29.219 1 82.5 105 SER B O 1
ATOM 2744 N N . ARG B 1 106 ? 2.93 -8.656 -27.281 1 75.69 106 ARG B N 1
ATOM 2745 C CA . ARG B 1 106 ? 2.639 -7.344 -26.703 1 75.69 106 ARG B CA 1
ATOM 2746 C C . ARG B 1 106 ? 3.848 -6.797 -25.953 1 75.69 106 ARG B C 1
ATOM 2748 O O . ARG B 1 106 ? 4.082 -5.586 -25.938 1 75.69 106 ARG B O 1
ATOM 2755 N N . MET B 1 107 ? 4.684 -7.633 -25.469 1 82.12 107 MET B N 1
ATOM 2756 C CA . MET B 1 107 ? 5.77 -7.176 -24.609 1 82.12 107 MET B CA 1
ATOM 2757 C C . MET B 1 107 ? 6.992 -6.781 -25.438 1 82.12 107 MET B C 1
ATOM 2759 O O . MET B 1 107 ? 7.355 -7.48 -26.391 1 82.12 107 MET B O 1
ATOM 2763 N N . SER B 1 108 ? 7.484 -5.637 -25.078 1 85.12 108 SER B N 1
ATOM 2764 C CA . SER B 1 108 ? 8.719 -5.219 -25.734 1 85.12 108 SER B CA 1
ATOM 2765 C C . SER B 1 108 ? 9.875 -6.145 -25.375 1 85.12 108 SER B C 1
ATOM 2767 O O . SER B 1 108 ? 9.836 -6.832 -24.344 1 85.12 108 SER B O 1
ATOM 2769 N N . GLU B 1 109 ? 10.82 -6.164 -26.203 1 86.56 109 GLU B N 1
ATOM 2770 C CA . GLU B 1 109 ? 12.031 -6.938 -25.922 1 86.56 109 GLU B CA 1
ATOM 2771 C C . GLU B 1 109 ? 12.664 -6.516 -24.609 1 86.56 109 GLU B C 1
ATOM 2773 O O . GLU B 1 109 ? 13.18 -7.359 -23.859 1 86.56 109 GLU B O 1
ATOM 2778 N N . ARG B 1 110 ? 12.617 -5.309 -24.406 1 86.81 110 ARG B N 1
ATOM 2779 C CA . ARG B 1 110 ? 13.219 -4.793 -23.188 1 86.81 110 ARG B CA 1
ATOM 2780 C C . ARG B 1 110 ? 12.477 -5.301 -21.953 1 86.81 110 ARG B C 1
ATOM 2782 O O . ARG B 1 110 ? 13.102 -5.691 -20.953 1 86.81 110 ARG B O 1
ATOM 2789 N N . TRP B 1 111 ? 11.227 -5.25 -21.969 1 85.56 111 TRP B N 1
ATOM 2790 C CA . TRP B 1 111 ? 10.438 -5.754 -20.859 1 85.56 111 TRP B CA 1
ATOM 2791 C C . TRP B 1 111 ? 10.727 -7.227 -20.609 1 85.56 111 TRP B C 1
ATOM 2793 O O . TRP B 1 111 ? 10.883 -7.645 -19.453 1 85.56 111 TRP B O 1
ATOM 2803 N N . LEU B 1 112 ? 10.828 -7.938 -21.688 1 87.75 112 LEU B N 1
ATOM 2804 C CA . LEU B 1 112 ? 11.125 -9.359 -21.562 1 87.75 112 LEU B CA 1
ATOM 2805 C C . LEU B 1 112 ? 12.484 -9.578 -20.922 1 87.75 112 LEU B C 1
ATOM 2807 O O . LEU B 1 112 ? 12.633 -10.445 -20.062 1 87.75 112 LEU B O 1
ATOM 2811 N N . LYS B 1 113 ? 13.383 -8.805 -21.328 1 89 113 LYS B N 1
ATOM 2812 C CA . LYS B 1 113 ? 14.727 -8.891 -20.766 1 89 113 LYS B CA 1
ATOM 2813 C C . LYS B 1 113 ? 14.727 -8.539 -19.281 1 89 113 LYS B C 1
ATOM 2815 O O . LYS B 1 113 ? 15.406 -9.188 -18.484 1 89 113 LYS B O 1
ATOM 2820 N N . ASP B 1 114 ? 13.961 -7.555 -18.922 1 90 114 ASP B N 1
ATOM 2821 C CA . ASP B 1 114 ? 13.883 -7.094 -17.531 1 90 114 ASP B CA 1
ATOM 2822 C C . ASP B 1 114 ? 13.234 -8.141 -16.641 1 90 114 ASP B C 1
ATOM 2824 O O . ASP B 1 114 ? 13.406 -8.117 -15.422 1 90 114 ASP B O 1
ATOM 2828 N N . LEU B 1 115 ? 12.539 -9.078 -17.266 1 90.56 115 LEU B N 1
ATOM 2829 C CA . LEU B 1 115 ? 11.82 -10.094 -16.5 1 90.56 115 LEU B CA 1
ATOM 2830 C C . LEU B 1 115 ? 12.641 -11.375 -16.391 1 90.56 115 LEU B C 1
ATOM 2832 O O . LEU B 1 115 ? 12.328 -12.242 -15.578 1 90.56 115 LEU B O 1
ATOM 2836 N N . GLU B 1 116 ? 13.672 -11.492 -17.141 1 89.38 116 GLU B N 1
ATOM 2837 C CA . GLU B 1 116 ? 14.406 -12.75 -17.297 1 89.38 116 GLU B CA 1
ATOM 2838 C C . GLU B 1 116 ? 14.938 -13.258 -15.953 1 89.38 116 GLU B C 1
ATOM 2840 O O . GLU B 1 116 ? 14.844 -14.445 -15.656 1 89.38 116 GLU B O 1
ATOM 2845 N N . HIS B 1 117 ? 15.445 -12.352 -15.156 1 89.81 117 HIS B N 1
ATOM 2846 C CA . HIS B 1 117 ? 16.094 -12.758 -13.922 1 89.81 117 HIS B CA 1
ATOM 2847 C C . HIS B 1 117 ? 15.078 -13.266 -12.906 1 89.81 117 HIS B C 1
ATOM 2849 O O . HIS B 1 117 ? 15.445 -13.922 -11.93 1 89.81 117 HIS B O 1
ATOM 2855 N N . LEU B 1 118 ? 13.82 -12.977 -13.148 1 92.38 118 LEU B N 1
ATOM 2856 C CA . LEU B 1 118 ? 12.781 -13.398 -12.219 1 92.38 118 LEU B CA 1
ATOM 2857 C C . LEU B 1 118 ? 12.312 -14.812 -12.539 1 92.38 118 LEU B C 1
ATOM 2859 O O . LEU B 1 118 ? 11.672 -15.461 -11.711 1 92.38 118 LEU B O 1
ATOM 2863 N N . GLY B 1 119 ? 12.602 -15.266 -13.703 1 88.12 119 GLY B N 1
ATOM 2864 C CA . GLY B 1 119 ? 12.344 -16.656 -14.086 1 88.12 119 GLY B CA 1
ATOM 2865 C C . GLY B 1 119 ? 10.875 -16.969 -14.242 1 88.12 119 GLY B C 1
ATOM 2866 O O . GLY B 1 119 ? 10.43 -18.078 -13.945 1 88.12 119 GLY B O 1
ATOM 2867 N N . THR B 1 120 ? 10.117 -16.016 -14.648 1 85.38 120 THR B N 1
ATOM 2868 C CA . THR B 1 120 ? 8.688 -16.234 -14.781 1 85.38 120 THR B CA 1
ATOM 2869 C C . THR B 1 120 ? 8.328 -16.594 -16.219 1 85.38 120 THR B C 1
ATOM 2871 O O . THR B 1 120 ? 9.07 -16.25 -17.156 1 85.38 120 THR B O 1
ATOM 2874 N N . ASP B 1 121 ? 7.367 -17.422 -16.438 1 88.06 121 ASP B N 1
ATOM 2875 C CA . ASP B 1 121 ? 6.809 -17.75 -17.75 1 88.06 121 ASP B CA 1
ATOM 2876 C C . ASP B 1 121 ? 5.281 -17.719 -17.719 1 88.06 121 ASP B C 1
ATOM 2878 O O . ASP B 1 121 ? 4.684 -17.203 -16.766 1 88.06 121 ASP B O 1
ATOM 2882 N N . HIS B 1 122 ? 4.676 -18.156 -18.844 1 91.25 122 HIS B N 1
ATOM 2883 C CA . HIS B 1 122 ? 3.227 -18.016 -18.938 1 91.25 122 HIS B CA 1
ATOM 2884 C C . HIS B 1 122 ? 2.506 -19.109 -18.172 1 91.25 122 HIS B C 1
ATOM 2886 O O . HIS B 1 122 ? 1.287 -19.062 -17.984 1 91.25 122 HIS B O 1
ATOM 2892 N N . HIS B 1 123 ? 3.184 -20.094 -17.641 1 93.38 123 HIS B N 1
ATOM 2893 C CA . HIS B 1 123 ? 2.566 -21.156 -16.859 1 93.38 123 HIS B CA 1
ATOM 2894 C C . HIS B 1 123 ? 2.383 -20.734 -15.398 1 93.38 123 HIS B C 1
ATOM 2896 O O . HIS B 1 123 ? 3.344 -20.344 -14.734 1 93.38 123 HIS B O 1
ATOM 2902 N N . LYS B 1 124 ? 1.138 -20.812 -14.93 1 96.75 124 LYS B N 1
ATOM 2903 C CA . LYS B 1 124 ? 0.811 -20.312 -13.594 1 96.75 124 LYS B CA 1
ATOM 2904 C C . LYS B 1 124 ? 0.095 -21.375 -12.766 1 96.75 124 LYS B C 1
ATOM 2906 O O . LYS B 1 124 ? -0.986 -21.125 -12.227 1 96.75 124 LYS B O 1
ATOM 2911 N N . PRO B 1 125 ? 0.709 -22.578 -12.586 1 97.12 125 PRO B N 1
ATOM 2912 C CA . PRO B 1 125 ? 0.015 -23.641 -11.852 1 97.12 125 PRO B CA 1
ATOM 2913 C C . PRO B 1 125 ? -0.35 -23.219 -10.43 1 97.12 125 PRO B C 1
ATOM 2915 O O . PRO B 1 125 ? -1.3 -23.766 -9.852 1 97.12 125 PRO B O 1
ATOM 2918 N N . PHE B 1 126 ? 0.366 -22.281 -9.844 1 97.44 126 PHE B N 1
ATOM 2919 C CA . PHE B 1 126 ? 0.151 -21.875 -8.469 1 97.44 126 PHE B CA 1
ATOM 2920 C C . PHE B 1 126 ? -1.225 -21.234 -8.297 1 97.44 126 PHE B C 1
ATOM 2922 O O . PHE B 1 126 ? -1.731 -21.125 -7.18 1 97.44 126 PHE B O 1
ATOM 2929 N N . LEU B 1 127 ? -1.893 -20.781 -9.367 1 98.62 127 LEU B N 1
ATOM 2930 C CA . LEU B 1 127 ? -3.232 -20.219 -9.289 1 98.62 127 LEU B CA 1
ATOM 2931 C C . LEU B 1 127 ? -4.262 -21.281 -8.945 1 98.62 127 LEU B C 1
ATOM 2933 O O . LEU B 1 127 ? -5.348 -20.969 -8.453 1 98.62 127 LEU B O 1
ATOM 2937 N N . GLU B 1 128 ? -3.898 -22.516 -9.188 1 98.38 128 GLU B N 1
ATOM 2938 C CA . GLU B 1 128 ? -4.77 -23.625 -8.789 1 98.38 128 GLU B CA 1
ATOM 2939 C C . GLU B 1 128 ? -4.316 -24.234 -7.469 1 98.38 128 GLU B C 1
ATOM 2941 O O . GLU B 1 128 ? -5.141 -24.703 -6.68 1 98.38 128 GLU B O 1
ATOM 2946 N N . THR B 1 129 ? -3.006 -24.297 -7.262 1 98.62 129 THR B N 1
ATOM 2947 C CA . THR B 1 129 ? -2.438 -24.984 -6.113 1 98.62 129 THR B CA 1
ATOM 2948 C C . THR B 1 129 ? -2.703 -24.219 -4.824 1 98.62 129 THR B C 1
ATOM 2950 O O . THR B 1 129 ? -3.041 -24.797 -3.797 1 98.62 129 THR B O 1
ATOM 2953 N N . ALA B 1 130 ? -2.531 -22.891 -4.863 1 98.75 130 ALA B N 1
ATOM 2954 C CA . ALA B 1 130 ? -2.758 -22.078 -3.672 1 98.75 130 ALA B CA 1
ATOM 2955 C C . ALA B 1 130 ? -4.18 -22.25 -3.148 1 98.75 130 ALA B C 1
ATOM 2957 O O . ALA B 1 130 ? -5.133 -22.297 -3.928 1 98.75 130 ALA B O 1
ATOM 2958 N N . PRO B 1 131 ? -4.363 -22.344 -1.876 1 98.75 131 PRO B N 1
ATOM 2959 C CA . PRO B 1 131 ? -5.699 -22.609 -1.333 1 98.75 131 PRO B CA 1
ATOM 2960 C C . PRO B 1 131 ? -6.672 -21.453 -1.587 1 98.75 131 PRO B C 1
ATOM 2962 O O . PRO B 1 131 ? -7.883 -21.672 -1.668 1 98.75 131 PRO B O 1
ATOM 2965 N N . TYR B 1 132 ? -6.188 -20.219 -1.629 1 98.88 132 TYR B N 1
ATOM 2966 C CA . TYR B 1 132 ? -7.027 -19.062 -1.917 1 98.88 132 TYR B CA 1
ATOM 2967 C C . TYR B 1 132 ? -6.402 -18.188 -2.994 1 98.88 132 TYR B C 1
ATOM 2969 O O . TYR B 1 132 ? -5.176 -18.109 -3.102 1 98.88 132 TYR B O 1
ATOM 2977 N N . LEU B 1 133 ? -7.211 -17.641 -3.822 1 98.94 133 LEU B N 1
ATOM 2978 C CA . LEU B 1 133 ? -6.879 -16.438 -4.59 1 98.94 133 LEU B CA 1
ATOM 2979 C C . LEU B 1 133 ? -7.629 -15.227 -4.051 1 98.94 133 LEU B C 1
ATOM 2981 O O . LEU B 1 133 ? -8.82 -15.305 -3.754 1 98.94 133 LEU B O 1
ATOM 2985 N N . ILE B 1 134 ? -6.934 -14.164 -3.848 1 98.94 134 ILE B N 1
ATOM 2986 C CA . ILE B 1 134 ? -7.578 -12.875 -3.609 1 98.94 134 ILE B CA 1
ATOM 2987 C C . ILE B 1 134 ? -7.438 -11.992 -4.848 1 98.94 134 ILE B C 1
ATOM 2989 O O . ILE B 1 134 ? -6.324 -11.656 -5.258 1 98.94 134 ILE B O 1
ATOM 2993 N N . ILE B 1 135 ? -8.516 -11.664 -5.465 1 98.94 135 ILE B N 1
ATOM 2994 C CA . ILE B 1 135 ? -8.547 -10.688 -6.547 1 98.94 135 ILE B CA 1
ATOM 2995 C C . ILE B 1 135 ? -9.062 -9.344 -6.023 1 98.94 135 ILE B C 1
ATOM 2997 O O . ILE B 1 135 ? -10.195 -9.266 -5.527 1 98.94 135 ILE B O 1
ATOM 3001 N N . VAL B 1 136 ? -8.242 -8.383 -6.141 1 98.94 136 VAL B N 1
ATOM 3002 C CA . VAL B 1 136 ? -8.609 -7.043 -5.691 1 98.94 136 VAL B CA 1
ATOM 3003 C C . VAL B 1 136 ? -9.188 -6.242 -6.855 1 98.94 136 VAL B C 1
ATOM 3005 O O . VAL B 1 136 ? -8.562 -6.133 -7.914 1 98.94 136 VAL B O 1
ATOM 3008 N N . PHE B 1 137 ? -10.359 -5.742 -6.684 1 98.88 137 PHE B N 1
ATOM 3009 C CA . PHE B 1 137 ? -10.992 -4.836 -7.637 1 98.88 137 PHE B CA 1
ATOM 3010 C C . PHE B 1 137 ? -11.031 -3.416 -7.086 1 98.88 137 PHE B C 1
ATOM 3012 O O . PHE B 1 137 ? -11.305 -3.213 -5.902 1 98.88 137 PHE B O 1
ATOM 3019 N N . LYS B 1 138 ? -10.727 -2.463 -7.914 1 98.81 138 LYS B N 1
ATOM 3020 C CA . LYS B 1 138 ? -10.953 -1.071 -7.539 1 98.81 138 LYS B CA 1
ATOM 3021 C C . LYS B 1 138 ? -12.312 -0.584 -8.039 1 98.81 138 LYS B C 1
ATOM 3023 O O . LYS B 1 138 ? -12.695 -0.872 -9.18 1 98.81 138 LYS B O 1
ATOM 3028 N N . ARG B 1 139 ? -13.055 0.031 -7.211 1 98.62 139 ARG B N 1
ATOM 3029 C CA . ARG B 1 139 ? -14.336 0.627 -7.562 1 98.62 139 ARG B CA 1
ATOM 3030 C C . ARG B 1 139 ? -14.164 2.064 -8.039 1 98.62 139 ARG B C 1
ATOM 3032 O O . ARG B 1 139 ? -13.938 2.969 -7.23 1 98.62 139 ARG B O 1
ATOM 3039 N N . VAL B 1 140 ? -14.32 2.23 -9.273 1 98.31 140 VAL B N 1
ATOM 3040 C CA . VAL B 1 140 ? -13.977 3.518 -9.875 1 98.31 140 VAL B CA 1
ATOM 3041 C C . VAL B 1 140 ? -15.102 4.523 -9.617 1 98.31 140 VAL B C 1
ATOM 3043 O O . VAL B 1 140 ? -14.859 5.73 -9.555 1 98.31 140 VAL B O 1
ATOM 3046 N N . PHE B 1 141 ? -16.266 4.062 -9.523 1 97.75 141 PHE B N 1
ATOM 3047 C CA . PHE B 1 141 ? -17.422 4.895 -9.203 1 97.75 141 PHE B CA 1
ATOM 3048 C C . PHE B 1 141 ? -18.469 4.098 -8.422 1 97.75 141 PHE B C 1
ATOM 3050 O O . PHE B 1 141 ? -18.359 2.875 -8.305 1 97.75 141 PHE B O 1
ATOM 3057 N N . GLU B 1 142 ? -19.297 4.773 -7.812 1 96.5 142 GLU B N 1
ATOM 3058 C CA . GLU B 1 142 ? -20.469 4.184 -7.172 1 96.5 142 GLU B CA 1
ATOM 3059 C C . GLU B 1 142 ? -21.75 4.637 -7.855 1 96.5 142 GLU B C 1
ATOM 3061 O O . GLU B 1 142 ? -21.797 5.715 -8.453 1 96.5 142 GLU B O 1
ATOM 3066 N N . MET B 1 143 ? -22.719 3.736 -7.805 1 94 143 MET B N 1
ATOM 3067 C CA . MET B 1 143 ? -24.062 4.094 -8.25 1 94 143 MET B CA 1
ATOM 3068 C C . MET B 1 143 ? -24.969 4.426 -7.055 1 94 143 MET B C 1
ATOM 3070 O O . MET B 1 143 ? -25.219 3.566 -6.207 1 94 143 MET B O 1
ATOM 3074 N N . GLU B 1 144 ? -25.328 5.656 -6.938 1 89 144 GLU B N 1
ATOM 3075 C CA . GLU B 1 144 ? -26.234 6.105 -5.887 1 89 144 GLU B CA 1
ATOM 3076 C C . GLU B 1 144 ? -27.5 6.73 -6.477 1 89 144 GLU B C 1
ATOM 3078 O O . GLU B 1 144 ? -27.422 7.742 -7.18 1 89 144 GLU B O 1
ATOM 3083 N N . ASN B 1 145 ? -28.703 6.129 -6.148 1 91.94 145 ASN B N 1
ATOM 3084 C CA . ASN B 1 145 ? -30 6.602 -6.645 1 91.94 145 ASN B CA 1
ATOM 3085 C C . ASN B 1 145 ? -29.984 6.766 -8.164 1 91.94 145 ASN B C 1
ATOM 3087 O O . ASN B 1 145 ? -30.406 7.801 -8.68 1 91.94 145 ASN B O 1
ATOM 3091 N N . GLY B 1 146 ? -29.328 5.844 -8.844 1 91.12 146 GLY B N 1
ATOM 3092 C CA . GLY B 1 146 ? -29.328 5.805 -10.297 1 91.12 146 GLY B CA 1
ATOM 3093 C C . GLY B 1 146 ? -28.312 6.738 -10.922 1 91.12 146 GLY B C 1
ATOM 3094 O O . GLY B 1 146 ? -28.219 6.832 -12.148 1 91.12 146 GLY B O 1
ATOM 3095 N N . GLU B 1 147 ? -27.609 7.418 -10.117 1 93.75 147 GLU B N 1
ATOM 3096 C CA . GLU B 1 147 ? -26.609 8.352 -10.609 1 93.75 147 GLU B CA 1
ATOM 3097 C C . GLU B 1 147 ? -25.203 7.852 -10.32 1 93.75 147 GLU B C 1
ATOM 3099 O O . GLU B 1 147 ? -24.938 7.281 -9.258 1 93.75 147 GLU B O 1
ATOM 3104 N N . LYS B 1 148 ? -24.359 8.102 -11.234 1 94.62 148 LYS B N 1
ATOM 3105 C CA . LYS B 1 148 ? -22.969 7.707 -11.125 1 94.62 148 LYS B CA 1
ATOM 3106 C C . LYS B 1 148 ? -22.156 8.758 -10.375 1 94.62 148 LYS B C 1
ATOM 3108 O O . LYS B 1 148 ? -22.234 9.953 -10.68 1 94.62 148 LYS B O 1
ATOM 3113 N N . HIS B 1 149 ? -21.453 8.305 -9.406 1 94.75 149 HIS B N 1
ATOM 3114 C CA . HIS B 1 149 ? -20.562 9.172 -8.648 1 94.75 149 HIS B CA 1
ATOM 3115 C C . HIS B 1 149 ? -19.141 8.609 -8.625 1 94.75 149 HIS B C 1
ATOM 3117 O O . HIS B 1 149 ? -18.906 7.543 -8.055 1 94.75 149 HIS B O 1
ATOM 3123 N N . ASN B 1 150 ? -18.219 9.375 -9.109 1 95.12 150 ASN B N 1
ATOM 3124 C CA . ASN B 1 150 ? -16.828 8.922 -9.164 1 95.12 150 ASN B CA 1
ATOM 3125 C C . ASN B 1 150 ? -16.188 8.906 -7.773 1 95.12 150 ASN B C 1
ATOM 3127 O O . ASN B 1 150 ? -16.469 9.789 -6.953 1 95.12 150 ASN B O 1
ATOM 3131 N N . ASN B 1 151 ? -15.367 7.875 -7.52 1 96.69 151 ASN B N 1
ATOM 3132 C CA . ASN B 1 151 ? -14.539 7.871 -6.32 1 96.69 151 ASN B CA 1
ATOM 3133 C C . ASN B 1 151 ? -13.25 8.664 -6.527 1 96.69 151 ASN B C 1
ATOM 3135 O O . ASN B 1 151 ? -12.867 8.945 -7.66 1 96.69 151 ASN B O 1
ATOM 3139 N N . TYR B 1 152 ? -12.664 9.008 -5.383 1 93.75 152 TYR B N 1
ATOM 3140 C CA . TYR B 1 152 ? -11.5 9.891 -5.422 1 93.75 152 TYR B CA 1
ATOM 3141 C C . TYR B 1 152 ? -10.227 9.117 -5.113 1 93.75 152 TYR B C 1
ATOM 3143 O O . TYR B 1 152 ? -10.211 8.258 -4.227 1 93.75 152 TYR B O 1
ATOM 3151 N N . TYR B 1 153 ? -9.164 9.453 -5.914 1 96.12 153 TYR B N 1
ATOM 3152 C CA . TYR B 1 153 ? -7.852 8.859 -5.66 1 96.12 153 TYR B CA 1
ATOM 3153 C C . TYR B 1 153 ? -7.953 7.344 -5.547 1 96.12 153 TYR B C 1
ATOM 3155 O O . TYR B 1 153 ? -7.434 6.754 -4.598 1 96.12 153 TYR B O 1
ATOM 3163 N N . VAL B 1 154 ? -8.617 6.758 -6.508 1 98.31 154 VAL B N 1
ATOM 3164 C CA . VAL B 1 154 ? -8.977 5.348 -6.445 1 98.31 154 VAL B CA 1
ATOM 3165 C C . VAL B 1 154 ? -7.715 4.484 -6.488 1 98.31 154 VAL B C 1
ATOM 3167 O O . VAL B 1 154 ? -7.535 3.598 -5.652 1 98.31 154 VAL B O 1
ATOM 3170 N N . ASN B 1 155 ? -6.805 4.797 -7.406 1 98.19 155 ASN B N 1
ATOM 3171 C CA . ASN B 1 155 ? -5.594 3.996 -7.547 1 98.19 155 ASN B CA 1
ATOM 3172 C C . ASN B 1 155 ? -4.719 4.074 -6.301 1 98.19 155 ASN B C 1
ATOM 3174 O O . ASN B 1 155 ? -4.219 3.057 -5.82 1 98.19 155 ASN B O 1
ATOM 3178 N N . GLU B 1 156 ? -4.566 5.289 -5.801 1 98.31 156 GLU B N 1
ATOM 3179 C CA . GLU B 1 156 ? -3.789 5.473 -4.578 1 98.31 156 GLU B CA 1
ATOM 3180 C C . GLU B 1 156 ? -4.418 4.727 -3.406 1 98.31 156 GLU B C 1
ATOM 3182 O O . GLU B 1 156 ? -3.73 4.008 -2.68 1 98.31 156 GLU B O 1
ATOM 3187 N N . SER B 1 157 ? -5.738 4.852 -3.262 1 98.75 157 SER B N 1
ATOM 3188 C CA . SER B 1 157 ? -6.469 4.23 -2.162 1 98.75 157 SER B CA 1
ATOM 3189 C C . SER B 1 157 ? -6.324 2.713 -2.191 1 98.75 157 SER B C 1
ATOM 3191 O O . SER B 1 157 ? -5.984 2.096 -1.181 1 98.75 157 SER B O 1
ATOM 3193 N N . VAL B 1 158 ? -6.551 2.129 -3.326 1 98.94 158 VAL B N 1
ATOM 3194 C CA . VAL B 1 158 ? -6.512 0.676 -3.457 1 98.94 158 VAL B CA 1
ATOM 3195 C C . VAL B 1 158 ? -5.074 0.183 -3.346 1 98.94 158 VAL B C 1
ATOM 3197 O O . VAL B 1 158 ? -4.816 -0.882 -2.779 1 98.94 158 VAL B O 1
ATOM 3200 N N . GLY B 1 159 ? -4.113 0.948 -3.873 1 98.88 159 GLY B N 1
ATOM 3201 C CA . GLY B 1 159 ? -2.711 0.608 -3.709 1 98.88 159 GLY B CA 1
ATOM 3202 C C . GLY B 1 159 ? -2.281 0.533 -2.256 1 98.88 159 GLY B C 1
ATOM 3203 O O . GLY B 1 159 ? -1.602 -0.414 -1.852 1 98.88 159 GLY B O 1
ATOM 3204 N N . LEU B 1 160 ? -2.693 1.54 -1.49 1 98.88 160 LEU B N 1
ATOM 3205 C CA . LEU B 1 160 ? -2.389 1.542 -0.063 1 98.88 160 LEU B CA 1
ATOM 3206 C C . LEU B 1 160 ? -2.963 0.303 0.616 1 98.88 160 LEU B C 1
ATOM 3208 O O . LEU B 1 160 ? -2.264 -0.377 1.371 1 98.88 160 LEU B O 1
ATOM 3212 N N . ALA B 1 161 ? -4.195 0.002 0.311 1 98.94 161 ALA B N 1
ATOM 3213 C CA . ALA B 1 161 ? -4.863 -1.159 0.893 1 98.94 161 ALA B CA 1
ATOM 3214 C C . ALA B 1 161 ? -4.121 -2.447 0.551 1 98.94 161 ALA B C 1
ATOM 3216 O O . ALA B 1 161 ? -3.973 -3.33 1.4 1 98.94 161 ALA B O 1
ATOM 3217 N N . CYS B 1 162 ? -3.652 -2.539 -0.626 1 98.94 162 CYS B N 1
ATOM 3218 C CA . CYS B 1 162 ? -2.967 -3.748 -1.066 1 98.94 162 CYS B CA 1
ATOM 3219 C C . CYS B 1 162 ? -1.604 -3.879 -0.393 1 98.94 162 CYS B C 1
ATOM 3221 O O . CYS B 1 162 ? -1.151 -4.988 -0.109 1 98.94 162 CYS B O 1
ATOM 3223 N N . GLY B 1 163 ? -0.9 -2.729 -0.208 1 98.94 163 GLY B N 1
ATOM 3224 C CA . GLY B 1 163 ? 0.32 -2.791 0.581 1 98.94 163 GLY B CA 1
ATOM 3225 C C . GLY B 1 163 ? 0.098 -3.328 1.981 1 98.94 163 GLY B C 1
ATOM 3226 O O . GLY B 1 163 ? 0.871 -4.16 2.465 1 98.94 163 GLY B O 1
ATOM 3227 N N . MET B 1 164 ? -0.936 -2.879 2.613 1 98.94 164 MET B N 1
ATOM 3228 C CA . MET B 1 164 ? -1.292 -3.357 3.945 1 98.94 164 MET B CA 1
ATOM 3229 C C . MET B 1 164 ? -1.7 -4.828 3.906 1 98.94 164 MET B C 1
ATOM 3231 O O . MET B 1 164 ? -1.369 -5.594 4.812 1 98.94 164 MET B O 1
ATOM 3235 N N . LEU B 1 165 ? -2.379 -5.207 2.848 1 98.94 165 LEU B N 1
ATOM 3236 C CA . LEU B 1 165 ? -2.797 -6.594 2.656 1 98.94 165 LEU B CA 1
ATOM 3237 C C . LEU B 1 165 ? -1.589 -7.52 2.58 1 98.94 165 LEU B C 1
ATOM 3239 O O . LEU B 1 165 ? -1.526 -8.523 3.293 1 98.94 165 LEU B O 1
ATOM 3243 N N . ILE B 1 166 ? -0.638 -7.168 1.765 1 98.94 166 ILE B N 1
ATOM 3244 C CA . ILE B 1 166 ? 0.551 -7.988 1.561 1 98.94 166 ILE B CA 1
ATOM 3245 C C . ILE B 1 166 ? 1.325 -8.109 2.871 1 98.94 166 ILE B C 1
ATOM 3247 O O . ILE B 1 166 ? 1.794 -9.195 3.225 1 98.94 166 ILE B O 1
ATOM 3251 N N . SER B 1 167 ? 1.42 -7 3.605 1 98.88 167 SER B N 1
ATOM 3252 C CA . SER B 1 167 ? 2.066 -7.031 4.914 1 98.88 167 SER B CA 1
ATOM 3253 C C . SER B 1 167 ? 1.324 -7.957 5.875 1 98.88 167 SER B C 1
ATOM 3255 O O . SER B 1 167 ? 1.947 -8.703 6.629 1 98.88 167 SER B O 1
ATOM 3257 N N . ALA B 1 168 ? 0.012 -7.879 5.855 1 98.94 168 ALA B N 1
ATOM 3258 C CA . ALA B 1 168 ? -0.811 -8.695 6.742 1 98.94 168 ALA B CA 1
ATOM 3259 C C . ALA B 1 168 ? -0.674 -10.18 6.406 1 98.94 168 ALA B C 1
ATOM 3261 O O . ALA B 1 168 ? -0.606 -11.023 7.305 1 98.94 168 ALA B O 1
ATOM 3262 N N . ILE B 1 169 ? -0.658 -10.5 5.117 1 98.88 169 ILE B N 1
ATOM 3263 C CA . ILE B 1 169 ? -0.459 -11.875 4.664 1 98.88 169 ILE B CA 1
ATOM 3264 C C . ILE B 1 169 ? 0.851 -12.422 5.227 1 98.88 169 ILE B C 1
ATOM 3266 O O . ILE B 1 169 ? 0.875 -13.5 5.824 1 98.88 169 ILE B O 1
ATOM 3270 N N . HIS B 1 170 ? 1.889 -11.68 5.094 1 98.69 170 HIS B N 1
ATOM 3271 C CA . HIS B 1 170 ? 3.207 -12.117 5.547 1 98.69 170 HIS B CA 1
ATOM 3272 C C . HIS B 1 170 ? 3.26 -12.234 7.066 1 98.69 170 HIS B C 1
ATOM 3274 O O . HIS B 1 170 ? 3.838 -13.18 7.598 1 98.69 170 HIS B O 1
ATOM 3280 N N . ASN B 1 171 ? 2.684 -11.242 7.75 1 98.5 171 ASN B N 1
ATOM 3281 C CA . ASN B 1 171 ? 2.633 -11.258 9.211 1 98.5 171 ASN B CA 1
ATOM 3282 C C . ASN B 1 171 ? 1.963 -12.531 9.727 1 98.5 171 ASN B C 1
ATOM 3284 O O . ASN B 1 171 ? 2.336 -13.047 10.781 1 98.5 171 ASN B O 1
ATOM 3288 N N . ALA B 1 172 ? 1.01 -13.047 9.008 1 98.5 172 ALA B N 1
ATOM 3289 C CA . ALA B 1 172 ? 0.254 -14.227 9.422 1 98.5 172 ALA B CA 1
ATOM 3290 C C . ALA B 1 172 ? 1.035 -15.508 9.133 1 98.5 172 ALA B C 1
ATOM 3292 O O . ALA B 1 172 ? 0.592 -16.609 9.484 1 98.5 172 ALA B O 1
ATOM 3293 N N . GLY B 1 173 ? 2.18 -15.414 8.484 1 97.94 173 GLY B N 1
ATOM 3294 C CA . GLY B 1 173 ? 2.99 -16.578 8.172 1 97.94 173 GLY B CA 1
ATOM 3295 C C . GLY B 1 173 ? 2.646 -17.203 6.832 1 97.94 173 GLY B C 1
ATOM 3296 O O . GLY B 1 173 ? 2.949 -18.375 6.594 1 97.94 173 GLY B O 1
ATOM 3297 N N . LEU B 1 174 ? 1.957 -16.469 5.996 1 98.62 174 LEU B N 1
ATOM 3298 C CA . LEU B 1 174 ? 1.599 -16.922 4.656 1 98.62 174 LEU B CA 1
ATOM 3299 C C . LEU B 1 174 ? 2.43 -16.203 3.598 1 98.62 174 LEU B C 1
ATOM 3301 O O . LEU B 1 174 ? 3.131 -15.234 3.902 1 98.62 174 LEU B O 1
ATOM 3305 N N . VAL B 1 175 ? 2.443 -16.781 2.385 1 98.69 175 VAL B N 1
ATOM 3306 C CA . VAL B 1 175 ? 3.15 -16.172 1.268 1 98.69 175 VAL B CA 1
ATOM 3307 C C . VAL B 1 175 ? 2.158 -15.789 0.172 1 98.69 175 VAL B C 1
ATOM 3309 O O . VAL B 1 175 ? 1.011 -16.234 0.181 1 98.69 175 VAL B O 1
ATOM 3312 N N . THR B 1 176 ? 2.619 -14.914 -0.715 1 98.75 176 THR B N 1
ATOM 3313 C CA . THR B 1 176 ? 1.791 -14.469 -1.829 1 98.75 176 THR B CA 1
ATOM 3314 C C . THR B 1 176 ? 2.658 -13.984 -2.988 1 98.75 176 THR B C 1
ATOM 3316 O O . THR B 1 176 ? 3.887 -14.055 -2.922 1 98.75 176 THR B O 1
ATOM 3319 N N . LEU B 1 177 ? 2.027 -13.711 -4.102 1 98.38 177 LEU B N 1
ATOM 3320 C CA . LEU B 1 177 ? 2.588 -13.125 -5.316 1 98.38 177 LEU B CA 1
ATOM 3321 C C . LEU B 1 177 ? 1.727 -11.969 -5.809 1 98.38 177 LEU B C 1
ATOM 3323 O O . LEU B 1 177 ? 0.501 -12.086 -5.875 1 98.38 177 LEU B O 1
ATOM 3327 N N . THR B 1 178 ? 2.361 -10.789 -5.977 1 98.19 178 THR B N 1
ATOM 3328 C CA . THR B 1 178 ? 1.673 -9.711 -6.672 1 98.19 178 THR B CA 1
ATOM 3329 C C . THR B 1 178 ? 1.611 -9.984 -8.172 1 98.19 178 THR B C 1
ATOM 3331 O O . THR B 1 178 ? 2.602 -9.797 -8.883 1 98.19 178 THR B O 1
ATOM 3334 N N . HIS B 1 179 ? 0.48 -10.391 -8.625 1 96.94 179 HIS B N 1
ATOM 3335 C CA . HIS B 1 179 ? 0.32 -10.828 -10.008 1 96.94 179 HIS B CA 1
ATOM 3336 C C . HIS B 1 179 ? -0.651 -9.93 -10.766 1 96.94 179 HIS B C 1
ATOM 3338 O O . HIS B 1 179 ? -1.724 -9.602 -10.25 1 96.94 179 HIS B O 1
ATOM 3344 N N . THR B 1 180 ? -0.229 -9.438 -11.875 1 93.88 180 THR B N 1
ATOM 3345 C CA . THR B 1 180 ? -1.043 -8.617 -12.766 1 93.88 180 THR B CA 1
ATOM 3346 C C . THR B 1 180 ? -1.061 -9.195 -14.18 1 93.88 180 THR B C 1
ATOM 3348 O O . THR B 1 180 ? -0.343 -8.719 -15.062 1 93.88 180 THR B O 1
ATOM 3351 N N . PRO B 1 181 ? -1.852 -10.125 -14.461 1 91.88 181 PRO B N 1
ATOM 3352 C CA . PRO B 1 181 ? -1.938 -10.703 -15.805 1 91.88 181 PRO B CA 1
ATOM 3353 C C . PRO B 1 181 ? -2.686 -9.797 -16.781 1 91.88 181 PRO B C 1
ATOM 3355 O O . PRO B 1 181 ? -3.795 -10.125 -17.203 1 91.88 181 PRO B O 1
ATOM 3358 N N . SER B 1 182 ? -2.146 -8.805 -17.188 1 86.62 182 SER B N 1
ATOM 3359 C CA . SER B 1 182 ? -2.775 -7.754 -17.984 1 86.62 182 SER B CA 1
ATOM 3360 C C . SER B 1 182 ? -2.883 -8.156 -19.453 1 86.62 182 SER B C 1
ATOM 3362 O O . SER B 1 182 ? -1.92 -8.656 -20.031 1 86.62 182 SER B O 1
ATOM 3364 N N . PRO B 1 183 ? -4.098 -7.887 -20.141 1 92.06 183 PRO B N 1
ATOM 3365 C CA . PRO B 1 183 ? -5.305 -7.277 -19.578 1 92.06 183 PRO B CA 1
ATOM 3366 C C . PRO B 1 183 ? -6.066 -8.227 -18.656 1 92.06 183 PRO B C 1
ATOM 3368 O O . PRO B 1 183 ? -6.051 -9.438 -18.859 1 92.06 183 PRO B O 1
ATOM 3371 N N . MET B 1 184 ? -6.691 -7.668 -17.656 1 95.25 184 MET B N 1
ATOM 3372 C CA . MET B 1 184 ? -7.262 -8.484 -16.594 1 95.25 184 MET B CA 1
ATOM 3373 C C . MET B 1 184 ? -8.781 -8.508 -16.672 1 95.25 184 MET B C 1
ATOM 3375 O O . MET B 1 184 ? -9.461 -8.898 -15.719 1 95.25 184 MET B O 1
ATOM 3379 N N . ASN B 1 185 ? -9.344 -8.211 -17.844 1 94.88 185 ASN B N 1
ATOM 3380 C CA . ASN B 1 185 ? -10.789 -8.18 -18.031 1 94.88 185 ASN B CA 1
ATOM 3381 C C . ASN B 1 185 ? -11.406 -9.555 -17.797 1 94.88 185 ASN B C 1
ATOM 3383 O O . ASN B 1 185 ? -12.562 -9.664 -17.375 1 94.88 185 ASN B O 1
ATOM 3387 N N . PHE B 1 186 ? -10.617 -10.625 -18.125 1 97.38 186 PHE B N 1
ATOM 3388 C CA . PHE B 1 186 ? -11.141 -11.977 -17.938 1 97.38 186 PHE B CA 1
ATOM 3389 C C . PHE B 1 186 ? -11.555 -12.203 -16.484 1 97.38 186 PHE B C 1
ATOM 3391 O O . PHE B 1 186 ? -12.469 -12.977 -16.203 1 97.38 186 PHE B O 1
ATOM 3398 N N . LEU B 1 187 ? -10.914 -11.531 -15.5 1 98.56 187 LEU B N 1
ATOM 3399 C CA . LEU B 1 187 ? -11.273 -11.656 -14.086 1 98.56 187 LEU B CA 1
ATOM 3400 C C . LEU B 1 187 ? -12.664 -11.086 -13.828 1 98.56 187 LEU B C 1
ATOM 3402 O O . LEU B 1 187 ? -13.453 -11.68 -13.078 1 98.56 187 LEU B O 1
ATOM 3406 N N . HIS B 1 188 ? -12.883 -9.922 -14.422 1 97.69 188 HIS B N 1
ATOM 3407 C CA . HIS B 1 188 ? -14.203 -9.312 -14.328 1 97.69 188 HIS B CA 1
ATOM 3408 C C . HIS B 1 188 ? -15.289 -10.258 -14.828 1 97.69 188 HIS B C 1
ATOM 3410 O O . HIS B 1 188 ? -16.328 -10.406 -14.18 1 97.69 188 HIS B O 1
ATOM 3416 N N . ASN B 1 189 ? -15.055 -10.898 -15.953 1 97.88 189 ASN B N 1
ATOM 3417 C CA . ASN B 1 189 ? -16.016 -11.789 -16.578 1 97.88 189 ASN B CA 1
ATOM 3418 C C . ASN B 1 189 ? -16.219 -13.055 -15.766 1 97.88 189 ASN B C 1
ATOM 3420 O O . ASN B 1 189 ? -17.359 -13.445 -15.484 1 97.88 189 ASN B O 1
ATOM 3424 N N . ILE B 1 190 ? -15.148 -13.703 -15.367 1 98.69 190 ILE B N 1
ATOM 3425 C CA . ILE B 1 190 ? -15.195 -14.977 -14.664 1 98.69 190 ILE B CA 1
ATOM 3426 C C . ILE B 1 190 ? -15.906 -14.797 -13.328 1 98.69 190 ILE B C 1
ATOM 3428 O O . ILE B 1 190 ? -16.703 -15.656 -12.914 1 98.69 190 ILE B O 1
ATOM 3432 N N . LEU B 1 191 ? -15.672 -13.656 -12.672 1 98.81 191 LEU B N 1
ATOM 3433 C CA . LEU B 1 191 ? -16.219 -13.438 -11.344 1 98.81 191 LEU B CA 1
ATOM 3434 C C . LEU B 1 191 ? -17.516 -12.641 -11.406 1 98.81 191 LEU B C 1
ATOM 3436 O O . LEU B 1 191 ? -18.125 -12.344 -10.375 1 98.81 191 LEU B O 1
ATOM 3440 N N . GLU B 1 192 ? -17.891 -12.227 -12.578 1 98.31 192 GLU B N 1
ATOM 3441 C CA . GLU B 1 192 ? -19.156 -11.523 -12.828 1 98.31 192 GLU B CA 1
ATOM 3442 C C . GLU B 1 192 ? -19.266 -10.281 -11.945 1 98.31 192 GLU B C 1
ATOM 3444 O O . GLU B 1 192 ? -20.281 -10.102 -11.266 1 98.31 192 GLU B O 1
ATOM 3449 N N . ARG B 1 193 ? -18.25 -9.547 -11.938 1 98.25 193 ARG B N 1
ATOM 3450 C CA . ARG B 1 193 ? -18.234 -8.328 -11.125 1 98.25 193 ARG B CA 1
ATOM 3451 C C . ARG B 1 193 ? -18.969 -7.195 -11.828 1 98.25 193 ARG B C 1
ATOM 3453 O O . ARG B 1 193 ? -19.047 -7.16 -13.062 1 98.25 193 ARG B O 1
ATOM 3460 N N . PRO B 1 194 ? -19.547 -6.242 -11.07 1 97.12 194 PRO B N 1
ATOM 3461 C CA . PRO B 1 194 ? -20.281 -5.137 -11.695 1 97.12 194 PRO B CA 1
ATOM 3462 C C . PRO B 1 194 ? -19.375 -4.176 -12.453 1 97.12 194 PRO B C 1
ATOM 3464 O O . PRO B 1 194 ? -18.156 -4.176 -12.242 1 97.12 194 PRO B O 1
ATOM 3467 N N . GLY B 1 195 ? -19.938 -3.334 -13.305 1 96 195 GLY B N 1
ATOM 3468 C CA . GLY B 1 195 ? -19.234 -2.486 -14.258 1 96 195 GLY B CA 1
ATOM 3469 C C . GLY B 1 195 ? -18.375 -1.427 -13.594 1 96 195 GLY B C 1
ATOM 3470 O O . GLY B 1 195 ? -17.469 -0.883 -14.211 1 96 195 GLY B O 1
ATOM 3471 N N . ASN B 1 196 ? -18.688 -1.095 -12.344 1 97.75 196 ASN B N 1
ATOM 3472 C CA . ASN B 1 196 ? -17.906 -0.068 -11.656 1 97.75 196 ASN B CA 1
ATOM 3473 C C . ASN B 1 196 ? -16.609 -0.632 -11.086 1 97.75 196 ASN B C 1
ATOM 3475 O O . ASN B 1 196 ? -15.797 0.111 -10.539 1 97.75 196 ASN B O 1
ATOM 3479 N N . GLU B 1 197 ? -16.422 -1.938 -11.141 1 98.25 197 GLU B N 1
ATOM 3480 C CA . GLU B 1 197 ? -15.242 -2.584 -10.578 1 98.25 197 GLU B CA 1
ATOM 3481 C C . GLU B 1 197 ? -14.266 -2.996 -11.672 1 98.25 197 GLU B C 1
ATOM 3483 O O . GLU B 1 197 ? -14.664 -3.576 -12.688 1 98.25 197 GLU B O 1
ATOM 3488 N N . ARG B 1 198 ? -13.008 -2.6 -11.469 1 98.19 198 ARG B N 1
ATOM 3489 C CA . ARG B 1 198 ? -11.906 -2.975 -12.359 1 98.19 198 ARG B CA 1
ATOM 3490 C C . ARG B 1 198 ? -10.836 -3.752 -11.602 1 98.19 198 ARG B C 1
ATOM 3492 O O . ARG B 1 198 ? -10.469 -3.389 -10.484 1 98.19 198 ARG B O 1
ATOM 3499 N N . PRO B 1 199 ? -10.414 -4.867 -12.25 1 98.44 199 PRO B N 1
ATOM 3500 C CA . PRO B 1 199 ? -9.375 -5.621 -11.539 1 98.44 199 PRO B CA 1
ATOM 3501 C C . PRO B 1 199 ? -8.109 -4.797 -11.297 1 98.44 199 PRO B C 1
ATOM 3503 O O . PRO B 1 199 ? -7.719 -3.996 -12.148 1 98.44 199 PRO B O 1
ATOM 3506 N N . PHE B 1 200 ? -7.512 -4.98 -10.164 1 98.56 200 PHE B N 1
ATOM 3507 C CA . PHE B 1 200 ? -6.328 -4.234 -9.758 1 98.56 200 PHE B CA 1
ATOM 3508 C C . PHE B 1 200 ? -5.145 -5.172 -9.539 1 98.56 200 PHE B C 1
ATOM 3510 O O . PHE B 1 200 ? -4.066 -4.957 -10.094 1 98.56 200 PHE B O 1
ATOM 3517 N N . LEU B 1 201 ? -5.328 -6.266 -8.719 1 98.5 201 LEU B N 1
ATOM 3518 C CA . LEU B 1 201 ? -4.297 -7.258 -8.438 1 98.5 201 LEU B CA 1
ATOM 3519 C C . LEU B 1 201 ? -4.906 -8.648 -8.273 1 98.5 201 LEU B C 1
ATOM 3521 O O . LEU B 1 201 ? -6.059 -8.773 -7.852 1 98.5 201 LEU B O 1
ATOM 3525 N N . LEU B 1 202 ? -4.152 -9.609 -8.633 1 98.75 202 LEU B N 1
ATOM 3526 C CA . LEU B 1 202 ? -4.422 -11.008 -8.32 1 98.75 202 LEU B CA 1
ATOM 3527 C C . LEU B 1 202 ? -3.354 -11.578 -7.391 1 98.75 202 LEU B C 1
ATOM 3529 O O . LEU B 1 202 ? -2.166 -11.555 -7.719 1 98.75 202 LEU B O 1
ATOM 3533 N N . LEU B 1 203 ? -3.773 -12.117 -6.168 1 98.88 203 LEU B N 1
ATOM 3534 C CA . LEU B 1 203 ? -2.846 -12.602 -5.156 1 98.88 203 LEU B CA 1
ATOM 3535 C C . LEU B 1 203 ? -3.168 -14.039 -4.766 1 98.88 203 LEU B C 1
ATOM 3537 O O . LEU B 1 203 ? -4.133 -14.289 -4.043 1 98.88 203 LEU B O 1
ATOM 3541 N N . PRO B 1 204 ? -2.359 -15.016 -5.258 1 98.88 204 PRO B N 1
ATOM 3542 C CA . PRO B 1 204 ? -2.457 -16.328 -4.617 1 98.88 204 PRO B CA 1
ATOM 3543 C C . PRO B 1 204 ? -1.915 -16.328 -3.191 1 98.88 204 PRO B C 1
ATOM 3545 O O . PRO B 1 204 ? -0.882 -15.719 -2.916 1 98.88 204 PRO B O 1
ATOM 3548 N N . ILE B 1 205 ? -2.631 -16.938 -2.312 1 98.75 205 ILE B N 1
ATOM 3549 C CA . ILE B 1 205 ? -2.264 -16.922 -0.901 1 98.75 205 ILE B CA 1
ATOM 3550 C C . ILE B 1 205 ? -2.207 -18.359 -0.371 1 98.75 205 ILE B C 1
ATOM 3552 O O . ILE B 1 205 ? -3.105 -19.156 -0.636 1 98.75 205 ILE B O 1
ATOM 3556 N N . GLY B 1 206 ? -1.193 -18.641 0.394 1 98.5 206 GLY B N 1
ATOM 3557 C CA . GLY B 1 206 ? -1.037 -19.938 1.038 1 98.5 206 GLY B CA 1
ATOM 3558 C C . GLY B 1 206 ? 0.333 -20.125 1.66 1 98.5 206 GLY B C 1
ATOM 3559 O O . GLY B 1 206 ? 0.966 -19.172 2.096 1 98.5 206 GLY B O 1
ATOM 3560 N N . TYR B 1 207 ? 0.726 -21.375 1.765 1 98.25 207 TYR B N 1
ATOM 3561 C CA . TYR B 1 207 ? 2.053 -21.766 2.232 1 98.25 207 TYR B CA 1
ATOM 3562 C C . TYR B 1 207 ? 2.982 -22.047 1.06 1 98.25 207 TYR B C 1
ATOM 3564 O O . TYR B 1 207 ? 2.541 -22.516 0.009 1 98.25 207 TYR B O 1
ATOM 3572 N N . PRO B 1 208 ? 4.262 -21.672 1.271 1 97.94 208 PRO B N 1
ATOM 3573 C CA . PRO B 1 208 ? 5.184 -22.125 0.222 1 97.94 208 PRO B CA 1
ATOM 3574 C C . PRO B 1 208 ? 5.27 -23.641 0.118 1 97.94 208 PRO B C 1
ATOM 3576 O O . PRO B 1 208 ? 5.023 -24.344 1.1 1 97.94 208 PRO B O 1
ATOM 3579 N N . ALA B 1 209 ? 5.543 -24.125 -1.054 1 97.25 209 ALA B N 1
ATOM 3580 C CA . ALA B 1 209 ? 5.855 -25.547 -1.216 1 97.25 209 ALA B CA 1
ATOM 3581 C C . ALA B 1 209 ? 7.055 -25.938 -0.36 1 97.25 209 ALA B C 1
ATOM 3583 O O . ALA B 1 209 ? 7.801 -25.078 0.11 1 97.25 209 ALA B O 1
ATOM 3584 N N . GLU B 1 210 ? 7.223 -27.203 -0.138 1 92.75 210 GLU B N 1
ATOM 3585 C CA . GLU B 1 210 ? 8.328 -27.703 0.673 1 92.75 210 GLU B CA 1
ATOM 3586 C C . GLU B 1 210 ? 9.672 -27.219 0.125 1 92.75 210 GLU B C 1
ATOM 3588 O O . GLU B 1 210 ? 10.547 -26.797 0.887 1 92.75 210 GLU B O 1
ATOM 3593 N N . LYS B 1 211 ? 9.844 -27.359 -1.185 1 92.94 211 LYS B N 1
ATOM 3594 C CA . LYS B 1 211 ? 11.023 -26.828 -1.86 1 92.94 211 LYS B CA 1
ATOM 3595 C C . LYS B 1 211 ? 10.656 -25.641 -2.748 1 92.94 211 LYS B C 1
ATOM 3597 O O . LYS B 1 211 ? 10.117 -25.812 -3.842 1 92.94 211 LYS B O 1
ATOM 3602 N N . THR B 1 212 ? 10.805 -24.484 -2.158 1 95.56 212 THR B N 1
ATOM 3603 C CA . THR B 1 212 ? 10.508 -23.25 -2.869 1 95.56 212 THR B CA 1
ATOM 3604 C C . THR B 1 212 ? 11.781 -22.438 -3.104 1 95.56 212 THR B C 1
ATOM 3606 O O . THR B 1 212 ? 12.617 -22.312 -2.209 1 95.56 212 THR B O 1
ATOM 3609 N N . TYR B 1 213 ? 11.961 -22.031 -4.324 1 95.88 213 TYR B N 1
ATOM 3610 C CA . TYR B 1 213 ? 13.07 -21.156 -4.68 1 95.88 213 TYR B CA 1
ATOM 3611 C C . TYR B 1 213 ? 12.562 -19.797 -5.18 1 95.88 213 TYR B C 1
ATOM 3613 O O . TYR B 1 213 ? 11.547 -19.734 -5.875 1 95.88 213 TYR B O 1
ATOM 3621 N N . VAL B 1 214 ? 13.219 -18.75 -4.797 1 96.25 214 VAL B N 1
ATOM 3622 C CA . VAL B 1 214 ? 12.883 -17.406 -5.223 1 96.25 214 VAL B CA 1
ATOM 3623 C C . VAL B 1 214 ? 14.109 -16.734 -5.855 1 96.25 214 VAL B C 1
ATOM 3625 O O . VAL B 1 214 ? 15.242 -17.094 -5.531 1 96.25 214 VAL B O 1
ATOM 3628 N N . PRO B 1 215 ? 13.883 -15.844 -6.781 1 95.94 215 PRO B N 1
ATOM 3629 C CA . PRO B 1 215 ? 15.023 -15.188 -7.418 1 95.94 215 PRO B CA 1
ATOM 3630 C C . PRO B 1 215 ? 15.953 -14.516 -6.41 1 95.94 215 PRO B C 1
ATOM 3632 O O . PRO B 1 215 ? 15.492 -13.914 -5.434 1 95.94 215 PRO B O 1
ATOM 3635 N N . SER B 1 216 ? 17.25 -14.625 -6.68 1 93.56 216 SER B N 1
ATOM 3636 C CA . SER B 1 216 ? 18.234 -13.906 -5.871 1 93.56 216 SER B CA 1
ATOM 3637 C C . SER B 1 216 ? 18.328 -12.445 -6.293 1 93.56 216 SER B C 1
ATOM 3639 O O . SER B 1 216 ? 19.188 -12.078 -7.102 1 93.56 216 SER B O 1
ATOM 3641 N N . ILE B 1 217 ? 17.469 -11.672 -5.766 1 90.69 217 ILE B N 1
ATOM 3642 C CA . ILE B 1 217 ? 17.406 -10.258 -6.121 1 90.69 217 ILE B CA 1
ATOM 3643 C C . ILE B 1 217 ? 17.766 -9.406 -4.906 1 90.69 217 ILE B C 1
ATOM 3645 O O . ILE B 1 217 ? 17.719 -9.883 -3.771 1 90.69 217 ILE B O 1
ATOM 3649 N N . SER B 1 218 ? 18.203 -8.219 -5.219 1 86.75 218 SER B N 1
ATOM 3650 C CA . SER B 1 218 ? 18.578 -7.305 -4.148 1 86.75 218 SER B CA 1
ATOM 3651 C C . SER B 1 218 ? 17.719 -6.047 -4.168 1 86.75 218 SER B C 1
ATOM 3653 O O . SER B 1 218 ? 17.125 -5.707 -5.195 1 86.75 218 SER B O 1
ATOM 3655 N N . LYS B 1 219 ? 17.625 -5.422 -3.021 1 88.81 219 LYS B N 1
ATOM 3656 C CA . LYS B 1 219 ? 17 -4.102 -2.914 1 88.81 219 LYS B CA 1
ATOM 3657 C C . LYS B 1 219 ? 18.047 -2.998 -3.045 1 88.81 219 LYS B C 1
ATOM 3659 O O . LYS B 1 219 ? 19.203 -3.184 -2.66 1 88.81 219 LYS B O 1
ATOM 3664 N N . LYS B 1 220 ? 17.594 -1.913 -3.596 1 92.44 220 LYS B N 1
ATOM 3665 C CA . LYS B 1 220 ? 18.469 -0.76 -3.77 1 92.44 220 LYS B CA 1
ATOM 3666 C C . LYS B 1 220 ? 18.984 -0.254 -2.426 1 92.44 220 LYS B C 1
ATOM 3668 O O . LYS B 1 220 ? 18.359 -0.459 -1.393 1 92.44 220 LYS B O 1
ATOM 3673 N N . SER B 1 221 ? 20.125 0.413 -2.479 1 94.06 221 SER B N 1
ATOM 3674 C CA . SER B 1 221 ? 20.656 1.062 -1.285 1 94.06 221 SER B CA 1
ATOM 3675 C C . SER B 1 221 ? 19.844 2.293 -0.914 1 94.06 221 SER B C 1
ATOM 3677 O O . SER B 1 221 ? 19.219 2.92 -1.779 1 94.06 221 SER B O 1
ATOM 3679 N N . THR B 1 222 ? 19.906 2.643 0.376 1 96 222 THR B N 1
ATOM 3680 C CA . THR B 1 222 ? 19.125 3.775 0.856 1 96 222 THR B CA 1
ATOM 3681 C C . THR B 1 222 ? 19.547 5.059 0.142 1 96 222 THR B C 1
ATOM 3683 O O . THR B 1 222 ? 18.719 5.945 -0.085 1 96 222 THR B O 1
ATOM 3686 N N . ASP B 1 223 ? 20.766 5.172 -0.294 1 95.44 223 ASP B N 1
ATOM 3687 C CA . ASP B 1 223 ? 21.25 6.363 -0.986 1 95.44 223 ASP B CA 1
ATOM 3688 C C . ASP B 1 223 ? 20.531 6.551 -2.322 1 95.44 223 ASP B C 1
ATOM 3690 O O . ASP B 1 223 ? 20.469 7.668 -2.84 1 95.44 223 ASP B O 1
ATOM 3694 N N . ASP B 1 224 ? 20.031 5.43 -2.832 1 95.5 224 ASP B N 1
ATOM 3695 C CA . ASP B 1 224 ? 19.406 5.461 -4.148 1 95.5 224 ASP B CA 1
ATOM 3696 C C . ASP B 1 224 ? 17.984 6.004 -4.07 1 95.5 224 ASP B C 1
ATOM 3698 O O . ASP B 1 224 ? 17.438 6.492 -5.062 1 95.5 224 ASP B O 1
ATOM 3702 N N . TYR B 1 225 ? 17.375 5.918 -2.842 1 97.88 225 TYR B N 1
ATOM 3703 C CA . TYR B 1 225 ? 15.953 6.258 -2.875 1 97.88 225 TYR B CA 1
ATOM 3704 C C . TYR B 1 225 ? 15.578 7.156 -1.701 1 97.88 225 TYR B C 1
ATOM 3706 O O . TYR B 1 225 ? 14.445 7.621 -1.604 1 97.88 225 TYR B O 1
ATOM 3714 N N . ILE B 1 226 ? 16.5 7.469 -0.76 1 98.69 226 ILE B N 1
ATOM 3715 C CA . ILE B 1 226 ? 16.219 8.422 0.312 1 98.69 226 ILE B CA 1
ATOM 3716 C C . ILE B 1 226 ? 16.953 9.727 0.041 1 98.69 226 ILE B C 1
ATOM 3718 O O . ILE B 1 226 ? 18.172 9.727 -0.22 1 98.69 226 ILE B O 1
ATOM 3722 N N . LYS B 1 227 ? 16.234 10.812 0.028 1 98.69 227 LYS B N 1
ATOM 3723 C CA . LYS B 1 227 ? 16.797 12.156 -0.069 1 98.69 227 LYS B CA 1
ATOM 3724 C C . LYS B 1 227 ? 16.422 13 1.145 1 98.69 227 LYS B C 1
ATOM 3726 O O . LYS B 1 227 ? 15.234 13.156 1.45 1 98.69 227 LYS B O 1
ATOM 3731 N N . ILE B 1 228 ? 17.406 13.602 1.817 1 98.5 228 ILE B N 1
ATOM 3732 C CA . ILE B 1 228 ? 17.172 14.297 3.074 1 98.5 228 ILE B CA 1
ATOM 3733 C C . ILE B 1 228 ? 17.281 15.805 2.859 1 98.5 228 ILE B C 1
ATOM 3735 O O . ILE B 1 228 ? 18.203 16.281 2.199 1 98.5 228 ILE B O 1
ATOM 3739 N N . TYR B 1 229 ? 16.359 16.5 3.322 1 98.62 229 TYR B N 1
ATOM 3740 C CA . TYR B 1 229 ? 16.328 17.953 3.258 1 98.62 229 TYR B CA 1
ATOM 3741 C C . TYR B 1 229 ? 16.219 18.562 4.652 1 98.62 229 TYR B C 1
ATOM 3743 O O . TYR B 1 229 ? 15.305 18.219 5.414 1 98.62 229 TYR B O 1
#

Nearest PDB structures (foldseek):
  4ttc-assembly2_D  TM=9.842E-01  e=1.886E-27  Homo sapiens
  5yak-assembly2_B  TM=9.807E-01  e=3.437E-27  Homo sapiens
  5yak-assembly3_E  TM=9.833E-01  e=1.288E-26  Homo sapiens
  3gfd-assembly1_B  TM=9.779E-01  e=3.366E-26  Mus musculus
  5yak-assembly1_A  TM=9.780E-01  e=3.366E-26  Homo sapiens

Solvent-accessible surface area (backbone atoms only — not comparable to full-atom values): 24085 Å² total; per-residue (Å²): 126,84,56,88,83,45,58,47,72,38,90,86,22,58,21,31,61,57,82,75,71,84,63,52,72,68,53,19,40,51,43,19,45,53,50,25,56,57,40,66,65,58,60,68,50,73,46,45,22,62,55,82,71,63,62,69,36,55,50,30,24,50,52,33,15,65,47,42,70,32,40,73,68,61,62,40,48,35,40,34,38,38,55,40,68,67,60,28,43,54,50,31,53,51,39,27,52,38,34,45,51,29,69,73,68,65,54,49,69,64,58,50,58,55,37,42,59,63,56,73,70,47,75,52,67,34,48,55,38,18,40,31,35,39,37,34,25,34,29,54,37,44,76,55,96,90,37,82,42,75,52,47,59,42,67,55,23,41,16,22,17,48,15,33,26,54,51,35,39,45,67,31,48,35,41,36,27,95,38,71,55,61,76,47,61,64,56,39,62,77,67,64,56,60,90,45,48,41,72,68,42,40,30,38,34,30,38,61,24,93,84,25,64,29,53,70,74,82,77,82,56,65,82,77,28,52,44,81,72,128,85,56,88,78,48,57,49,71,38,92,88,22,55,21,31,61,57,81,75,71,86,63,53,74,67,52,21,40,51,44,19,46,53,52,26,56,57,41,66,66,58,62,70,50,75,46,44,23,63,54,82,71,64,62,69,36,56,50,29,23,50,53,33,14,64,47,42,71,32,40,73,68,61,63,41,48,34,40,34,39,38,55,40,68,67,59,29,43,54,50,33,53,50,40,27,53,38,34,45,51,31,70,73,70,65,54,50,71,64,58,52,58,56,37,41,60,64,56,74,70,48,76,52,68,34,50,56,37,17,40,30,33,39,37,35,25,34,30,54,36,44,77,56,96,89,36,83,41,75,52,47,58,41,67,56,23,40,17,22,16,49,15,32,26,55,51,35,40,45,67,33,47,34,41,35,28,96,38,71,55,62,75,48,62,64,56,39,61,76,67,64,55,60,91,44,48,40,72,68,40,40,30,39,34,30,39,62,24,93,85,23,65,30,55,71,73,81,76,81,56,63,80,78,29,51,44,82,74

pLDDT: mean 95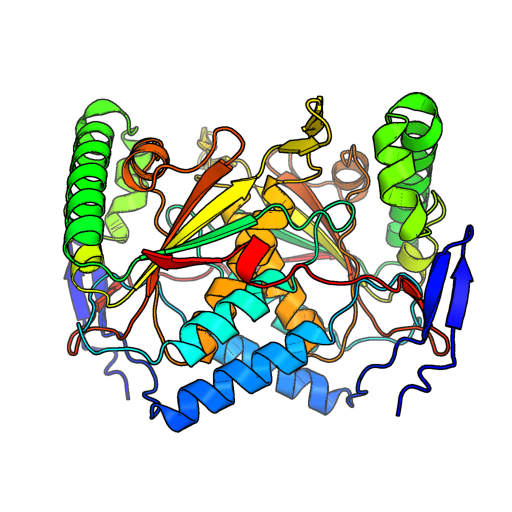.17, std 6.27, range [49.0, 98.94]

Secondary structure (DSSP, 8-state):
---TT-EEEETTEEEEE-------HHHHHHHHHHHHHHHHT--B---B------HHHHHHHHHHHHTS--GGG---EEEEEE--HHHHHHHHHHHHHHHHHIIIIIS-HHHHHHHGGGT--S--THHHHSSEEEEEEEE-EEEETTEEEE-SSHHHHHHHHHHHHHHHHHHTT-EE--B--SS-HHHHHHHT--TTEEEEEEEEEEPBPSS-EEE---PPPHHHHEEE-/---TT-EEEETTEEEEE-------HHHHHHHHHHHHHHHHT--B---B------HHHHHHHHHHHHTS--GGG---EEEEEE--HHHHHHHHHHHHHHHHHIIIIIS-HHHHHHHGGGT--S--THHHHSSEEEEEEEE-EEEETTEEEE-SSHHHHHHHHHHHHHHHHHHTT-EE--B--SS-HHHHHHTT--TTEEEEEEEEEEPBPSS-EEE---PPPHHHHEEE-

Foldseek 3Di:
DQPQPAWDDDPRDIDGDDDDDDDDPVRVVVVVVVLVVLVVPAAAFQAAALDDDDVVLVVVLLVQLQVFDFFVSPSFKDKDKDQDLVLLVLLQVVLLVLQVCCVVPPDDPVNVVVCVLFPDDSHRCLSNSFRIKIWMWGQQWDQDPNDTGGGPPRLVRNVRSVVSSQSSLSVVVKHKHWDDSPPPVVVCVSVVPDPRIHTDTMIRIHHGDPDTDGGPDDDDDCVVPDDDD/DQDQPQWDDDPRDIDGDDDDDDDDPVVVVVVVVVLVVLVVPAAAFQAAALDDDDVVLVVVLLVQLQVFDFFVSPSF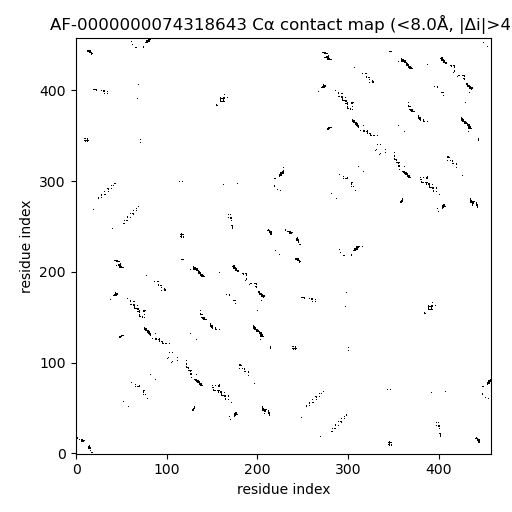KDKDKDQDLVLLVLLQVVLLVLQVCCVVPPDDPVNVVVCVLFPDGSHRCLSNSFRIKIWMWGQQWDQDPNDTGGGPPRLVRNVRSVVSSQSSLSVVVKHKHWDDSPPPVSVCVSVVPDPRIHTDTMIRIHHGDPDTDGGPDDDDDCVVPDDDD

Radius of gyration: 21.79 Å; Cα contacts (8 Å, |Δi|>4): 891; chains: 2; bounding box: 55×56×58 Å

InterPro domains:
  IPR000415 Nitroreductase-like [G3DSA:3.40.109.10] (12-229)
  IPR000415 Nitroreductase-like [SSF55469] (28-227)
  IPR029479 Nitroreductase [PF00881] (41-207)
  IPR050627 Nitroreductase/BluB [PTHR23026] (25-227)